Protein AF-0000000078194877 (afdb_homodimer)

Organism: Punica granatum (NCBI:txid22663)

Secondary structure (DSSP, 8-state):
--------------S-EEEEESTTS-SSHHHHHH-----TTTTTTTTSS--S-SSSS--HHHHHHHHTT-PPPPBTT--TT----TTEEE---TT--SSPP-TT-S-S--HHHHHHHHHHHHHHHHHHHHH-STTTTTS--TTHHHHSEEEEE--HHHHTGGGGTS-HHHHHHTHHHHHHHHHHHHHHHHHTT--EEEEE----GGGSHHHHHHH-SSGGGB-TTS-BHHHHHHHHHHHHHHHHHHHHHHHH-TTSEEEEE-HHHHHHHHHHTGGGGT-SEEEEESEESS-TTT---TTS-TT-EEEETTEEEE-EE-S-GGGEEESSSSSB-HHHHHHHHHHHHTSTTEES--GGG---------/--------------S-EEEEESTTS-SSHHHHHH-----TTTTTTTTSS--S-SSSS--HHHHHHHHTT-PPPPBTT--TT----TTEEE---TT--SSPP-TT-S-S--HHHHHHHHHHHHHHHHHHHHT-STTTTTS--TTHHHHSEEEEE--HHHHTGGGGTS-HHHHHHTHHHHHHHHHHHHHHHHHTT--EEEEE----GGGSHHHHHHH-SSGGGB-TTS-BHHHHHHHHHHHHHHHHHHHHHHHH-TTSEEEEE-HHHHHHHHHHTGGGGT-SEEEEESEESS-TTT---TTS-TT-EEEETTEEEE-EE-S-GGGEEESSSSSB-HHHHHHHHHHHHTSTTEES--GGG---------

pLDDT: mean 92.4, std 14.31, range [27.23, 98.94]

Sequence (732 aa):
MCLLVLTSSTDFNFQAVFNFGDSNSDTGDLAAGLGFRLDLPNGQTYFKTPTGRFCDGRLIVDFLMDAMDLPFLNAYLDSMGAPSFRKGCNFAAAGSTILPATATSVSPFSLRIQVNQFLRFKARVLELLSKGKKFEKYLPAEDYFTKGLYMFDIGQNDLAGAFYSKSFDQIVASFPTTLVEFEAGFDTLYDQGARNFWIHNTGPLGCLTQNVAKFGTDPSKLDEQGCVSNHNQAAKLFNLQLHALATKLRGQYPDANITYVDIFSIKSNLIADYSRYGFEQPLMACCGYGGPPLNYDSRISCGQTKVVNGTSITAKACDDSTEHINWDGIHYTEAANQFVSSQILTGKYSDPPFADKMPFLLKLKFMCLLVLTSSTDFNFQAVFNFGDSNSDTGDLAAGLGFRLDLPNGQTYFKTPTGRFCDGRLIVDFLMDAMDLPFLNAYLDSMGAPSFRKGCNFAAAGSTILPATATSVSPFSLRIQVNQFLRFKARVLELLSKGKKFEKYLPAEDYFTKGLYMFDIGQNDLAGAFYSKSFDQIVASFPTTLVEFEAGFDTLYDQGARNFWIHNTGPLGCLTQNVAKFGTDPSKLDEQGCVSNHNQAAKLFNLQLHALATKLRGQYPDANITYVDIFSIKSNLIADYSRYGFEQPLMACCGYGGPPLNYDSRISCGQTKVVNGTSITAKACDDSTEHINWDGIHYTEAANQFVSSQILTGKYSDPPFADKMPFLLKLKF

Foldseek 3Di:
DPPPPPPPLPLLQQQAEEEEAALLQDQAQQCLVVVDDDFPCCQCPDNVTHRNHPASHDHLQCVSCVLSVHHRADALRDPPPQAAQQRHHYLYYHQEALDQDDPPTPDRCHLVNSLVSVVVLLVVLVVVVVVHCPCNRRGYDNCSLQRHEYEYYYHLCLQLVCVVPDDLVVSLVCLVVSVVSVVVSVVSSVVVNYAHYEYEADAQSQLQLQNCVVPVPDVVQADPLSGRNSSNVSSVSSLVVNVVVQVVVCVVRVRHHGKYFYLHVQLVVCSVPVVVLPAAQSRAAQWADDDPDHRHDPVAWGQDWDQDPNDITHGYGHPDLLNYQHHTRRYGYPNVSNSSSVVRLCQPRMVVGSNVNRPCPVPPVD/DPPPPPPPLPLLQQQAEEEEAALLQDQAQQCLVVVDDDFPCCQCPDNVTHRNHPASHDHLQCVSCVLSVHHRADALRHPPPQAAQQRHHYLYYHQEALDQDDPPTPDRCHLVNSLVSVVVLLVVLVVVVVVHCPCNRRGYDNCSLQRHEYEYYYHLCLQLVCVVPDDLVVSLVCLVVSVVSVVVSVVSSVVVNYAHYEYEADAQSQLQLQNCVVPVPDVVQADPLSGRNSSNVSSVSSLVVNVVVQVVVCVVCVRHHGKYFYLHVQLVVCSVCVVVLPAAQSRAAQWADDDPDHRHDPVAWGQDWDQDPNDITHGYGHPDLLNYQHHTRRYGYPNVSNSSSVVRLCQPRMVVGSNVSRPCPVPPVD

Solvent-accessible surface area (backbone atoms only — not comparable to full-atom values): 36799 Å² total; per-residue (Å²): 134,82,75,74,72,74,72,70,59,66,70,70,72,51,60,18,38,40,36,40,23,10,42,74,50,13,46,16,18,39,28,43,67,49,25,49,84,56,46,58,54,25,10,47,75,67,68,66,40,49,55,46,30,66,19,34,26,52,41,36,59,42,52,50,24,52,75,52,75,42,74,71,57,38,21,52,31,40,34,74,87,58,63,57,32,32,53,22,35,22,47,5,16,36,53,13,22,43,48,76,49,51,61,81,45,79,17,80,49,8,44,58,33,31,48,29,30,47,54,46,49,53,53,48,46,54,54,53,52,72,76,39,70,88,54,53,82,35,34,49,56,78,66,30,54,44,50,15,36,36,36,38,43,53,40,54,44,59,50,65,56,37,57,80,80,42,52,73,67,56,52,62,68,43,44,66,61,40,49,51,47,46,48,52,44,51,49,52,44,42,76,70,42,41,30,32,36,40,41,37,43,42,48,47,51,9,49,29,27,52,45,23,67,71,63,30,77,48,68,89,41,32,44,96,85,61,18,19,41,68,44,31,51,50,33,52,54,48,38,52,51,51,50,53,49,52,53,51,48,41,70,73,36,76,86,39,48,63,33,39,33,48,38,27,62,52,50,44,48,43,50,75,43,21,63,82,74,61,29,77,30,54,41,26,21,26,18,23,29,79,55,87,76,38,16,63,41,95,89,54,52,55,42,39,72,47,72,56,94,89,39,79,46,56,15,43,68,50,95,57,54,64,32,18,34,19,22,56,20,82,35,46,12,30,53,38,23,50,53,49,38,55,51,55,63,45,14,76,48,28,45,68,60,45,47,92,34,52,78,71,72,65,76,70,77,122,135,80,76,72,70,74,72,70,60,66,68,70,72,51,60,17,39,40,35,40,24,10,44,74,50,13,47,17,17,39,29,42,67,48,26,49,85,59,46,57,55,25,8,46,75,67,70,67,39,49,55,45,31,66,19,34,24,53,40,38,60,42,53,49,24,53,73,51,75,41,75,71,59,37,22,53,31,40,37,74,87,59,64,58,32,32,54,24,34,22,48,6,16,37,52,11,23,43,48,77,49,50,60,82,44,79,18,80,47,7,44,58,32,33,49,28,30,47,54,48,50,53,53,50,46,54,53,52,52,72,76,40,70,86,51,53,85,35,33,48,56,80,66,29,52,43,50,15,36,36,35,38,42,52,39,54,44,60,50,65,56,37,58,80,81,41,51,75,68,56,52,61,69,41,44,66,61,38,49,51,48,45,48,52,42,51,51,52,44,42,77,69,43,42,29,32,36,40,41,36,43,41,49,47,50,10,49,28,26,53,46,23,67,71,64,31,76,48,68,88,42,32,43,98,86,62,19,19,41,69,46,33,50,50,33,50,54,50,37,53,52,51,51,52,49,52,54,51,48,40,70,73,37,75,87,39,49,63,32,39,33,46,40,27,62,51,52,45,49,43,49,76,42,22,62,82,74,61,29,76,30,56,42,24,22,27,18,24,29,80,55,85,76,38,17,65,42,97,89,54,51,55,43,38,72,47,73,55,95,88,40,80,45,57,15,43,67,50,95,58,54,63,32,17,35,20,23,56,21,81,34,46,11,29,52,38,23,50,53,50,36,54,51,55,64,47,14,76,46,28,44,69,59,44,46,91,36,49,78,70,71,65,76,70,77,122

Radius of gyration: 27.5 Å; Cα contacts (8 Å, |Δi|>4): 1572; chains: 2; bounding box: 55×80×98 Å

Structure (mmCIF, N/CA/C/O backbone):
data_AF-0000000078194877-model_v1
#
loop_
_entity.id
_entity.type
_entity.pdbx_description
1 polymer 'GDSL esterase/lipase At1g54790-like'
#
loop_
_atom_site.group_PDB
_atom_site.id
_atom_site.type_symbol
_atom_site.label_atom_id
_atom_site.label_alt_id
_atom_site.label_comp_id
_atom_site.label_asym_id
_atom_site.label_entity_id
_atom_site.label_seq_id
_atom_site.pdbx_PDB_ins_code
_atom_site.Cartn_x
_atom_site.Cartn_y
_atom_site.Cartn_z
_atom_site.occupancy
_atom_site.B_iso_or_equiv
_atom_site.auth_seq_id
_atom_site.auth_comp_id
_atom_site.auth_asym_id
_atom_site.auth_atom_id
_atom_site.pdbx_PDB_model_num
ATOM 1 N N . MET A 1 1 ? -6.973 20.344 53.656 1 30.22 1 MET A N 1
ATOM 2 C CA . MET A 1 1 ? -6.449 19.172 52.969 1 30.22 1 MET A CA 1
ATOM 3 C C . MET A 1 1 ? -6.215 19.484 51.5 1 30.22 1 MET A C 1
ATOM 5 O O . MET A 1 1 ? -7.164 19.578 50.719 1 30.22 1 MET A O 1
ATOM 9 N N . CYS A 1 2 ? -5.203 20.266 51.125 1 31.23 2 CYS A N 1
ATOM 10 C CA . CYS A 1 2 ? -4.789 20.75 49.812 1 31.23 2 CYS A CA 1
ATOM 11 C C . CYS A 1 2 ? -4.367 19.594 48.938 1 31.23 2 CYS A C 1
ATOM 13 O O . CYS A 1 2 ? -3.404 18.891 49.25 1 31.23 2 CYS A O 1
ATOM 15 N N . LEU A 1 3 ? -5.309 18.984 48.281 1 33.34 3 LEU A N 1
ATOM 16 C CA . LEU A 1 3 ? -4.988 18 47.281 1 33.34 3 LEU A CA 1
ATOM 17 C C . LEU A 1 3 ? -3.949 18.547 46.281 1 33.34 3 LEU A C 1
ATOM 19 O O . LEU A 1 3 ? -4.223 19.484 45.562 1 33.34 3 LEU A O 1
ATOM 23 N N . LEU A 1 4 ? -2.715 18.484 46.656 1 33.28 4 LEU A N 1
ATOM 24 C CA . LEU A 1 4 ? -1.621 18.688 45.688 1 33.28 4 LEU A CA 1
ATOM 25 C C . LEU A 1 4 ? -1.861 17.906 44.406 1 33.28 4 LEU A C 1
ATOM 27 O O . LEU A 1 4 ? -1.832 16.672 44.406 1 33.28 4 LEU A O 1
ATOM 31 N N . VAL A 1 5 ? -2.756 18.422 43.625 1 35.75 5 VAL A N 1
ATOM 32 C CA . VAL A 1 5 ? -2.707 17.875 42.281 1 35.75 5 VAL A CA 1
ATOM 33 C C . VAL A 1 5 ? -1.271 17.922 41.75 1 35.75 5 VAL A C 1
ATOM 35 O O . VAL A 1 5 ? -0.682 19 41.625 1 35.75 5 VAL A O 1
ATOM 38 N N . LEU A 1 6 ? -0.437 16.984 42.094 1 34.69 6 LEU A N 1
ATOM 39 C CA . LEU A 1 6 ? 0.819 16.766 41.406 1 34.69 6 LEU A CA 1
ATOM 40 C C . LEU A 1 6 ? 0.648 17.031 39.906 1 34.69 6 LEU A C 1
ATOM 42 O O . LEU A 1 6 ? -0.081 16.297 39.219 1 34.69 6 LEU A O 1
ATOM 46 N N . THR A 1 7 ? 0.613 18.266 39.562 1 35.31 7 THR A N 1
ATOM 47 C CA . THR A 1 7 ? 0.736 18.562 38.156 1 35.31 7 THR A CA 1
ATOM 48 C C . THR A 1 7 ? 1.943 17.844 37.562 1 35.31 7 THR A C 1
ATOM 50 O O . THR A 1 7 ? 3.076 18.062 37.969 1 35.31 7 THR A O 1
ATOM 53 N N . SER A 1 8 ? 1.937 16.578 37.281 1 36.06 8 SER A N 1
ATOM 54 C CA . SER A 1 8 ? 2.961 15.898 36.5 1 36.06 8 SER A CA 1
ATOM 55 C C . SER A 1 8 ? 3.414 16.766 35.312 1 36.06 8 SER A C 1
ATOM 57 O O . SER A 1 8 ? 2.588 17.266 34.562 1 36.06 8 SER A O 1
ATOM 59 N N . SER A 1 9 ? 4.379 17.594 35.406 1 39.19 9 SER A N 1
ATOM 60 C CA . SER A 1 9 ? 5.078 18.172 34.281 1 39.19 9 SER A CA 1
ATOM 61 C C . SER A 1 9 ? 5.008 17.25 33.062 1 39.19 9 SER A C 1
ATOM 63 O O . SER A 1 9 ? 5.285 16.062 33.156 1 39.19 9 SER A O 1
ATOM 65 N N . THR A 1 10 ? 4.148 17.406 32.156 1 46.56 10 THR A N 1
ATOM 66 C CA . THR A 1 10 ? 4.152 16.594 30.953 1 46.56 10 THR A CA 1
ATOM 67 C C . THR A 1 10 ? 5.57 16.438 30.406 1 46.56 10 THR A C 1
ATOM 69 O O . THR A 1 10 ? 6.18 17.422 29.984 1 46.56 10 THR A O 1
ATOM 72 N N . ASP A 1 11 ? 6.52 15.836 30.953 1 56.34 11 ASP A N 1
ATOM 73 C CA . ASP A 1 11 ? 7.812 15.359 30.469 1 56.34 11 ASP A CA 1
ATOM 74 C C . ASP A 1 11 ? 7.684 14.773 29.062 1 56.34 11 ASP A C 1
ATOM 76 O O . ASP A 1 11 ? 6.965 13.797 28.844 1 56.34 11 ASP A O 1
ATOM 80 N N . PHE A 1 12 ? 7.91 15.773 27.969 1 73.81 12 PHE A N 1
ATOM 81 C CA . PHE A 1 12 ? 7.977 15.344 26.578 1 73.81 12 PHE A CA 1
ATOM 82 C C . PHE A 1 12 ? 9.055 14.281 26.391 1 73.81 12 PHE A C 1
ATOM 84 O O . PHE A 1 12 ? 9.82 14.328 25.422 1 73.81 12 PHE A O 1
ATOM 91 N N . ASN A 1 13 ? 9.25 13.5 27.359 1 84.75 13 ASN A N 1
ATOM 92 C CA . ASN A 1 13 ? 10.273 12.469 27.281 1 84.75 13 ASN A CA 1
ATOM 93 C C . ASN A 1 13 ? 9.719 11.164 26.734 1 84.75 13 ASN A C 1
ATOM 95 O O . ASN A 1 13 ? 9.883 10.109 27.328 1 84.75 13 ASN A O 1
ATOM 99 N N . PHE A 1 14 ? 9.07 11.344 25.578 1 93.75 14 PHE A N 1
ATOM 100 C CA . PHE A 1 14 ? 8.586 10.133 24.938 1 93.75 14 PHE A CA 1
ATOM 101 C C . PHE A 1 14 ? 9.742 9.328 24.344 1 93.75 14 PHE A C 1
ATOM 103 O O . PHE A 1 14 ? 10.664 9.898 23.75 1 93.75 14 PHE A O 1
ATOM 110 N N . GLN A 1 15 ? 9.742 8.055 24.484 1 95.31 15 GLN A N 1
ATOM 111 C CA . GLN A 1 15 ? 10.828 7.191 24.031 1 95.31 15 GLN A CA 1
ATOM 112 C C . GLN A 1 15 ? 10.703 6.895 22.547 1 95.31 15 GLN A C 1
ATOM 114 O O . GLN A 1 15 ? 11.695 6.578 21.875 1 95.31 15 GLN A O 1
ATOM 119 N N . ALA A 1 16 ? 9.469 6.961 22.047 1 97.81 16 ALA A N 1
ATOM 120 C CA . ALA A 1 16 ? 9.156 6.738 20.641 1 97.81 16 ALA A CA 1
ATOM 121 C C . ALA A 1 16 ? 7.895 7.5 20.234 1 97.81 16 ALA A C 1
ATOM 123 O O . ALA A 1 16 ? 7.098 7.891 21.094 1 97.81 16 ALA A O 1
ATOM 124 N N . VAL A 1 17 ? 7.801 7.781 18.984 1 98.62 17 VAL A N 1
ATOM 125 C CA . VAL A 1 17 ? 6.602 8.414 18.453 1 98.62 17 VAL A CA 1
ATOM 126 C C . VAL A 1 17 ? 6.035 7.574 17.297 1 98.62 17 VAL A C 1
ATOM 128 O O . VAL A 1 17 ? 6.777 7.137 16.422 1 98.62 17 VAL A O 1
ATOM 131 N N . PHE A 1 18 ? 4.785 7.254 17.344 1 98.88 18 PHE A N 1
ATOM 132 C CA . PHE A 1 18 ? 4.031 6.602 16.281 1 98.88 18 PHE A CA 1
ATOM 133 C C . PHE A 1 18 ? 2.973 7.535 15.719 1 98.88 18 PHE A C 1
ATOM 135 O O . PHE A 1 18 ? 2.062 7.961 16.438 1 98.88 18 PHE A O 1
ATOM 142 N N . ASN A 1 19 ? 3.127 7.863 14.438 1 98.94 19 ASN A N 1
ATOM 143 C CA . ASN A 1 19 ? 2.285 8.898 13.844 1 98.94 19 ASN A CA 1
ATOM 144 C C . ASN A 1 19 ? 1.351 8.312 12.789 1 98.94 19 ASN A C 1
ATOM 146 O O . ASN A 1 19 ? 1.764 7.484 11.977 1 98.94 19 ASN A O 1
ATOM 150 N N . PHE A 1 20 ? 0.09 8.664 12.805 1 98.94 20 PHE A N 1
ATOM 151 C CA . PHE A 1 20 ? -0.956 8.297 11.859 1 98.94 20 PHE A CA 1
ATOM 152 C C . PHE A 1 20 ? -1.556 9.539 11.211 1 98.94 20 PHE A C 1
ATOM 154 O O . PHE A 1 20 ? -1.861 10.516 11.898 1 98.94 20 PHE A O 1
ATOM 161 N N . GLY A 1 21 ? -1.651 9.5 9.883 1 98.81 21 GLY A N 1
ATOM 162 C CA . GLY A 1 21 ? -2.127 10.75 9.312 1 98.81 21 GLY A CA 1
ATOM 163 C C . GLY A 1 21 ? -2.15 10.734 7.793 1 98.81 21 GLY A C 1
ATOM 164 O O . GLY A 1 21 ? -2.203 9.664 7.176 1 98.81 21 GLY A O 1
ATOM 165 N N . ASP A 1 22 ? -2.299 11.938 7.195 1 98.5 22 ASP A N 1
ATOM 166 C CA . ASP A 1 22 ? -2.338 12.141 5.75 1 98.5 22 ASP A CA 1
ATOM 167 C C . ASP A 1 22 ? -1.102 12.898 5.27 1 98.5 22 ASP A C 1
ATOM 169 O O . ASP A 1 22 ? -0.023 12.766 5.855 1 98.5 22 ASP A O 1
ATOM 173 N N . SER A 1 23 ? -1.172 13.656 4.195 1 98.5 23 SER A N 1
ATOM 174 C CA . SER A 1 23 ? -0.026 14.281 3.547 1 98.5 23 SER A CA 1
ATOM 175 C C . SER A 1 23 ? 0.611 15.336 4.449 1 98.5 23 SER A C 1
ATOM 177 O O . SER A 1 23 ? 1.784 15.68 4.285 1 98.5 23 SER A O 1
ATOM 179 N N . ASN A 1 24 ? -0.152 15.836 5.434 1 98.69 24 ASN A N 1
ATOM 180 C CA . ASN A 1 24 ? 0.373 16.859 6.328 1 98.69 24 ASN A CA 1
ATOM 181 C C . ASN A 1 24 ? 1.408 16.297 7.293 1 98.69 24 ASN A C 1
ATOM 183 O O . ASN A 1 24 ? 2.133 17.047 7.949 1 98.69 24 ASN A O 1
ATOM 187 N N . SER A 1 25 ? 1.486 14.938 7.352 1 98.81 25 SER A N 1
ATOM 188 C CA . SER A 1 25 ? 2.471 14.344 8.25 1 98.81 25 SER A CA 1
ATOM 189 C C . SER A 1 25 ? 3.127 13.125 7.617 1 98.81 25 SER A C 1
ATOM 191 O O . SER A 1 25 ? 3.74 12.312 8.312 1 98.81 25 SER A O 1
ATOM 193 N N . ASP A 1 26 ? 2.957 12.938 6.301 1 98.62 26 ASP A N 1
ATOM 194 C CA . ASP A 1 26 ? 3.58 11.844 5.566 1 98.62 26 ASP A CA 1
ATOM 195 C C . ASP A 1 26 ? 5.062 12.109 5.332 1 98.62 26 ASP A C 1
ATOM 197 O O . ASP A 1 26 ? 5.43 13.133 4.746 1 98.62 26 ASP A O 1
ATOM 201 N N . THR A 1 27 ? 5.895 11.203 5.793 1 97.88 27 THR A N 1
ATOM 202 C CA . THR A 1 27 ? 7.332 11.359 5.594 1 97.88 27 THR A CA 1
ATOM 203 C C . THR A 1 27 ? 7.832 10.422 4.504 1 97.88 27 THR A C 1
ATOM 205 O O . THR A 1 27 ? 9.023 10.109 4.445 1 97.88 27 THR A O 1
AT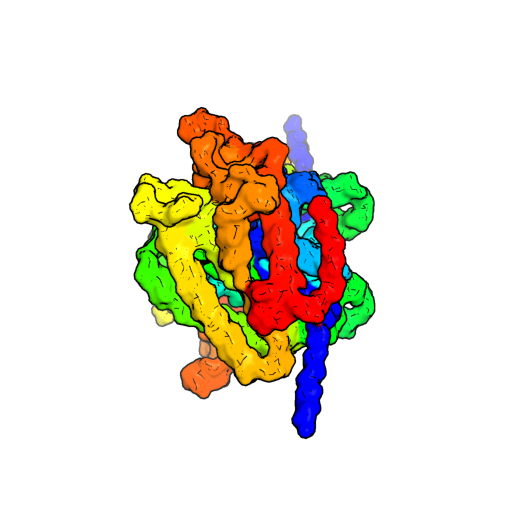OM 208 N N . GLY A 1 28 ? 6.871 9.844 3.695 1 96.38 28 GLY A N 1
ATOM 209 C CA . GLY A 1 28 ? 7.332 9.102 2.533 1 96.38 28 GLY A CA 1
ATOM 210 C C . GLY A 1 28 ? 6.52 7.848 2.266 1 96.38 28 GLY A C 1
ATOM 211 O O . GLY A 1 28 ? 6.82 7.09 1.343 1 96.38 28 GLY A O 1
ATOM 212 N N . ASP A 1 29 ? 5.453 7.605 2.967 1 97.19 29 ASP A N 1
ATOM 213 C CA . ASP A 1 29 ? 4.73 6.344 2.859 1 97.19 29 ASP A CA 1
ATOM 214 C C . ASP A 1 29 ? 4 6.242 1.521 1 97.19 29 ASP A C 1
ATOM 216 O O . ASP A 1 29 ? 3.971 5.176 0.903 1 97.19 29 ASP A O 1
ATOM 220 N N . LEU A 1 30 ? 3.383 7.348 1.109 1 97.06 30 LEU A N 1
ATOM 221 C CA . LEU A 1 30 ? 2.697 7.266 -0.175 1 97.06 30 LEU A CA 1
ATOM 222 C C . LEU A 1 30 ? 3.682 6.961 -1.3 1 97.06 30 LEU A C 1
ATOM 224 O O . LEU A 1 30 ? 3.412 6.113 -2.152 1 97.06 30 LEU A O 1
ATOM 228 N N . ALA A 1 31 ? 4.77 7.699 -1.312 1 94.94 31 ALA A N 1
ATOM 229 C CA . ALA A 1 31 ? 5.797 7.492 -2.33 1 94.94 31 ALA A CA 1
ATOM 230 C C . ALA A 1 31 ? 6.312 6.055 -2.303 1 94.94 31 ALA A C 1
ATOM 232 O O . ALA A 1 31 ? 6.43 5.414 -3.348 1 94.94 31 ALA A O 1
ATOM 233 N N . ALA A 1 32 ? 6.59 5.555 -1.131 1 94.25 32 ALA A N 1
ATOM 234 C CA . ALA A 1 32 ? 7.109 4.199 -0.99 1 94.25 32 ALA A CA 1
ATOM 235 C C . ALA A 1 32 ? 6.051 3.162 -1.357 1 94.25 32 ALA A C 1
ATOM 237 O O . ALA A 1 32 ? 6.348 2.18 -2.039 1 94.25 32 ALA A O 1
ATOM 238 N N . GLY A 1 33 ? 4.848 3.361 -0.925 1 95.56 33 GLY A N 1
ATOM 239 C CA . GLY A 1 33 ? 3.789 2.377 -1.076 1 95.56 33 GLY A CA 1
ATOM 240 C C . GLY A 1 33 ? 3.277 2.266 -2.5 1 95.56 33 GLY A C 1
ATOM 241 O O . GLY A 1 33 ? 3.029 1.162 -2.99 1 95.56 33 GLY A O 1
ATOM 242 N N . LEU A 1 34 ? 3.174 3.42 -3.199 1 95.19 34 LEU A N 1
ATOM 243 C CA . LEU A 1 34 ? 2.51 3.406 -4.5 1 95.19 34 LEU A CA 1
ATOM 244 C C . LEU A 1 34 ? 3.488 3.77 -5.613 1 95.19 34 LEU A C 1
ATOM 246 O O . LEU A 1 34 ? 3.119 3.777 -6.789 1 95.19 34 LEU A O 1
ATOM 250 N N . GLY A 1 35 ? 4.707 4.094 -5.254 1 92.5 35 GLY A N 1
ATOM 251 C CA . GLY A 1 35 ? 5.676 4.551 -6.238 1 92.5 35 GLY A CA 1
ATOM 252 C C . GLY A 1 35 ? 5.387 5.945 -6.762 1 92.5 35 GLY A C 1
ATOM 253 O O . GLY A 1 35 ? 5.742 6.273 -7.895 1 92.5 35 GLY A O 1
ATOM 254 N N . PHE A 1 36 ? 4.719 6.684 -5.918 1 89.38 36 PHE A N 1
ATOM 255 C CA . PHE A 1 36 ? 4.418 8.062 -6.277 1 89.38 36 PHE A CA 1
ATOM 256 C C . PHE A 1 36 ? 5.688 8.906 -6.324 1 89.38 36 PHE A C 1
ATOM 258 O O . PHE A 1 36 ? 6.527 8.82 -5.426 1 89.38 36 PHE A O 1
ATOM 265 N N . ARG A 1 37 ? 5.824 9.664 -7.379 1 84.69 37 ARG A N 1
ATOM 266 C CA . ARG A 1 37 ? 7.047 10.445 -7.539 1 84.69 37 ARG A CA 1
ATOM 267 C C . ARG A 1 37 ? 6.848 11.883 -7.062 1 84.69 37 ARG A C 1
ATOM 269 O O . ARG A 1 37 ? 5.926 12.562 -7.512 1 84.69 37 ARG A O 1
ATOM 276 N N . LEU A 1 38 ? 7.609 12.258 -6.102 1 90.75 38 LEU A N 1
ATOM 277 C CA . LEU A 1 38 ? 7.707 13.641 -5.652 1 90.75 38 LEU A CA 1
ATOM 278 C C . LEU A 1 38 ? 9.102 14.195 -5.906 1 90.75 38 LEU A C 1
ATOM 280 O O . LEU A 1 38 ? 10.031 13.945 -5.129 1 90.75 38 LEU A O 1
ATOM 284 N N . ASP A 1 39 ? 9.234 14.961 -6.938 1 88.5 39 ASP A N 1
ATOM 285 C CA . ASP A 1 39 ? 10.539 15.5 -7.332 1 88.5 39 ASP A CA 1
ATOM 286 C C . ASP A 1 39 ? 10.797 16.859 -6.684 1 88.5 39 ASP A C 1
ATOM 288 O O . ASP A 1 39 ? 9.922 17.391 -5.996 1 88.5 39 ASP A O 1
ATOM 292 N N . LEU A 1 40 ? 12.102 17.219 -6.844 1 94.25 40 LEU A N 1
ATOM 293 C CA . LEU A 1 40 ? 12.32 18.641 -6.555 1 94.25 40 LEU A CA 1
ATOM 294 C C . LEU A 1 40 ? 11.312 19.516 -7.297 1 94.25 40 LEU A C 1
ATOM 296 O O . LEU A 1 40 ? 10.914 19.188 -8.422 1 94.25 40 LEU A O 1
ATOM 300 N N . PRO A 1 41 ? 10.734 20.609 -6.523 1 97.19 41 PRO A N 1
ATOM 301 C CA . PRO A 1 41 ? 11.367 21.312 -5.41 1 97.19 41 PRO A CA 1
ATOM 302 C C . PRO A 1 41 ? 10.883 20.828 -4.047 1 97.19 41 PRO A C 1
ATOM 304 O O . PRO A 1 41 ? 11.273 21.375 -3.016 1 97.19 41 PRO A O 1
ATOM 307 N N . ASN A 1 42 ? 10.102 19.75 -3.992 1 97.5 42 ASN A N 1
ATOM 308 C CA . ASN A 1 42 ? 9.797 19.188 -2.682 1 97.5 42 ASN A CA 1
ATOM 309 C C . ASN A 1 42 ? 11.062 18.797 -1.928 1 97.5 42 ASN A C 1
ATOM 311 O O . ASN A 1 42 ? 11.93 18.125 -2.477 1 97.5 42 ASN A O 1
ATOM 315 N N . GLY A 1 43 ? 11.148 19.297 -0.696 1 97.5 43 GLY A N 1
ATOM 316 C CA . GLY A 1 43 ? 12.289 18.984 0.154 1 97.5 43 GLY A CA 1
ATOM 317 C C . GLY A 1 43 ? 13.461 19.906 -0.058 1 97.5 43 GLY A C 1
ATOM 318 O O . GLY A 1 43 ? 14.484 19.797 0.627 1 97.5 43 GLY A O 1
ATOM 319 N N . GLN A 1 44 ? 13.375 20.906 -0.903 1 97.31 44 GLN A N 1
ATOM 320 C CA . GLN A 1 44 ? 14.516 21.703 -1.343 1 97.31 44 GLN A CA 1
ATOM 321 C C . GLN A 1 44 ? 15.062 22.562 -0.204 1 97.31 44 GLN A C 1
ATOM 323 O O . GLN A 1 44 ? 16.266 22.828 -0.147 1 97.31 44 GLN A O 1
ATOM 328 N N . THR A 1 45 ? 14.227 22.984 0.648 1 97.81 45 THR A N 1
ATOM 329 C CA . THR A 1 45 ? 14.602 23.969 1.653 1 97.81 45 THR A CA 1
ATOM 330 C C . THR A 1 45 ? 15.477 23.328 2.732 1 97.81 45 THR A C 1
ATOM 332 O O . THR A 1 45 ? 16.5 23.891 3.121 1 97.81 45 THR A O 1
ATOM 335 N N . TYR A 1 46 ? 15.172 22.141 3.174 1 97.94 46 TYR A N 1
ATOM 336 C CA . TYR A 1 46 ? 15.875 21.562 4.316 1 97.94 46 TYR A CA 1
ATOM 337 C C . TYR A 1 46 ? 16.656 20.328 3.91 1 97.94 46 TYR A C 1
ATOM 339 O O . TYR A 1 46 ? 17.859 20.234 4.164 1 97.94 46 TYR A O 1
ATOM 347 N N . PHE A 1 47 ? 16.016 19.375 3.258 1 96.12 47 PHE A N 1
ATOM 348 C CA . PHE A 1 47 ? 16.594 18.062 2.986 1 96.12 47 PHE A CA 1
ATOM 349 C C . PHE A 1 47 ? 17.453 18.109 1.729 1 96.12 47 PHE A C 1
ATOM 351 O O . PHE A 1 47 ? 18.281 17.203 1.503 1 96.12 47 PHE A O 1
ATOM 358 N N . LYS A 1 48 ? 17.234 19.109 0.834 1 95.25 48 LYS A N 1
ATOM 359 C CA . LYS A 1 48 ? 17.953 19.328 -0.413 1 95.25 48 LYS A CA 1
ATOM 360 C C . LYS A 1 48 ? 17.734 18.188 -1.395 1 95.25 48 LYS A C 1
ATOM 362 O O . LYS A 1 48 ? 18.406 18.094 -2.416 1 95.25 48 LYS A O 1
ATOM 367 N N . THR A 1 49 ? 16.828 17.266 -1.09 1 92.88 49 THR A N 1
ATOM 368 C CA . THR A 1 49 ? 16.359 16.156 -1.922 1 92.88 49 THR A CA 1
ATOM 369 C C . THR A 1 49 ? 14.906 15.82 -1.605 1 92.88 49 THR A C 1
ATOM 371 O O . THR A 1 49 ? 14.406 16.141 -0.524 1 92.88 49 THR A O 1
ATOM 374 N N . PRO A 1 50 ? 14.219 15.266 -2.576 1 93.06 50 PRO A N 1
ATOM 375 C CA . PRO A 1 50 ? 12.883 14.781 -2.23 1 93.06 50 PRO A CA 1
ATOM 376 C C . PRO A 1 50 ? 12.906 13.688 -1.163 1 93.06 50 PRO A C 1
ATOM 378 O O . PRO A 1 50 ? 13.75 12.789 -1.21 1 93.06 50 PRO A O 1
ATOM 381 N N . THR A 1 51 ? 12.008 13.773 -0.182 1 93 51 THR A N 1
ATOM 382 C CA . THR A 1 51 ? 11.961 12.805 0.911 1 93 51 THR A CA 1
ATOM 383 C C . THR A 1 51 ? 10.57 12.203 1.045 1 93 51 THR A C 1
ATOM 385 O O . THR A 1 51 ? 10.273 11.523 2.031 1 93 51 THR A O 1
ATOM 388 N N . GLY A 1 52 ? 9.734 12.5 0.075 1 94.94 52 GLY A N 1
ATOM 389 C CA . GLY A 1 52 ? 8.367 12.016 0.129 1 94.94 52 GLY A CA 1
ATOM 390 C C . GLY A 1 52 ? 7.438 12.93 0.897 1 94.94 52 GLY A C 1
ATOM 391 O O . GLY A 1 52 ? 6.234 12.664 0.988 1 94.94 52 GLY A O 1
ATOM 392 N N . ARG A 1 53 ? 7.969 14.031 1.453 1 97.88 53 ARG A N 1
ATOM 393 C CA . ARG A 1 53 ? 7.168 15.039 2.145 1 97.88 53 ARG A CA 1
ATOM 394 C C . ARG A 1 53 ? 6.574 16.031 1.157 1 97.88 53 ARG A C 1
ATOM 396 O O . ARG A 1 53 ? 7.273 16.547 0.274 1 97.88 53 ARG A O 1
ATOM 403 N N . PHE A 1 54 ? 5.332 16.297 1.263 1 97.62 54 PHE A N 1
ATOM 404 C CA . PHE A 1 54 ? 4.66 17.297 0.437 1 97.62 54 PHE A CA 1
ATOM 405 C C . PHE A 1 54 ? 4.891 18.703 0.989 1 97.62 54 PHE A C 1
ATOM 407 O O . PHE A 1 54 ? 3.945 19.359 1.423 1 97.62 54 PHE A O 1
ATOM 414 N N . CYS A 1 55 ? 6.098 19.078 0.926 1 98.44 55 CYS A N 1
ATOM 415 C CA . CYS A 1 55 ? 6.598 20.312 1.521 1 98.44 55 CYS A CA 1
ATOM 416 C C . CYS A 1 55 ? 7.969 20.672 0.956 1 98.44 55 CYS A C 1
ATOM 418 O O . CYS A 1 55 ? 8.703 19.797 0.487 1 98.44 55 CYS A O 1
ATOM 420 N N . ASP A 1 56 ? 8.305 21.953 0.992 1 98.56 56 ASP A N 1
ATOM 421 C CA . ASP A 1 56 ? 9.641 22.375 0.587 1 98.56 56 ASP A CA 1
ATOM 422 C C . ASP A 1 56 ? 10.688 21.922 1.602 1 98.56 56 ASP A C 1
ATOM 424 O O . ASP A 1 56 ? 11.891 21.969 1.329 1 98.56 56 ASP A O 1
ATOM 428 N N . GLY A 1 57 ? 10.258 21.484 2.756 1 98.5 57 GLY A N 1
ATOM 429 C CA . GLY A 1 57 ? 11.188 21.047 3.789 1 98.5 57 GLY A CA 1
ATOM 430 C C . GLY A 1 57 ? 10.523 20.203 4.867 1 98.5 57 GLY A C 1
ATOM 431 O O . GLY A 1 57 ? 9.969 19.141 4.582 1 98.5 57 GLY A O 1
ATOM 432 N N . ARG A 1 58 ? 10.539 20.703 6.105 1 98.75 58 ARG A N 1
ATOM 433 C CA . ARG A 1 58 ? 10.086 19.953 7.273 1 98.75 58 ARG A CA 1
ATOM 434 C C . ARG A 1 58 ? 8.594 20.141 7.508 1 98.75 58 ARG A C 1
ATOM 436 O O . ARG A 1 58 ? 8.062 21.234 7.273 1 98.75 58 ARG A O 1
ATOM 443 N N . LEU A 1 59 ? 7.973 19.078 7.914 1 98.94 59 LEU A N 1
ATOM 444 C CA . LEU A 1 59 ? 6.57 19.094 8.32 1 98.94 59 LEU A CA 1
ATOM 445 C C . LEU A 1 59 ? 6.438 19.391 9.812 1 98.94 59 LEU A C 1
ATOM 447 O O . LEU A 1 59 ? 7.438 19.406 10.531 1 98.94 59 LEU A O 1
ATOM 451 N N . ILE A 1 60 ? 5.199 19.594 10.25 1 98.88 60 ILE A N 1
ATOM 452 C CA . ILE A 1 60 ? 4.938 19.812 11.672 1 98.88 60 ILE A CA 1
ATOM 453 C C . ILE A 1 60 ? 5.523 18.672 12.492 1 98.88 60 ILE A C 1
ATOM 455 O O . ILE A 1 60 ? 6.195 18.891 13.5 1 98.88 60 ILE A O 1
ATOM 459 N N . VAL A 1 61 ? 5.344 17.422 12.055 1 98.81 61 VAL A N 1
ATOM 460 C CA . VAL A 1 61 ? 5.816 16.234 12.773 1 98.81 61 VAL A CA 1
ATOM 461 C C . VAL A 1 61 ? 7.34 16.297 12.906 1 98.81 61 VAL A C 1
ATOM 463 O O . VAL A 1 61 ? 7.891 15.898 13.938 1 98.81 61 VAL A O 1
ATOM 466 N N . ASP A 1 62 ? 8.055 16.781 11.945 1 98.75 62 ASP A N 1
ATOM 467 C CA . ASP A 1 62 ? 9.508 16.891 12 1 98.75 62 ASP A CA 1
ATOM 468 C C . ASP A 1 62 ? 9.945 17.891 13.07 1 98.75 62 ASP A C 1
ATOM 470 O O . ASP A 1 62 ? 10.867 17.609 13.844 1 98.75 62 ASP A O 1
ATOM 474 N N . PHE A 1 63 ? 9.281 19.062 13.078 1 98.5 63 PHE A N 1
ATOM 475 C CA . PHE A 1 63 ? 9.625 20.062 14.078 1 98.5 63 PHE A CA 1
ATOM 476 C C . PHE A 1 63 ? 9.328 19.562 15.484 1 98.5 63 PHE A C 1
ATOM 478 O O . PHE A 1 63 ? 10.062 19.859 16.422 1 98.5 63 PHE A O 1
ATOM 485 N N . LEU A 1 64 ? 8.258 18.812 15.625 1 97.94 64 LEU A N 1
ATOM 486 C CA . LEU A 1 64 ? 7.93 18.25 16.938 1 97.94 64 LEU A CA 1
ATOM 487 C C . LEU A 1 64 ? 8.977 17.219 17.359 1 97.94 64 LEU A C 1
ATOM 489 O O . LEU A 1 64 ? 9.352 17.172 18.531 1 97.94 64 LEU A O 1
ATOM 493 N N . MET A 1 65 ? 9.406 16.375 16.406 1 97.69 65 MET A N 1
ATOM 494 C CA . MET A 1 65 ? 10.484 15.438 16.719 1 97.69 65 MET A CA 1
ATOM 495 C C . MET A 1 65 ? 11.742 16.172 17.172 1 97.69 65 MET A C 1
ATOM 497 O O . MET A 1 65 ? 12.375 15.773 18.141 1 97.69 65 MET A O 1
ATOM 501 N N . ASP A 1 66 ? 12.086 17.25 16.5 1 96.5 66 ASP A N 1
ATOM 502 C CA . ASP A 1 66 ? 13.234 18.062 16.875 1 96.5 66 ASP A CA 1
ATOM 503 C C . ASP A 1 66 ? 13.086 18.594 18.297 1 96.5 66 ASP A C 1
ATOM 505 O O . ASP A 1 66 ? 14.031 18.547 19.094 1 96.5 66 ASP A O 1
ATOM 509 N N . ALA A 1 67 ? 11.914 19.078 18.562 1 94.62 67 ALA A N 1
ATOM 510 C CA . ALA A 1 67 ? 11.656 19.672 19.875 1 94.62 67 ALA A CA 1
ATOM 511 C C . ALA A 1 67 ? 11.781 18.609 20.969 1 94.62 67 ALA A C 1
ATOM 513 O O . ALA A 1 67 ? 12.156 18.938 22.109 1 94.62 67 ALA A O 1
ATOM 514 N N . MET A 1 68 ? 11.531 17.328 20.672 1 94.38 68 MET A N 1
ATOM 515 C CA . MET A 1 68 ? 11.594 16.25 21.641 1 94.38 68 MET A CA 1
ATOM 516 C C . MET A 1 68 ? 12.969 15.57 21.625 1 94.38 68 MET A C 1
ATOM 518 O O . MET A 1 68 ? 13.172 14.547 22.266 1 94.38 68 MET A O 1
ATOM 522 N N . ASP A 1 69 ? 13.906 16.109 20.859 1 94.75 69 ASP A N 1
ATOM 523 C CA . ASP A 1 69 ? 15.242 15.562 20.688 1 94.75 69 ASP A CA 1
ATOM 524 C C . ASP A 1 69 ? 15.188 14.117 20.188 1 94.75 69 ASP A C 1
ATOM 526 O O . ASP A 1 69 ? 15.867 13.242 20.719 1 94.75 69 ASP A O 1
ATOM 530 N N . LEU A 1 70 ? 14.312 13.875 19.312 1 96.69 70 LEU A N 1
ATOM 531 C CA . LEU A 1 70 ? 14.164 12.586 18.641 1 96.69 70 LEU A CA 1
ATOM 532 C C . LEU A 1 70 ? 14.484 12.703 17.156 1 96.69 70 LEU A C 1
ATOM 534 O O . LEU A 1 70 ? 14.367 13.781 16.578 1 96.69 70 LEU A O 1
ATOM 538 N N . PRO A 1 71 ? 14.977 11.602 16.547 1 96.62 71 PRO A N 1
ATOM 539 C CA . PRO A 1 71 ? 15.188 11.648 15.102 1 96.62 71 PRO A CA 1
ATOM 540 C C . PRO A 1 71 ? 13.883 11.766 14.312 1 96.62 71 PRO A C 1
ATOM 542 O O . PRO A 1 71 ? 12.82 11.414 14.828 1 96.62 71 PRO A O 1
ATOM 545 N N . PHE A 1 72 ? 13.977 12.312 13.102 1 97.62 72 PHE A N 1
ATOM 546 C CA . PHE A 1 72 ? 12.812 12.328 12.227 1 97.62 72 PHE A CA 1
ATOM 547 C C . PHE A 1 72 ? 12.273 10.914 12.031 1 97.62 72 PHE A C 1
ATOM 549 O O . PHE A 1 72 ? 13.039 9.961 11.914 1 97.62 72 PHE A O 1
ATOM 556 N N . LEU A 1 73 ? 11 10.812 11.938 1 97.56 73 LEU A N 1
ATOM 557 C CA . LEU A 1 73 ? 10.375 9.5 11.797 1 97.56 73 LEU A CA 1
ATOM 558 C C . LEU A 1 73 ? 10.547 8.969 10.375 1 97.56 73 LEU A C 1
ATOM 560 O O . LEU A 1 73 ? 10.289 9.688 9.406 1 97.56 73 LEU A O 1
ATOM 564 N N . ASN A 1 74 ? 10.977 7.73 10.297 1 95.44 74 ASN A N 1
ATOM 565 C CA . ASN A 1 74 ? 11 7.039 9.016 1 95.44 74 ASN A CA 1
ATOM 566 C C . ASN A 1 74 ? 9.625 6.496 8.648 1 95.44 74 ASN A C 1
ATOM 568 O O . ASN A 1 74 ? 8.852 6.102 9.523 1 95.44 74 ASN A O 1
ATOM 572 N N . ALA A 1 75 ? 9.375 6.539 7.359 1 96.38 75 ALA A N 1
ATOM 573 C CA . ALA A 1 75 ? 8.117 6.004 6.848 1 96.38 75 ALA A CA 1
ATOM 574 C C . ALA A 1 75 ? 8.07 4.488 6.992 1 96.38 75 ALA A C 1
ATOM 576 O O . ALA A 1 75 ? 9.039 3.797 6.688 1 96.38 75 ALA A O 1
ATOM 577 N N . TYR A 1 76 ? 6.898 3.973 7.43 1 96.62 76 TYR A N 1
ATOM 578 C CA . TYR A 1 76 ? 6.695 2.547 7.66 1 96.62 76 TYR A CA 1
ATOM 579 C C . TYR A 1 76 ? 6.961 1.747 6.391 1 96.62 76 TYR A C 1
ATOM 581 O O . TYR A 1 76 ? 7.59 0.689 6.434 1 96.62 76 TYR A O 1
ATOM 589 N N . LEU A 1 77 ? 6.555 2.246 5.262 1 94.75 77 LEU A N 1
ATOM 590 C CA . LEU A 1 77 ? 6.562 1.474 4.023 1 94.75 77 LEU A CA 1
ATOM 591 C C . LEU A 1 77 ? 7.891 1.638 3.289 1 94.75 77 LEU A C 1
ATOM 593 O O . LEU A 1 77 ? 8.117 1 2.258 1 94.75 77 LEU A O 1
ATOM 597 N N . ASP A 1 78 ? 8.742 2.512 3.766 1 89.94 78 ASP A N 1
ATOM 598 C CA . ASP A 1 78 ? 10.016 2.73 3.09 1 89.94 78 ASP A CA 1
ATOM 599 C C . ASP A 1 78 ? 11.094 1.786 3.625 1 89.94 78 ASP A C 1
ATOM 601 O O . ASP A 1 78 ? 11.656 2.023 4.695 1 89.94 78 ASP A O 1
ATOM 605 N N . SER A 1 79 ? 11.406 0.775 2.889 1 78.38 79 SER A N 1
ATOM 606 C CA . SER A 1 79 ? 12.312 -0.284 3.33 1 78.38 79 SER A CA 1
ATOM 607 C C . SER A 1 79 ? 13.727 -0.052 2.818 1 78.38 79 SER A C 1
ATOM 609 O O . SER A 1 79 ? 14.648 -0.788 3.176 1 78.38 79 SER A O 1
ATOM 611 N N . MET A 1 80 ? 13.953 0.945 2.105 1 79.56 80 MET A N 1
ATOM 612 C CA . MET A 1 80 ? 15.234 1.098 1.43 1 79.56 80 MET A CA 1
ATOM 613 C C . MET A 1 80 ? 16.219 1.854 2.309 1 79.56 80 MET A C 1
ATOM 615 O O . MET A 1 80 ? 15.883 2.875 2.904 1 79.56 80 MET A O 1
ATOM 619 N N . GLY A 1 81 ? 17.469 1.378 2.539 1 70.94 81 GLY A N 1
ATOM 620 C CA . GLY A 1 81 ? 18.531 2.053 3.26 1 70.94 81 GLY A CA 1
ATOM 621 C C . GLY A 1 81 ? 18.547 1.746 4.746 1 70.94 81 GLY A C 1
ATOM 622 O O . GLY A 1 81 ? 19.109 2.5 5.539 1 70.94 81 GLY A O 1
ATOM 623 N N . ALA A 1 82 ? 17.875 0.757 5.098 1 66.88 82 ALA A N 1
ATOM 624 C CA . ALA A 1 82 ? 17.859 0.262 6.473 1 66.88 82 ALA A CA 1
ATOM 625 C C . ALA A 1 82 ? 17.344 1.33 7.434 1 66.88 82 ALA A C 1
ATOM 627 O O . ALA A 1 82 ? 18.062 1.761 8.336 1 66.88 82 ALA A O 1
ATOM 628 N N . PRO A 1 83 ? 16.203 1.657 7.266 1 76.38 83 PRO A N 1
ATOM 629 C CA . PRO A 1 83 ? 15.68 2.662 8.195 1 76.38 83 PRO A CA 1
ATOM 630 C C . PRO A 1 83 ? 15.695 2.189 9.648 1 76.38 83 PRO A C 1
ATOM 632 O O . PRO A 1 83 ? 15.562 0.993 9.914 1 76.38 83 PRO A O 1
ATOM 635 N N . SER A 1 84 ? 15.969 3.162 10.547 1 86.56 84 SER A N 1
ATOM 636 C CA . SER A 1 84 ? 15.852 2.875 11.969 1 86.56 84 SER A CA 1
ATOM 637 C C . SER A 1 84 ? 14.477 3.289 12.5 1 86.56 84 SER A C 1
ATOM 639 O O . SER A 1 84 ? 14.023 4.406 12.25 1 86.56 84 SER A O 1
ATOM 641 N N . PHE A 1 85 ? 13.852 2.318 13.164 1 93.81 85 PHE A N 1
ATOM 642 C CA . PHE A 1 85 ? 12.562 2.584 13.789 1 93.81 85 PHE A CA 1
ATOM 643 C C . PHE A 1 85 ? 12.695 2.611 15.312 1 93.81 85 PHE A C 1
ATOM 645 O O . PHE A 1 85 ? 11.695 2.521 16.031 1 93.81 85 PHE A O 1
ATOM 652 N N . ARG A 1 86 ? 13.867 2.768 15.766 1 94.56 86 ARG A N 1
ATOM 653 C CA . ARG A 1 86 ? 14.148 2.666 17.188 1 94.56 86 ARG A CA 1
ATOM 654 C C . ARG A 1 86 ? 13.312 3.66 17.984 1 94.56 86 ARG A C 1
ATOM 656 O O . ARG A 1 86 ? 12.852 3.348 19.094 1 94.56 86 ARG A O 1
ATOM 663 N N . LYS A 1 87 ? 13.117 4.828 17.422 1 96.62 87 LYS A N 1
ATOM 664 C CA . LYS A 1 87 ? 12.43 5.883 18.156 1 96.62 87 LYS A CA 1
ATOM 665 C C . LYS A 1 87 ? 11.047 6.156 17.578 1 96.62 87 LYS A C 1
ATOM 667 O O . LYS A 1 87 ? 10.5 7.246 17.75 1 96.62 87 LYS A O 1
ATOM 672 N N . GLY A 1 88 ? 10.539 5.168 16.844 1 96.88 88 GLY A N 1
ATOM 673 C CA . GLY A 1 88 ? 9.172 5.312 16.359 1 96.88 88 GLY A CA 1
ATOM 674 C C . GLY A 1 88 ? 9.047 5.082 14.859 1 96.88 88 GLY A C 1
ATOM 675 O O . GLY A 1 88 ? 10 4.633 14.219 1 96.88 88 GLY A O 1
ATOM 676 N N . CYS A 1 89 ? 7.875 5.344 14.383 1 97.44 89 CYS A N 1
ATOM 677 C CA . CYS A 1 89 ? 7.523 5.047 13 1 97.44 89 CYS A CA 1
ATOM 678 C C . CYS A 1 89 ? 6.391 5.945 12.516 1 97.44 89 CYS A C 1
ATOM 680 O O . CYS A 1 89 ? 5.512 6.316 13.305 1 97.44 89 CYS A O 1
ATOM 682 N N . ASN A 1 90 ? 6.504 6.344 11.25 1 98.56 90 ASN A N 1
ATOM 683 C CA . ASN A 1 90 ? 5.434 7.133 10.648 1 98.56 90 ASN A CA 1
ATOM 684 C C . ASN A 1 90 ? 4.574 6.289 9.719 1 98.56 90 ASN A C 1
ATOM 686 O O . ASN A 1 90 ? 5.066 5.75 8.727 1 98.56 90 ASN A O 1
ATOM 690 N N . PHE A 1 91 ? 3.275 6.199 10.039 1 98.69 91 PHE A N 1
ATOM 691 C CA . PHE A 1 91 ? 2.344 5.41 9.25 1 98.69 91 PHE A CA 1
ATOM 692 C C . PHE A 1 91 ? 1.479 6.309 8.375 1 98.69 91 PHE A C 1
ATOM 694 O O . PHE A 1 91 ? 0.683 5.82 7.566 1 98.69 91 PHE A O 1
ATOM 701 N N . ALA A 1 92 ? 1.693 7.637 8.492 1 98.88 92 ALA A N 1
ATOM 702 C CA . ALA A 1 92 ? 0.91 8.594 7.719 1 98.88 92 ALA A CA 1
ATOM 703 C C . ALA A 1 92 ? 1.204 8.461 6.227 1 98.88 92 ALA A C 1
ATOM 705 O O . ALA A 1 92 ? 2.359 8.281 5.828 1 98.88 92 ALA A O 1
ATOM 706 N N . ALA A 1 93 ? 0.155 8.484 5.465 1 98.31 93 ALA A N 1
ATOM 707 C CA . ALA A 1 93 ? 0.271 8.453 4.012 1 98.31 93 ALA A CA 1
ATOM 708 C C . ALA A 1 93 ? -0.588 9.539 3.367 1 98.31 93 ALA A C 1
ATOM 710 O O . ALA A 1 93 ? -1.735 9.75 3.77 1 98.31 93 ALA A O 1
ATOM 711 N N . ALA A 1 94 ? 0 10.18 2.4 1 98.06 94 ALA A N 1
ATOM 712 C CA . ALA A 1 94 ? -0.695 11.273 1.729 1 98.06 94 ALA A CA 1
ATOM 713 C C . ALA A 1 94 ? -2 10.789 1.104 1 98.06 94 ALA A C 1
ATOM 715 O O . ALA A 1 94 ? -2.066 9.688 0.56 1 98.06 94 ALA A O 1
ATOM 716 N N . GLY A 1 95 ? -3.016 11.648 1.161 1 97.06 95 GLY A N 1
ATOM 717 C CA . GLY A 1 95 ? -4.301 11.359 0.549 1 97.06 95 GLY A CA 1
ATOM 718 C C . GLY A 1 95 ? -5.184 10.469 1.406 1 97.06 95 GLY A C 1
ATOM 719 O O . GLY A 1 95 ? -6.34 10.219 1.064 1 97.06 95 GLY A O 1
ATOM 720 N N . SER A 1 96 ? -4.695 10.008 2.553 1 97.5 96 SER A N 1
ATOM 721 C CA . SER A 1 96 ? -5.441 9.07 3.391 1 97.5 96 SER A CA 1
ATOM 722 C C . SER A 1 96 ? -6.656 9.742 4.02 1 97.5 96 SER A C 1
ATOM 724 O O . SER A 1 96 ? -6.648 10.953 4.262 1 97.5 96 SER A O 1
ATOM 726 N N . THR A 1 97 ? -7.637 8.953 4.254 1 97.81 97 THR A N 1
ATOM 727 C CA . THR A 1 97 ? -8.859 9.344 4.945 1 97.81 97 THR A CA 1
ATOM 728 C C . THR A 1 97 ? -9.039 8.531 6.223 1 97.81 97 THR A C 1
ATOM 730 O O . THR A 1 97 ? -8.398 7.496 6.402 1 97.81 97 THR A O 1
ATOM 733 N N . ILE A 1 98 ? -9.812 9.07 7.102 1 98.75 98 ILE A N 1
ATOM 734 C CA . ILE A 1 98 ? -10.25 8.297 8.258 1 98.75 98 ILE A CA 1
ATOM 735 C C . ILE A 1 98 ? -11.117 7.125 7.793 1 98.75 98 ILE A C 1
ATOM 737 O O . ILE A 1 98 ? -10.883 5.977 8.18 1 98.75 98 ILE A O 1
ATOM 741 N N . LEU A 1 99 ? -12.07 7.43 6.914 1 97.44 99 LEU A N 1
ATOM 742 C CA . LEU A 1 99 ? -12.945 6.406 6.355 1 97.44 99 LEU A CA 1
ATOM 743 C C . LEU A 1 99 ? -12.18 5.508 5.391 1 97.44 99 LEU A C 1
ATOM 745 O O . LEU A 1 99 ? -11.141 5.902 4.855 1 97.44 99 LEU A O 1
ATOM 749 N N . PRO A 1 100 ? -12.68 4.32 5.203 1 94.44 100 PRO A N 1
ATOM 750 C CA . PRO A 1 100 ? -12.031 3.439 4.223 1 94.44 100 PRO A CA 1
ATOM 751 C C . PRO A 1 100 ? -11.922 4.078 2.842 1 94.44 100 PRO A C 1
ATOM 753 O O . PRO A 1 100 ? -12.812 4.824 2.426 1 94.44 100 PRO A O 1
ATOM 756 N N . ALA A 1 101 ? -10.867 3.752 2.188 1 92.06 101 ALA A N 1
ATOM 757 C CA . ALA A 1 101 ? -10.641 4.277 0.844 1 92.06 101 ALA A CA 1
ATOM 758 C C . ALA A 1 101 ? -11.727 3.807 -0.121 1 92.06 101 ALA A C 1
ATOM 760 O O . ALA A 1 101 ? -12.281 2.721 0.045 1 92.06 101 ALA A O 1
ATOM 761 N N . THR A 1 102 ? -12.008 4.656 -1.038 1 86.81 102 THR A N 1
ATOM 762 C CA . THR A 1 102 ? -12.898 4.328 -2.145 1 86.81 102 THR A CA 1
ATOM 763 C C . THR A 1 102 ? -12.125 4.254 -3.459 1 86.81 102 THR A C 1
ATOM 765 O O . THR A 1 102 ? -10.906 4.426 -3.479 1 86.81 102 THR A O 1
ATOM 768 N N . ALA A 1 103 ? -12.773 4.023 -4.578 1 78.19 103 ALA A N 1
ATOM 769 C CA . ALA A 1 103 ? -12.141 3.895 -5.887 1 78.19 103 ALA A CA 1
ATOM 770 C C . ALA A 1 103 ? -11.5 5.211 -6.32 1 78.19 103 ALA A C 1
ATOM 772 O O . ALA A 1 103 ? -10.555 5.219 -7.109 1 78.19 103 ALA A O 1
ATOM 773 N N . THR A 1 104 ? -11.953 6.289 -5.73 1 79.38 104 THR A N 1
ATOM 774 C CA . THR A 1 104 ? -11.461 7.586 -6.176 1 79.38 104 THR A CA 1
ATOM 775 C C . THR A 1 104 ? -10.477 8.164 -5.164 1 79.38 104 THR A C 1
ATOM 777 O O . THR A 1 104 ? -10 9.289 -5.328 1 79.38 104 THR A O 1
ATOM 780 N N . SER A 1 105 ? -10.211 7.301 -4.191 1 87.44 105 SER A N 1
ATOM 781 C CA . SER A 1 105 ? -9.281 7.793 -3.184 1 87.44 105 SER A CA 1
ATOM 782 C C . SER A 1 105 ? -7.863 7.879 -3.736 1 87.44 105 SER A C 1
ATOM 784 O O . SER A 1 105 ? -7.438 7.012 -4.508 1 87.44 105 SER A O 1
ATOM 786 N N . VAL A 1 106 ? -7.156 8.891 -3.281 1 84.69 106 VAL A N 1
ATOM 787 C CA . VAL A 1 106 ? -5.758 9.078 -3.662 1 84.69 106 VAL A CA 1
ATOM 788 C C . VAL A 1 106 ? -4.898 7.996 -3.02 1 84.69 106 VAL A C 1
ATOM 790 O O . VAL A 1 106 ? -3.92 7.539 -3.615 1 84.69 106 VAL A O 1
ATOM 793 N N . SER A 1 107 ? -5.277 7.59 -1.905 1 92.25 107 SER A N 1
ATOM 794 C CA . SER A 1 107 ? -4.488 6.664 -1.098 1 92.25 107 SER A CA 1
ATOM 795 C C . SER A 1 107 ? -5.348 5.52 -0.572 1 92.25 107 SER A C 1
ATOM 797 O O . SER A 1 107 ? -6.453 5.746 -0.074 1 92.25 107 SER A O 1
ATOM 799 N N . PRO A 1 108 ? -4.805 4.363 -0.684 1 94.44 108 PRO A N 1
ATOM 800 C CA . PRO A 1 108 ? -5.547 3.234 -0.115 1 94.44 108 PRO A CA 1
ATOM 801 C C . PRO A 1 108 ? -5.297 3.062 1.382 1 94.44 108 PRO A C 1
ATOM 803 O O . PRO A 1 108 ? -5.863 2.158 2.004 1 94.44 108 PRO A O 1
ATOM 806 N N . PHE A 1 109 ? -4.488 3.873 1.998 1 97.06 109 PHE A N 1
ATOM 807 C CA . PHE A 1 109 ? -4.004 3.65 3.355 1 97.06 109 PHE A CA 1
ATOM 808 C C . PHE A 1 109 ? -4.836 4.438 4.363 1 97.06 109 PHE A C 1
ATOM 810 O O . PHE A 1 109 ? -4.312 5.312 5.055 1 97.06 109 PHE A O 1
ATOM 817 N N . SER A 1 110 ? -6.098 4.066 4.52 1 97.88 110 SER A N 1
ATOM 818 C CA . SER A 1 110 ? -6.988 4.695 5.488 1 97.88 110 SER A CA 1
ATOM 819 C C . SER A 1 110 ? -6.434 4.574 6.906 1 97.88 110 SER A C 1
ATOM 821 O O . SER A 1 110 ? -5.469 3.846 7.141 1 97.88 110 SER A O 1
ATOM 823 N N . LEU A 1 111 ? -7.078 5.281 7.828 1 98.81 111 LEU A N 1
ATOM 824 C CA . LEU A 1 111 ? -6.648 5.219 9.219 1 98.81 111 LEU A CA 1
ATOM 825 C C . LEU A 1 111 ? -6.652 3.779 9.727 1 98.81 111 LEU A C 1
ATOM 827 O O . LEU A 1 111 ? -5.73 3.357 10.422 1 98.81 111 LEU A O 1
ATOM 831 N N . ARG A 1 112 ? -7.703 3.051 9.359 1 98.12 112 ARG A N 1
ATOM 832 C CA . ARG A 1 112 ? -7.773 1.657 9.789 1 98.12 112 ARG A CA 1
ATOM 833 C C . ARG A 1 112 ? -6.582 0.862 9.266 1 98.12 112 ARG A C 1
ATOM 835 O O . ARG A 1 112 ? -6.023 0.028 9.984 1 98.12 112 ARG A O 1
ATOM 842 N N . ILE A 1 113 ? -6.227 1.097 8.016 1 97.62 113 ILE A N 1
ATOM 843 C CA . ILE A 1 113 ? -5.086 0.395 7.434 1 97.62 113 ILE A CA 1
ATOM 844 C C . ILE A 1 113 ? -3.805 0.814 8.148 1 97.62 113 ILE A C 1
ATOM 846 O O . ILE A 1 113 ? -2.953 -0.025 8.453 1 97.62 113 ILE A O 1
ATOM 850 N N . GLN A 1 114 ? -3.631 2.105 8.453 1 98.75 114 GLN A N 1
ATOM 851 C CA . GLN A 1 114 ? -2.455 2.58 9.172 1 98.75 114 GLN A CA 1
ATOM 852 C C . GLN A 1 114 ? -2.354 1.928 10.547 1 98.75 114 GLN A C 1
ATOM 854 O O . GLN A 1 114 ? -1.263 1.554 10.984 1 98.75 114 GLN A O 1
ATOM 859 N N . VAL A 1 115 ? -3.471 1.775 11.219 1 98.88 115 VAL A N 1
ATOM 860 C CA . VAL A 1 115 ? -3.5 1.118 12.516 1 98.88 115 VAL A CA 1
ATOM 861 C C . VAL A 1 115 ? -3.141 -0.358 12.359 1 98.88 115 VAL A C 1
ATOM 863 O O . VAL A 1 115 ? -2.385 -0.909 13.164 1 98.88 115 VAL A O 1
ATOM 866 N N . ASN A 1 116 ? -3.668 -1.031 11.32 1 97.94 116 ASN A N 1
ATOM 867 C CA . ASN A 1 116 ? -3.301 -2.414 11.039 1 97.94 116 ASN A CA 1
ATOM 868 C C . ASN A 1 116 ? -1.804 -2.555 10.773 1 97.94 116 ASN A C 1
ATOM 870 O O . ASN A 1 116 ? -1.181 -3.529 11.195 1 97.94 116 ASN A O 1
ATOM 874 N N . GLN A 1 117 ? -1.247 -1.592 10.008 1 97.56 117 GLN A N 1
ATOM 875 C CA . GLN A 1 117 ? 0.192 -1.571 9.773 1 97.56 117 GLN A CA 1
ATOM 876 C C . GLN A 1 117 ? 0.967 -1.482 11.086 1 97.56 117 GLN A C 1
ATOM 878 O O . GLN A 1 117 ? 1.967 -2.18 11.266 1 97.56 117 GLN A O 1
ATOM 883 N N . PHE A 1 118 ? 0.477 -0.661 12.008 1 98.56 118 PHE A N 1
ATOM 884 C CA . PHE A 1 118 ? 1.097 -0.557 13.32 1 98.56 118 PHE A CA 1
ATOM 885 C C . PHE A 1 118 ? 1.045 -1.893 14.055 1 98.56 118 PHE A C 1
ATOM 887 O O . PHE A 1 118 ? 2.025 -2.305 14.68 1 98.56 118 PHE A O 1
ATOM 894 N N . LEU A 1 119 ? -0.118 -2.59 14.047 1 97.69 119 LEU A N 1
ATOM 895 C CA . LEU A 1 119 ? -0.253 -3.877 14.719 1 97.69 119 LEU A CA 1
ATOM 896 C C . LEU A 1 119 ? 0.757 -4.883 14.18 1 97.69 119 LEU A C 1
ATOM 898 O O . LEU A 1 119 ? 1.387 -5.613 14.945 1 97.69 119 LEU A O 1
ATOM 902 N N . ARG A 1 120 ? 0.897 -4.902 12.891 1 94.94 120 ARG A N 1
ATOM 903 C CA . ARG A 1 120 ? 1.89 -5.781 12.281 1 94.94 120 ARG A CA 1
ATOM 904 C C . ARG A 1 120 ? 3.303 -5.387 12.695 1 94.94 120 ARG A C 1
ATOM 906 O O . ARG A 1 120 ? 4.121 -6.246 13.023 1 94.94 120 ARG A O 1
ATOM 913 N N . PHE A 1 121 ? 3.572 -4.09 12.633 1 95.88 121 PHE A N 1
ATOM 914 C CA . PHE A 1 121 ? 4.875 -3.549 13.008 1 95.88 121 PHE A CA 1
ATOM 915 C C . PHE A 1 121 ? 5.246 -3.979 14.422 1 95.88 121 PHE A C 1
ATOM 917 O O . PHE A 1 121 ? 6.324 -4.531 14.648 1 95.88 121 PHE A O 1
ATOM 924 N N . LYS A 1 122 ? 4.348 -3.727 15.359 1 96.56 122 LYS A N 1
ATOM 925 C CA . LYS A 1 122 ? 4.59 -4.07 16.766 1 96.56 122 LYS A CA 1
ATOM 926 C C . LYS A 1 122 ? 4.824 -5.57 16.922 1 96.56 122 LYS A C 1
ATOM 928 O O . LYS A 1 122 ? 5.77 -5.984 17.594 1 96.56 122 LYS A O 1
ATOM 933 N N . ALA A 1 123 ? 3.99 -6.375 16.312 1 93.25 123 ALA A N 1
ATOM 934 C CA . ALA A 1 123 ? 4.129 -7.824 16.422 1 93.25 123 ALA A CA 1
ATOM 935 C C . ALA A 1 123 ? 5.48 -8.281 15.883 1 93.25 123 ALA A C 1
ATOM 937 O O . ALA A 1 123 ? 6.141 -9.133 16.484 1 93.25 123 ALA A O 1
ATOM 938 N N . ARG A 1 124 ? 5.867 -7.73 14.773 1 91.62 124 ARG A N 1
ATOM 939 C CA . ARG A 1 124 ? 7.133 -8.109 14.164 1 91.62 124 ARG A CA 1
ATOM 940 C C . ARG A 1 124 ? 8.312 -7.66 15.023 1 91.62 124 ARG A C 1
ATOM 942 O O . ARG A 1 124 ? 9.297 -8.383 15.164 1 91.62 124 ARG A O 1
ATOM 949 N N . VAL A 1 125 ? 8.227 -6.445 15.547 1 94 125 VAL A N 1
ATOM 950 C CA . VAL A 1 125 ? 9.273 -5.93 16.422 1 94 125 VAL A CA 1
ATOM 951 C C . VAL A 1 125 ? 9.461 -6.875 17.609 1 94 125 VAL A C 1
ATOM 953 O O . VAL A 1 125 ? 10.586 -7.27 17.922 1 94 125 VAL A O 1
ATOM 956 N N . LEU A 1 126 ? 8.367 -7.242 18.219 1 94.31 126 LEU A N 1
ATOM 957 C CA . LEU A 1 126 ? 8.445 -8.102 19.391 1 94.31 126 LEU A CA 1
ATOM 958 C C . LEU A 1 126 ? 9 -9.469 19.031 1 94.31 126 LEU A C 1
ATOM 960 O O . LEU A 1 126 ? 9.789 -10.047 19.781 1 94.31 126 LEU A O 1
ATOM 964 N N . GLU A 1 127 ? 8.602 -9.977 17.875 1 89.88 127 GLU A N 1
ATOM 965 C CA . GLU A 1 127 ? 9.133 -11.242 17.391 1 89.88 127 GLU A CA 1
ATOM 966 C C . GLU A 1 127 ? 10.648 -11.156 17.188 1 89.88 127 GLU A C 1
ATOM 968 O O . GLU A 1 127 ? 11.383 -12.055 17.625 1 89.88 127 GLU A O 1
ATOM 973 N N . LEU A 1 128 ? 11.102 -10.086 16.578 1 89.75 128 LEU A N 1
ATOM 974 C CA . LEU A 1 128 ? 12.516 -9.93 16.266 1 89.75 128 LEU A CA 1
ATOM 975 C C . LEU A 1 128 ? 13.328 -9.727 17.547 1 89.75 128 LEU A C 1
ATOM 977 O O . LEU A 1 128 ? 14.445 -10.242 17.672 1 89.75 128 LEU A O 1
ATOM 981 N N . LEU A 1 129 ? 12.773 -9.023 18.484 1 92.88 129 LEU A N 1
ATOM 982 C CA . LEU A 1 129 ? 13.453 -8.805 19.75 1 92.88 129 LEU A CA 1
ATOM 983 C C . LEU A 1 129 ? 13.602 -10.117 20.516 1 92.88 129 LEU A C 1
ATOM 985 O O . LEU A 1 129 ? 14.586 -10.328 21.219 1 92.88 129 LEU A O 1
ATOM 989 N N . SER A 1 130 ? 12.641 -10.977 20.344 1 92 130 SER A N 1
ATOM 990 C CA . SER A 1 130 ? 12.68 -12.258 21.047 1 92 130 SER A CA 1
ATOM 991 C C . SER A 1 130 ? 13.758 -13.172 20.484 1 92 130 SER A C 1
ATOM 993 O O . SER A 1 130 ? 14.219 -14.094 21.172 1 92 130 SER A O 1
ATOM 995 N N . LYS A 1 131 ? 14.203 -12.922 19.312 1 87.19 131 LYS A N 1
ATOM 996 C CA . LYS A 1 131 ? 15.195 -13.766 18.656 1 87.19 131 LYS A CA 1
ATOM 997 C C . LYS A 1 131 ? 16.609 -13.32 19 1 87.19 131 LYS A C 1
ATOM 999 O O . LYS A 1 131 ? 17.578 -14.047 18.734 1 87.19 131 LYS A O 1
ATOM 1004 N N . GLY A 1 132 ? 16.766 -12.156 19.625 1 86 132 GLY A N 1
ATOM 1005 C CA . GLY A 1 132 ? 18.094 -11.727 20.031 1 86 132 GLY A CA 1
ATOM 1006 C C . GLY A 1 132 ? 18.281 -10.219 19.969 1 86 132 GLY A C 1
ATOM 1007 O O . GLY A 1 132 ? 17.328 -9.477 19.766 1 86 132 GLY A O 1
ATOM 1008 N N . LYS A 1 133 ? 19.531 -9.789 20.172 1 85.38 133 LYS A N 1
ATOM 1009 C CA . LYS A 1 133 ? 19.828 -8.367 20.344 1 85.38 133 LYS A CA 1
ATOM 1010 C C . LYS A 1 133 ? 20.312 -7.746 19.047 1 85.38 133 LYS A C 1
ATOM 1012 O O . LYS A 1 133 ? 20.562 -6.539 18.984 1 85.38 133 LYS A O 1
ATOM 1017 N N . LYS A 1 134 ? 20.328 -8.531 18.031 1 83.06 134 LYS A N 1
ATOM 1018 C CA . LYS A 1 134 ? 20.891 -8.117 16.75 1 83.06 134 LYS A CA 1
ATOM 1019 C C . LYS A 1 134 ? 20.172 -6.887 16.203 1 83.06 134 LYS A C 1
ATOM 1021 O O . LYS A 1 134 ? 20.812 -6.004 15.617 1 83.06 134 LYS A O 1
ATOM 1026 N N . PHE A 1 135 ? 18.922 -6.73 16.516 1 84.62 135 PHE A N 1
ATOM 1027 C CA . PHE A 1 135 ? 18.125 -5.699 15.852 1 84.62 135 PHE A CA 1
ATOM 1028 C C . PHE A 1 135 ? 17.75 -4.598 16.844 1 84.62 135 PHE A C 1
ATOM 1030 O O . PHE A 1 135 ? 17.062 -3.643 16.469 1 84.62 135 PHE A O 1
ATOM 1037 N N . GLU A 1 136 ? 18.266 -4.629 17.984 1 87.75 136 GLU A N 1
ATOM 1038 C CA . GLU A 1 136 ? 17.859 -3.721 19.062 1 87.75 136 GLU A CA 1
ATOM 1039 C C . GLU A 1 136 ? 18.156 -2.27 18.688 1 87.75 136 GLU A C 1
ATOM 1041 O O . GLU A 1 136 ? 17.422 -1.361 19.094 1 87.75 136 GLU A O 1
ATOM 1046 N N . LYS A 1 137 ? 19.141 -2.115 17.953 1 88.06 137 LYS A N 1
ATOM 1047 C CA . LYS A 1 137 ? 19.547 -0.751 17.625 1 88.06 137 LYS A CA 1
ATOM 1048 C C . LYS A 1 137 ? 18.625 -0.14 16.578 1 88.06 137 LYS A C 1
ATOM 1050 O O . LYS A 1 137 ? 18.609 1.076 16.375 1 88.06 137 LYS A O 1
ATOM 1055 N N . TYR A 1 138 ? 17.812 -0.968 15.961 1 89.31 138 TYR A N 1
ATOM 1056 C CA . TYR A 1 138 ? 16.984 -0.485 14.859 1 89.31 138 TYR A CA 1
ATOM 1057 C C . TYR A 1 138 ? 15.508 -0.529 15.227 1 89.31 138 TYR A C 1
ATOM 1059 O O . TYR A 1 138 ? 14.664 -0.014 14.484 1 89.31 138 TYR A O 1
ATOM 1067 N N . LEU A 1 139 ? 15.211 -1.159 16.359 1 94 139 LEU A N 1
ATOM 1068 C CA . LEU A 1 139 ? 13.812 -1.4 16.719 1 94 139 LEU A CA 1
ATOM 1069 C C . LEU A 1 139 ? 13.484 -0.79 18.078 1 94 139 LEU A C 1
ATOM 1071 O O . LEU A 1 139 ? 14.336 -0.726 18.953 1 94 139 LEU A O 1
ATOM 1075 N N . PRO A 1 140 ? 12.203 -0.341 18.172 1 96.06 140 PRO A N 1
ATOM 1076 C CA . PRO A 1 140 ? 11.82 0.123 19.516 1 96.06 140 PRO A CA 1
ATOM 1077 C C . PRO A 1 140 ? 11.875 -0.988 20.562 1 96.06 140 PRO A C 1
ATOM 1079 O O . PRO A 1 140 ? 11.531 -2.135 20.266 1 96.06 140 PRO A O 1
ATOM 1082 N N . ALA A 1 141 ? 12.305 -0.592 21.781 1 96.25 141 ALA A N 1
ATOM 1083 C CA . ALA A 1 141 ? 12.156 -1.516 22.906 1 96.25 141 ALA A CA 1
ATOM 1084 C C . ALA A 1 141 ? 10.688 -1.792 23.188 1 96.25 141 ALA A C 1
ATOM 1086 O O . ALA A 1 141 ? 9.812 -0.996 22.828 1 96.25 141 ALA A O 1
ATOM 1087 N N . GLU A 1 142 ? 10.461 -2.939 23.812 1 96.38 142 GLU A N 1
ATOM 1088 C CA . GLU A 1 142 ? 9.086 -3.365 24.078 1 96.38 142 GLU A CA 1
ATOM 1089 C C . GLU A 1 142 ? 8.32 -2.307 24.859 1 96.38 142 GLU A C 1
ATOM 1091 O O . GLU A 1 142 ? 7.164 -2.01 24.562 1 96.38 142 GLU A O 1
ATOM 1096 N N . ASP A 1 143 ? 8.93 -1.664 25.828 1 97.06 143 ASP A N 1
ATOM 1097 C CA . ASP A 1 143 ? 8.219 -0.729 26.703 1 97.06 143 ASP A CA 1
ATOM 1098 C C . ASP A 1 143 ? 8.008 0.612 26 1 97.06 143 ASP A C 1
ATOM 1100 O O . ASP A 1 143 ? 7.234 1.449 26.484 1 97.06 143 ASP A O 1
ATOM 1104 N N . TYR A 1 144 ? 8.688 0.805 24.828 1 97.5 144 TYR A N 1
ATOM 1105 C CA . TYR A 1 144 ? 8.477 2.037 24.078 1 97.5 144 TYR A CA 1
ATOM 1106 C C . TYR A 1 144 ? 7.051 2.123 23.547 1 97.5 144 TYR A C 1
ATOM 1108 O O . TYR A 1 144 ? 6.527 3.219 23.328 1 97.5 144 TYR A O 1
ATOM 1116 N N . PHE A 1 145 ? 6.398 0.947 23.391 1 98.31 145 PHE A N 1
ATOM 1117 C CA . PHE A 1 145 ? 5.031 0.942 22.875 1 98.31 145 PHE A CA 1
ATOM 1118 C C . PHE A 1 145 ? 4.062 1.487 23.922 1 98.31 145 PHE A C 1
ATOM 1120 O O . PHE A 1 145 ? 3.027 2.057 23.562 1 98.31 145 PHE A O 1
ATOM 1127 N N . THR A 1 146 ? 4.418 1.373 25.188 1 97.75 146 THR A N 1
ATOM 1128 C CA . THR A 1 146 ? 3.57 1.925 26.234 1 97.75 146 THR A CA 1
ATOM 1129 C C . THR A 1 146 ? 3.996 3.348 26.594 1 97.75 146 THR A C 1
ATOM 1131 O O . THR A 1 146 ? 3.16 4.188 26.938 1 97.75 146 THR A O 1
ATOM 1134 N N . LYS A 1 147 ? 5.242 3.662 26.375 1 97.12 147 LYS A N 1
ATOM 1135 C CA . LYS A 1 147 ? 5.805 4.941 26.797 1 97.12 147 LYS A CA 1
ATOM 1136 C C . LYS A 1 147 ? 5.828 5.941 25.656 1 97.12 147 LYS A C 1
ATOM 1138 O O . LYS A 1 147 ? 6.125 7.121 25.844 1 97.12 147 LYS A O 1
ATOM 1143 N N . GLY A 1 148 ? 5.512 5.453 24.484 1 98 148 GLY A N 1
ATOM 1144 C CA . GLY A 1 148 ? 5.59 6.285 23.297 1 98 148 GLY A CA 1
ATOM 1145 C C . GLY A 1 148 ? 4.402 7.215 23.141 1 98 148 GLY A C 1
ATOM 1146 O O . GLY A 1 148 ? 3.398 7.074 23.844 1 98 148 GLY A O 1
ATOM 1147 N N . LEU A 1 149 ? 4.574 8.219 22.25 1 98.5 149 LEU A N 1
ATOM 1148 C CA . LEU A 1 149 ? 3.523 9.156 21.859 1 98.5 149 LEU A CA 1
ATOM 1149 C C . LEU A 1 149 ? 2.855 8.719 20.562 1 98.5 149 LEU A C 1
ATOM 1151 O O . LEU A 1 149 ? 3.535 8.422 19.578 1 98.5 149 LEU A O 1
ATOM 1155 N N . TYR A 1 150 ? 1.566 8.594 20.594 1 98.88 150 TYR A N 1
ATOM 1156 C CA . TYR A 1 150 ? 0.756 8.281 19.422 1 98.88 150 TYR A CA 1
ATOM 1157 C C . TYR A 1 150 ? 0.051 9.531 18.906 1 98.88 150 TYR A C 1
ATOM 1159 O O . TYR A 1 150 ? -0.783 10.117 19.594 1 98.88 150 TYR A O 1
ATOM 1167 N N . MET A 1 151 ? 0.39 9.914 17.672 1 98.88 151 MET A N 1
ATOM 1168 C CA . MET A 1 151 ? -0.117 11.172 17.125 1 98.88 151 MET A CA 1
ATOM 1169 C C . MET A 1 151 ? -1.069 10.906 15.961 1 98.88 151 MET A C 1
ATOM 1171 O O . MET A 1 151 ? -0.83 10.008 15.148 1 98.88 151 MET A O 1
ATOM 1175 N N . PHE A 1 152 ? -2.148 11.672 15.906 1 98.94 152 PHE A N 1
ATOM 1176 C CA . PHE A 1 152 ? -3.086 11.664 14.797 1 98.94 152 PHE A CA 1
ATOM 1177 C C . PHE A 1 152 ? -3.111 13.023 14.102 1 98.94 152 PHE A C 1
ATOM 1179 O O . PHE A 1 152 ? -3.246 14.055 14.75 1 98.94 152 PHE A O 1
ATOM 1186 N N . ASP A 1 153 ? -2.896 13.086 12.828 1 98.81 153 ASP A N 1
ATOM 1187 C CA . ASP A 1 153 ? -3.059 14.242 11.953 1 98.81 153 ASP A CA 1
ATOM 1188 C C . ASP A 1 153 ? -3.762 13.859 10.656 1 98.81 153 ASP A C 1
ATOM 1190 O O . ASP A 1 153 ? -3.113 13.68 9.625 1 98.81 153 ASP A O 1
ATOM 1194 N N . ILE A 1 154 ? -5.078 13.727 10.734 1 98.69 154 ILE A N 1
ATOM 1195 C CA . ILE A 1 154 ? -5.863 13.164 9.641 1 98.69 154 ILE A CA 1
ATOM 1196 C C . ILE A 1 154 ? -7.266 13.773 9.648 1 98.69 154 ILE A C 1
ATOM 1198 O O . ILE A 1 154 ? -7.695 14.344 10.648 1 98.69 154 ILE A O 1
ATOM 1202 N N . GLY A 1 155 ? -7.965 13.719 8.555 1 98.25 155 GLY A N 1
ATOM 1203 C CA . GLY A 1 155 ? -9.336 14.188 8.445 1 98.25 155 GLY A CA 1
ATOM 1204 C C . GLY A 1 155 ? -9.539 15.188 7.324 1 98.25 155 GLY A C 1
ATOM 1205 O O . GLY A 1 155 ? -10.656 15.359 6.836 1 98.25 155 GLY A O 1
ATOM 1206 N N . GLN A 1 156 ? -8.484 15.828 6.875 1 97.62 156 GLN A N 1
ATOM 1207 C CA . GLN A 1 156 ? -8.555 16.828 5.812 1 97.62 156 GLN A CA 1
ATOM 1208 C C . GLN A 1 156 ? -9.211 16.25 4.559 1 97.62 156 GLN A C 1
ATOM 1210 O O . GLN A 1 156 ? -10.07 16.891 3.953 1 97.62 156 GLN A O 1
ATOM 1215 N N . ASN A 1 157 ? -8.875 15.062 4.188 1 97.06 157 ASN A N 1
ATOM 1216 C CA . ASN A 1 157 ? -9.336 14.477 2.934 1 97.06 157 ASN A CA 1
ATOM 1217 C C . ASN A 1 157 ? -10.766 13.953 3.051 1 97.06 157 ASN A C 1
ATOM 1219 O O . ASN A 1 157 ? -11.461 13.812 2.045 1 97.06 157 ASN A O 1
ATOM 1223 N N . ASP A 1 158 ? -11.234 13.68 4.27 1 97.62 158 ASP A N 1
ATOM 1224 C CA . ASP A 1 158 ? -12.625 13.312 4.5 1 97.62 158 ASP A CA 1
ATOM 1225 C C . ASP A 1 158 ? -13.547 14.516 4.305 1 97.62 158 ASP A C 1
ATOM 1227 O O . ASP A 1 158 ? -14.727 14.352 3.971 1 97.62 158 ASP A O 1
ATOM 1231 N N . LEU A 1 159 ? -12.969 15.719 4.5 1 97.56 159 LEU A N 1
ATOM 1232 C CA . LEU A 1 159 ? -13.766 16.938 4.438 1 97.56 159 LEU A CA 1
ATOM 1233 C C . LEU A 1 159 ? -13.578 17.641 3.096 1 97.56 159 LEU A C 1
ATOM 1235 O O . LEU A 1 159 ? -14.484 17.625 2.258 1 97.56 159 LEU A O 1
ATOM 1239 N N . ALA A 1 160 ? -12.352 18.109 2.84 1 94.56 160 ALA A N 1
ATOM 1240 C CA . ALA A 1 160 ? -12.102 18.891 1.633 1 94.56 160 ALA A CA 1
ATOM 1241 C C . ALA A 1 160 ? -12.289 18.047 0.378 1 94.56 160 ALA A C 1
ATOM 1243 O O . ALA A 1 160 ? -12.867 18.516 -0.608 1 94.56 160 ALA A O 1
ATOM 1244 N N . GLY A 1 161 ? -11.828 16.812 0.416 1 92.44 161 GLY A N 1
ATOM 1245 C CA . GLY A 1 161 ? -11.984 15.938 -0.729 1 92.44 161 GLY A CA 1
ATOM 1246 C C . GLY A 1 161 ? -13.43 15.57 -1.006 1 92.44 161 GLY A C 1
ATOM 1247 O O . GLY A 1 161 ? -13.812 15.367 -2.16 1 92.44 161 GLY A O 1
ATOM 1248 N N . ALA A 1 162 ? -14.211 15.555 -0.016 1 93.62 162 ALA A N 1
ATOM 1249 C CA . ALA A 1 162 ? -15.609 15.133 -0.137 1 93.62 162 ALA A CA 1
ATOM 1250 C C . ALA A 1 162 ? -16.422 16.156 -0.909 1 93.62 162 ALA A C 1
ATOM 1252 O O . ALA A 1 162 ? -17.406 15.812 -1.562 1 93.62 162 ALA A O 1
ATOM 1253 N N . PHE A 1 163 ? -16.062 17.438 -0.894 1 95.62 163 PHE A N 1
ATOM 1254 C CA . PHE A 1 163 ? -16.812 18.516 -1.524 1 95.62 163 PHE A CA 1
ATOM 1255 C C . PHE A 1 163 ? -16.828 18.359 -3.039 1 95.62 163 PHE A C 1
ATOM 1257 O O . PHE A 1 163 ? -17.641 18.969 -3.727 1 95.62 163 PHE A O 1
ATOM 1264 N N . TYR A 1 164 ? -15.953 17.547 -3.572 1 93.38 164 TYR A N 1
ATOM 1265 C CA . TYR A 1 164 ? -15.914 17.328 -5.016 1 93.38 164 TYR A CA 1
ATOM 1266 C C . TYR A 1 164 ? -17.109 16.516 -5.48 1 93.38 164 TYR A C 1
ATOM 1268 O O . TYR A 1 164 ? -17.453 16.516 -6.664 1 93.38 164 TYR A O 1
ATOM 1276 N N . SER A 1 165 ? -17.703 15.812 -4.488 1 94.06 165 SER A N 1
ATOM 1277 C CA . SER A 1 165 ? -18.766 14.922 -4.945 1 94.06 165 SER A CA 1
ATOM 1278 C C . SER A 1 165 ? -19.969 14.977 -4.012 1 94.06 165 SER A C 1
ATOM 1280 O O . SER A 1 165 ? -21 14.359 -4.277 1 94.06 165 SER A O 1
ATOM 1282 N N . LYS A 1 166 ? -19.875 15.719 -2.896 1 96 166 LYS A N 1
ATOM 1283 C CA . LYS A 1 166 ? -20.938 15.781 -1.909 1 96 166 LYS A CA 1
ATOM 1284 C C . LYS A 1 166 ? -21.297 17.234 -1.568 1 96 166 LYS A C 1
ATOM 1286 O O . LYS A 1 166 ? -20.438 18.109 -1.652 1 96 166 LYS A O 1
ATOM 1291 N N . SER A 1 167 ? -22.531 17.453 -1.111 1 97.19 167 SER A N 1
ATOM 1292 C CA . SER A 1 167 ? -22.969 18.75 -0.607 1 97.19 167 SER A CA 1
ATOM 1293 C C . SER A 1 167 ? -22.5 18.969 0.826 1 97.19 167 SER A C 1
ATOM 1295 O O . SER A 1 167 ? -22.078 18.031 1.498 1 97.19 167 SER A O 1
ATOM 1297 N N . PHE A 1 168 ? -22.562 20.234 1.227 1 97.75 168 PHE A N 1
ATOM 1298 C CA . PHE A 1 168 ? -22.219 20.594 2.6 1 97.75 168 PHE A CA 1
ATOM 1299 C C . PHE A 1 168 ? -23.016 19.734 3.59 1 97.75 168 PHE A C 1
ATOM 1301 O O . PHE A 1 168 ? -22.438 19.172 4.52 1 97.75 168 PHE A O 1
ATOM 1308 N N . ASP A 1 169 ? -24.297 19.562 3.328 1 98.19 169 ASP A N 1
ATOM 1309 C CA . ASP A 1 169 ? -25.156 18.828 4.25 1 98.19 169 ASP A CA 1
ATOM 1310 C C . ASP A 1 169 ? -24.781 17.359 4.293 1 98.19 169 ASP A C 1
ATOM 1312 O O . ASP A 1 169 ? -24.828 16.734 5.352 1 98.19 169 ASP A O 1
ATOM 1316 N N . GLN A 1 170 ? -24.438 16.797 3.186 1 97.88 170 GLN A N 1
ATOM 1317 C CA . GLN A 1 170 ? -24.016 15.406 3.115 1 97.88 170 GLN A CA 1
ATOM 1318 C C . GLN A 1 170 ? -22.719 15.18 3.877 1 97.88 170 GLN A C 1
ATOM 1320 O O . GLN A 1 170 ? -22.547 14.148 4.527 1 97.88 170 GLN A O 1
ATOM 1325 N N . ILE A 1 171 ? -21.875 16.109 3.773 1 98.06 171 ILE A N 1
ATOM 1326 C CA . ILE A 1 171 ? -20.594 16.016 4.453 1 98.06 171 ILE A CA 1
ATOM 1327 C C . ILE A 1 171 ? -20.797 16.078 5.965 1 98.06 171 ILE A C 1
ATOM 1329 O O . ILE A 1 171 ? -20.266 15.242 6.707 1 98.06 171 ILE A O 1
ATOM 1333 N N . VAL A 1 172 ? -21.594 17 6.418 1 98.19 172 VAL A N 1
ATOM 1334 C CA . VAL A 1 172 ? -21.859 17.156 7.844 1 98.19 172 VAL A CA 1
ATOM 1335 C C . VAL A 1 172 ? -22.531 15.891 8.383 1 98.19 172 VAL A C 1
ATOM 1337 O O . VAL A 1 172 ? -22.234 15.438 9.484 1 98.19 172 VAL A O 1
ATOM 1340 N N . ALA A 1 173 ? -23.391 15.281 7.582 1 98.19 173 ALA A N 1
ATOM 1341 C CA . ALA A 1 173 ? -24.125 14.094 7.98 1 98.19 173 ALA A CA 1
ATOM 1342 C C . ALA A 1 173 ? -23.203 12.891 8.125 1 98.19 173 ALA A C 1
ATOM 1344 O O . ALA A 1 173 ? -23.547 11.906 8.789 1 98.19 173 ALA A O 1
ATOM 1345 N N . SER A 1 174 ? -21.984 12.961 7.57 1 97.75 174 SER A N 1
ATOM 1346 C CA . SER A 1 174 ? -21.062 11.836 7.594 1 97.75 174 SER A CA 1
ATOM 1347 C C . SER A 1 174 ? -20.188 11.867 8.836 1 97.75 174 SER A C 1
ATOM 1349 O O . SER A 1 174 ? -19.469 10.906 9.117 1 97.75 174 SER A O 1
ATOM 1351 N N . PHE A 1 175 ? -20.234 12.984 9.617 1 98.5 175 PHE A N 1
ATOM 1352 C CA . PHE A 1 175 ? -19.266 13.203 10.688 1 98.5 175 PHE A CA 1
ATOM 1353 C C . PHE A 1 175 ? -19.375 12.117 11.75 1 98.5 175 PHE A C 1
ATOM 1355 O O . PHE A 1 175 ? -18.375 11.562 12.195 1 98.5 175 PHE A O 1
ATOM 1362 N N . PRO A 1 176 ? -20.625 11.672 12.133 1 98.38 176 PRO A N 1
ATOM 1363 C CA . PRO A 1 176 ? -20.703 10.625 13.148 1 98.38 176 PRO A CA 1
ATOM 1364 C C . PRO A 1 176 ? -20.031 9.328 12.703 1 98.38 176 PRO A C 1
ATOM 1366 O O . PRO A 1 176 ? -19.312 8.703 13.492 1 98.38 176 PRO A O 1
ATOM 1369 N N . THR A 1 177 ? -20.219 8.961 11.438 1 98.38 177 THR A N 1
ATOM 1370 C CA . THR A 1 177 ? -19.609 7.75 10.906 1 98.38 177 THR A CA 1
ATOM 1371 C C . THR A 1 177 ? -18.094 7.883 10.875 1 98.38 177 THR A C 1
ATOM 1373 O O . THR A 1 177 ? -17.375 6.941 11.211 1 98.38 177 THR A O 1
ATOM 1376 N N . THR A 1 178 ? -17.625 9.023 10.453 1 98.69 178 THR A N 1
ATOM 1377 C CA . THR A 1 178 ? -16.188 9.297 10.398 1 98.69 178 THR A CA 1
ATOM 1378 C C . THR A 1 178 ? -15.57 9.203 11.789 1 98.69 178 THR A C 1
ATOM 1380 O O . THR A 1 178 ? -14.508 8.594 11.961 1 98.69 178 THR A O 1
ATOM 1383 N N . LEU A 1 179 ? -16.234 9.75 12.797 1 98.88 179 LEU A N 1
ATOM 1384 C CA . LEU A 1 179 ? -15.688 9.797 14.148 1 98.88 179 LEU A CA 1
ATOM 1385 C C . LEU A 1 179 ? -15.766 8.43 14.812 1 98.88 179 LEU A C 1
ATOM 1387 O O . LEU A 1 179 ? -14.906 8.078 15.625 1 98.88 179 LEU A O 1
ATOM 1391 N N . VAL A 1 180 ? -16.75 7.598 14.461 1 98.75 180 VAL A N 1
ATOM 1392 C CA . VAL A 1 180 ? -16.797 6.219 14.938 1 98.75 180 VAL A CA 1
ATOM 1393 C C . VAL A 1 180 ? -15.578 5.449 14.422 1 98.75 180 VAL A C 1
ATOM 1395 O O . VAL A 1 180 ? -14.969 4.68 15.156 1 98.75 180 VAL A O 1
ATOM 1398 N N . GLU A 1 181 ? -15.281 5.684 13.133 1 98.75 181 GLU A N 1
ATOM 1399 C CA . GLU A 1 181 ? -14.102 5.051 12.547 1 98.75 181 GLU A CA 1
ATOM 1400 C C . GLU A 1 181 ? -12.82 5.527 13.227 1 98.75 181 GLU A C 1
ATOM 1402 O O . GLU A 1 181 ? -11.914 4.734 13.469 1 98.75 181 GLU A O 1
ATOM 1407 N N . PHE A 1 182 ? -12.727 6.801 13.508 1 98.94 182 PHE A N 1
ATOM 1408 C CA . PHE A 1 182 ? -11.578 7.348 14.219 1 98.94 182 PHE A CA 1
ATOM 1409 C C . PHE A 1 182 ? -11.438 6.703 15.594 1 98.94 182 PHE A C 1
ATOM 1411 O O . PHE A 1 182 ? -10.344 6.262 15.969 1 98.94 182 PHE A O 1
ATOM 1418 N N . GLU A 1 183 ? -12.516 6.656 16.328 1 98.94 183 GLU A N 1
ATOM 1419 C CA . GLU A 1 183 ? -12.523 6.086 17.672 1 98.94 183 GLU A CA 1
ATOM 1420 C C . GLU A 1 183 ? -12.109 4.617 17.656 1 98.94 183 GLU A C 1
ATOM 1422 O O . GLU A 1 183 ? -11.398 4.16 18.547 1 98.94 183 GLU A O 1
ATOM 1427 N N . ALA A 1 184 ? -12.555 3.861 16.656 1 98.81 184 ALA A N 1
ATOM 1428 C CA . ALA A 1 184 ? -12.172 2.459 16.531 1 98.81 184 ALA A CA 1
ATOM 1429 C C . ALA A 1 184 ? -10.656 2.314 16.406 1 98.81 184 ALA A C 1
ATOM 1431 O O . ALA A 1 184 ? -10.055 1.413 17 1 98.81 184 ALA A O 1
ATOM 1432 N N . GLY A 1 185 ? -10.023 3.205 15.602 1 98.81 185 GLY A N 1
ATOM 1433 C CA . GLY A 1 185 ? -8.57 3.211 15.508 1 98.81 185 GLY A CA 1
ATOM 1434 C C . GLY A 1 185 ? -7.887 3.537 16.812 1 98.81 185 GLY A C 1
ATOM 1435 O O . GLY A 1 185 ? -6.941 2.854 17.219 1 98.81 185 GLY A O 1
ATOM 1436 N N . PHE A 1 186 ? -8.422 4.559 17.469 1 98.88 186 PHE A N 1
ATOM 1437 C CA . PHE A 1 186 ? -7.914 4.949 18.781 1 98.88 186 PHE A CA 1
ATOM 1438 C C . PHE A 1 186 ? -7.988 3.787 19.766 1 98.88 186 PHE A C 1
ATOM 1440 O O . PHE A 1 186 ? -7 3.459 20.422 1 98.88 186 PHE A O 1
ATOM 1447 N N . ASP A 1 187 ? -9.164 3.131 19.859 1 98.88 187 ASP A N 1
ATOM 1448 C CA . ASP A 1 187 ? -9.406 2.041 20.797 1 98.88 187 ASP A CA 1
ATOM 1449 C C . ASP A 1 187 ? -8.453 0.874 20.547 1 98.88 187 ASP A C 1
ATOM 1451 O O . ASP A 1 187 ? -7.949 0.26 21.484 1 98.88 187 ASP A O 1
ATOM 1455 N N . THR A 1 188 ? -8.227 0.604 19.297 1 98.75 188 THR A N 1
ATOM 1456 C CA . THR A 1 188 ? -7.324 -0.487 18.938 1 98.75 188 THR A CA 1
ATOM 1457 C C . THR A 1 188 ? -5.914 -0.211 19.453 1 98.75 188 THR A C 1
ATOM 1459 O O . THR A 1 188 ? -5.266 -1.097 20.016 1 98.75 188 THR A O 1
ATOM 1462 N N . LEU A 1 189 ? -5.426 1.023 19.25 1 98.88 189 LEU A N 1
ATOM 1463 C CA . LEU A 1 189 ? -4.098 1.387 19.734 1 98.88 189 LEU A CA 1
ATOM 1464 C C . LEU A 1 189 ? -4.035 1.331 21.25 1 98.88 189 LEU A C 1
ATOM 1466 O O . LEU A 1 189 ? -3.057 0.838 21.828 1 98.88 189 LEU A O 1
ATOM 1470 N N . TYR A 1 190 ? -5.094 1.854 21.906 1 98.88 190 TYR A N 1
ATOM 1471 C CA . TYR A 1 190 ? -5.168 1.787 23.359 1 98.88 190 TYR A CA 1
ATOM 1472 C C . TYR A 1 190 ? -5.094 0.344 23.844 1 98.88 190 TYR A C 1
ATOM 1474 O O . TYR A 1 190 ? -4.352 0.031 24.781 1 98.88 190 TYR A O 1
ATOM 1482 N N . ASP A 1 191 ? -5.848 -0.544 23.203 1 98.56 191 ASP A N 1
ATOM 1483 C CA . ASP A 1 191 ? -5.891 -1.955 23.578 1 98.56 191 ASP A CA 1
ATOM 1484 C C . ASP A 1 191 ? -4.531 -2.619 23.375 1 98.56 191 ASP A C 1
ATOM 1486 O O . ASP A 1 191 ? -4.227 -3.635 24 1 98.56 191 ASP A O 1
ATOM 1490 N N . GLN A 1 192 ? -3.701 -1.982 22.547 1 98.19 192 GLN A N 1
ATOM 1491 C CA . GLN A 1 192 ? -2.377 -2.52 22.25 1 98.19 192 GLN A CA 1
ATOM 1492 C C . GLN A 1 192 ? -1.321 -1.898 23.172 1 98.19 192 GLN A C 1
ATOM 1494 O O . GLN A 1 192 ? -0.123 -2.113 22.969 1 98.19 192 GLN A O 1
ATOM 1499 N N . GLY A 1 193 ? -1.746 -1.039 24.125 1 98.25 193 GLY A N 1
ATOM 1500 C CA . GLY A 1 193 ? -0.838 -0.569 25.156 1 98.25 193 GLY A CA 1
ATOM 1501 C C . GLY A 1 193 ? -0.527 0.912 25.062 1 98.25 193 GLY A C 1
ATOM 1502 O O . GLY A 1 193 ? 0.147 1.473 25.922 1 98.25 193 GLY A O 1
ATOM 1503 N N . ALA A 1 194 ? -1.011 1.578 24.016 1 98.75 194 ALA A N 1
ATOM 1504 C CA . ALA A 1 194 ? -0.792 3.018 23.891 1 98.75 194 ALA A CA 1
ATOM 1505 C C . ALA A 1 194 ? -1.425 3.773 25.047 1 98.75 194 ALA A C 1
ATOM 1507 O O . ALA A 1 194 ? -2.533 3.447 25.484 1 98.75 194 ALA A O 1
ATOM 1508 N N . ARG A 1 195 ? -0.65 4.809 25.547 1 98.44 195 ARG A N 1
ATOM 1509 C CA . ARG A 1 195 ? -1.18 5.523 26.703 1 98.44 195 ARG A CA 1
ATOM 1510 C C . ARG A 1 195 ? -1.06 7.031 26.516 1 98.44 195 ARG A C 1
ATOM 1512 O O . ARG A 1 195 ? -1.701 7.805 27.234 1 98.44 195 ARG A O 1
ATOM 1519 N N . ASN A 1 196 ? -0.238 7.504 25.609 1 97.88 196 ASN A N 1
ATOM 1520 C CA . ASN A 1 196 ? -0.06 8.93 25.328 1 97.88 196 ASN A CA 1
ATOM 1521 C C . ASN A 1 196 ? -0.501 9.273 23.906 1 97.88 196 ASN A C 1
ATOM 1523 O O . ASN A 1 196 ? 0.029 8.734 22.938 1 97.88 196 ASN A O 1
ATOM 1527 N N . PHE A 1 197 ? -1.509 10.203 23.828 1 98.56 197 PHE A N 1
ATOM 1528 C CA . PHE A 1 197 ? -2.094 10.508 22.516 1 98.56 197 PHE A CA 1
ATOM 1529 C C . PHE A 1 197 ? -2.119 12.008 22.281 1 98.56 197 PHE A C 1
ATOM 1531 O O . PHE A 1 197 ? -2.443 12.789 23.172 1 98.56 197 PHE A O 1
ATOM 1538 N N . TRP A 1 198 ? -1.658 12.445 21.125 1 98.5 198 TRP A N 1
ATOM 1539 C CA . TRP A 1 198 ? -1.912 13.789 20.594 1 98.5 198 TRP A CA 1
ATOM 1540 C C . TRP A 1 198 ? -2.828 13.727 19.391 1 98.5 198 TRP A C 1
ATOM 1542 O O . TRP A 1 198 ? -2.498 13.094 18.375 1 98.5 198 TRP A O 1
ATOM 1552 N N . ILE A 1 199 ? -3.979 14.383 19.484 1 98.88 199 ILE A N 1
ATOM 1553 C CA . ILE A 1 199 ? -4.977 14.406 18.406 1 98.88 199 ILE A CA 1
ATOM 1554 C C . ILE A 1 199 ? -5.07 15.812 17.828 1 98.88 199 ILE A C 1
ATOM 1556 O O . ILE A 1 199 ? -5.617 16.719 18.453 1 98.88 199 ILE A O 1
ATOM 1560 N N . HIS A 1 200 ? -4.527 15.969 16.609 1 98.81 200 HIS A N 1
ATOM 1561 C CA . HIS A 1 200 ? -4.613 17.234 15.891 1 98.81 200 HIS A CA 1
ATOM 1562 C C . HIS A 1 200 ? -5.938 17.359 15.141 1 98.81 200 HIS A C 1
ATOM 1564 O O . HIS A 1 200 ? -6.336 16.438 14.43 1 98.81 200 HIS A O 1
ATOM 1570 N N . ASN A 1 201 ? -6.602 18.484 15.328 1 98.81 201 ASN A N 1
ATOM 1571 C CA . ASN A 1 201 ? -7.785 18.688 14.5 1 98.81 201 ASN A CA 1
ATOM 1572 C C . ASN A 1 201 ? -7.414 19.203 13.109 1 98.81 201 ASN A C 1
ATOM 1574 O O . ASN A 1 201 ? -6.234 19.281 12.773 1 98.81 201 ASN A O 1
ATOM 1578 N N . THR A 1 202 ? -8.414 19.438 12.18 1 98.75 202 THR A N 1
ATOM 1579 C CA . THR A 1 202 ? -8.141 19.812 10.805 1 98.75 202 THR A CA 1
ATOM 1580 C C . THR A 1 202 ? -7.961 21.328 10.688 1 98.75 202 THR A C 1
ATOM 1582 O O . THR A 1 202 ? -8.398 22.078 11.562 1 98.75 202 THR A O 1
ATOM 1585 N N . GLY A 1 203 ? -7.25 21.75 9.688 1 98.62 203 GLY A N 1
ATOM 1586 C CA . GLY A 1 203 ? -7.004 23.156 9.453 1 98.62 203 GLY A CA 1
ATOM 1587 C C . GLY A 1 203 ? -8.148 23.859 8.75 1 98.62 203 GLY A C 1
ATOM 1588 O O . GLY A 1 203 ? -9.188 23.25 8.492 1 98.62 203 GLY A O 1
ATOM 1589 N N . PRO A 1 204 ? -7.953 25.172 8.539 1 98.81 204 PRO A N 1
ATOM 1590 C CA . PRO A 1 204 ? -8.945 25.922 7.77 1 98.81 204 PRO A CA 1
ATOM 1591 C C . PRO A 1 204 ? -8.945 25.562 6.285 1 98.81 204 PRO A C 1
ATOM 1593 O O . PRO A 1 204 ? -8.391 26.297 5.465 1 98.81 204 PRO A O 1
ATOM 1596 N N . LEU A 1 205 ? -9.656 24.562 5.941 1 98.75 205 LEU A N 1
ATOM 1597 C CA . LEU A 1 205 ? -9.609 23.922 4.633 1 98.75 205 LEU A CA 1
ATOM 1598 C C . LEU A 1 205 ? -10.062 24.875 3.535 1 98.75 205 LEU A C 1
ATOM 1600 O O . LEU A 1 205 ? -9.633 24.75 2.385 1 98.75 205 LEU A O 1
ATOM 1604 N N . GLY A 1 206 ? -10.875 25.812 3.918 1 98.75 206 GLY A N 1
ATOM 1605 C CA . GLY A 1 206 ? -11.344 26.797 2.949 1 98.75 206 GLY A CA 1
ATOM 1606 C C . GLY A 1 206 ? -10.258 27.734 2.482 1 98.75 206 GLY A C 1
ATOM 1607 O O . GLY A 1 206 ? -10.422 28.438 1.482 1 98.75 206 GLY A O 1
ATOM 1608 N N . CYS A 1 207 ? -9.156 27.766 3.227 1 98.5 207 CYS A N 1
ATOM 1609 C CA . CYS A 1 207 ? -8.078 28.703 2.9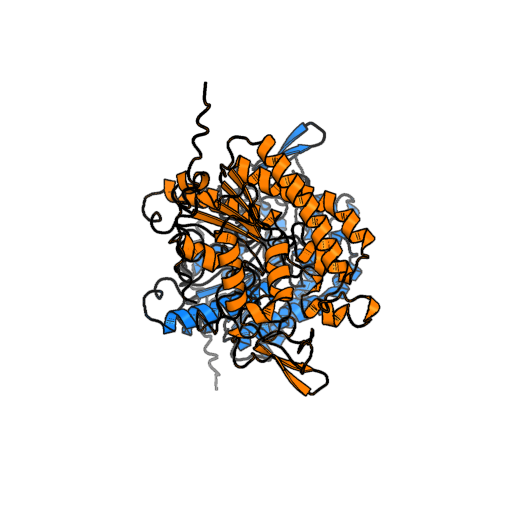1 1 98.5 207 CYS A CA 1
ATOM 1610 C C . CYS A 1 207 ? -7.012 28.031 2.055 1 98.5 207 CYS A C 1
ATOM 1612 O O . CYS A 1 207 ? -6.02 28.656 1.687 1 98.5 207 CYS A O 1
ATOM 1614 N N . LEU A 1 208 ? -7.188 26.719 1.709 1 98.19 208 LEU A N 1
ATOM 1615 C CA . LEU A 1 208 ? -6.266 26.062 0.792 1 98.19 208 LEU A CA 1
ATOM 1616 C C . LEU A 1 208 ? -6.461 26.562 -0.633 1 98.19 208 LEU A C 1
ATOM 1618 O O . LEU A 1 208 ? -7.586 26.609 -1.134 1 98.19 208 LEU A O 1
ATOM 1622 N N . THR A 1 209 ? -5.379 26.906 -1.246 1 98.06 209 THR A N 1
ATOM 1623 C CA . THR A 1 209 ? -5.402 27.5 -2.578 1 98.06 209 THR A CA 1
ATOM 1624 C C . THR A 1 209 ? -6.191 26.625 -3.547 1 98.06 209 THR A C 1
ATOM 1626 O O . THR A 1 209 ? -6.965 27.125 -4.359 1 98.06 209 THR A O 1
ATOM 1629 N N . GLN A 1 210 ? -6.035 25.344 -3.477 1 97.62 210 GLN A N 1
ATOM 1630 C CA . GLN A 1 210 ? -6.754 24.391 -4.324 1 97.62 210 GLN A CA 1
ATOM 1631 C C . GLN A 1 210 ? -8.266 24.547 -4.16 1 97.62 210 GLN A C 1
ATOM 1633 O O . GLN A 1 210 ? -9.008 24.5 -5.145 1 97.62 210 GLN A O 1
ATOM 1638 N N . ASN A 1 211 ? -8.703 24.688 -2.936 1 98.25 211 ASN A N 1
ATOM 1639 C CA . ASN A 1 211 ? -10.133 24.812 -2.678 1 98.25 211 ASN A CA 1
ATOM 1640 C C . ASN A 1 211 ? -10.672 26.172 -3.102 1 98.25 211 ASN A C 1
ATOM 1642 O O . ASN A 1 211 ? -11.789 26.266 -3.609 1 98.25 211 ASN A O 1
ATOM 1646 N N . VAL A 1 212 ? -9.906 27.219 -2.885 1 98.19 212 VAL A N 1
ATOM 1647 C CA . VAL A 1 212 ? -10.32 28.547 -3.34 1 98.19 212 VAL A CA 1
ATOM 1648 C C . VAL A 1 212 ? -10.438 28.562 -4.863 1 98.19 212 VAL A C 1
ATOM 1650 O O . VAL A 1 212 ? -11.406 29.078 -5.414 1 98.19 212 VAL A O 1
ATOM 1653 N N . ALA A 1 213 ? -9.445 27.938 -5.531 1 96.75 213 ALA A N 1
ATOM 1654 C CA . ALA A 1 213 ? -9.422 27.906 -6.988 1 96.75 213 ALA A CA 1
ATOM 1655 C C . ALA A 1 213 ? -10.625 27.156 -7.547 1 96.75 213 ALA A C 1
ATOM 1657 O O . ALA A 1 213 ? -11.219 27.578 -8.547 1 96.75 213 ALA A O 1
ATOM 1658 N N . LYS A 1 214 ? -11.008 26.125 -6.93 1 96.81 214 LYS A N 1
ATOM 1659 C CA . LYS A 1 214 ? -12.062 25.266 -7.457 1 96.81 214 LYS A CA 1
ATOM 1660 C C . LYS A 1 214 ? -13.445 25.75 -7.016 1 96.81 214 LYS A C 1
ATOM 1662 O O . LYS A 1 214 ? -14.383 25.766 -7.809 1 96.81 214 LYS A O 1
ATOM 1667 N N . PHE A 1 215 ? -13.555 26.188 -5.762 1 97.06 215 PHE A N 1
ATOM 1668 C CA . PHE A 1 215 ? -14.875 26.406 -5.18 1 97.06 215 PHE A CA 1
ATOM 1669 C C . PHE A 1 215 ? -15.102 27.875 -4.855 1 97.06 215 PHE A C 1
ATOM 1671 O O . PHE A 1 215 ? -16.203 28.266 -4.453 1 97.06 215 PHE A O 1
ATOM 1678 N N . GLY A 1 216 ? -14.102 28.656 -5.02 1 96.25 216 GLY A N 1
ATOM 1679 C CA . GLY A 1 216 ? -14.195 30.062 -4.672 1 96.25 216 GLY A CA 1
ATOM 1680 C C . GLY A 1 216 ? -14.391 30.969 -5.875 1 96.25 216 GLY A C 1
ATOM 1681 O O . GLY A 1 216 ? -14.078 32.156 -5.824 1 96.25 216 GLY A O 1
ATOM 1682 N N . THR A 1 217 ? -14.797 30.438 -6.977 1 94.5 217 THR A N 1
ATOM 1683 C CA . THR A 1 217 ? -15 31.219 -8.188 1 94.5 217 THR A CA 1
ATOM 1684 C C . THR A 1 217 ? -16.141 32.219 -8.008 1 94.5 217 THR A C 1
ATOM 1686 O O . THR A 1 217 ? -16.188 33.25 -8.672 1 94.5 217 THR A O 1
ATOM 1689 N N . ASP A 1 218 ? -17.094 31.891 -7.152 1 95.38 218 ASP A N 1
ATOM 1690 C CA . ASP A 1 218 ? -18.141 32.812 -6.711 1 95.38 218 ASP A CA 1
ATOM 1691 C C . ASP A 1 218 ? -17.719 33.562 -5.449 1 95.38 218 ASP A C 1
ATOM 1693 O O . ASP A 1 218 ? -17.625 32.969 -4.371 1 95.38 218 ASP A O 1
ATOM 1697 N N . PRO A 1 219 ? -17.547 34.844 -5.609 1 94.19 219 PRO A N 1
ATOM 1698 C CA . PRO A 1 219 ? -17.062 35.625 -4.473 1 94.19 219 PRO A CA 1
ATOM 1699 C C . PRO A 1 219 ? -17.984 35.531 -3.26 1 94.19 219 PRO A C 1
ATOM 1701 O O . PRO A 1 219 ? -17.547 35.719 -2.125 1 94.19 219 PRO A O 1
ATOM 1704 N N . SER A 1 220 ? -19.219 35.281 -3.451 1 96.44 220 SER A N 1
ATOM 1705 C CA . SER A 1 220 ? -20.172 35.188 -2.35 1 96.44 220 SER A CA 1
ATOM 1706 C C . SER A 1 220 ? -19.891 34 -1.458 1 96.44 220 SER A C 1
ATOM 1708 O O . SER A 1 220 ? -20.391 33.906 -0.335 1 96.44 220 SER A O 1
ATOM 1710 N N . LYS A 1 221 ? -19.094 33.062 -1.971 1 97.31 221 LYS A N 1
ATOM 1711 C CA . LYS A 1 221 ? -18.75 31.859 -1.221 1 97.31 221 LYS A CA 1
ATOM 1712 C C . LYS A 1 221 ? -17.5 32.062 -0.375 1 97.31 221 LYS A C 1
ATOM 1714 O O . LYS A 1 221 ? -17.141 31.203 0.43 1 97.31 221 LYS A O 1
ATOM 1719 N N . LEU A 1 222 ? -16.906 33.219 -0.514 1 97.94 222 LEU A N 1
ATOM 1720 C CA . LEU A 1 222 ? -15.648 33.5 0.173 1 97.94 222 LEU A CA 1
ATOM 1721 C C . LEU A 1 222 ? -15.891 34.344 1.422 1 97.94 222 LEU A C 1
ATOM 1723 O O . LEU A 1 222 ? -16.781 35.188 1.439 1 97.94 222 LEU A O 1
ATOM 1727 N N . ASP A 1 223 ? -15.117 34.062 2.422 1 96.5 223 ASP A N 1
ATOM 1728 C CA . ASP A 1 223 ? -15.172 34.906 3.623 1 96.5 223 ASP A CA 1
ATOM 1729 C C . ASP A 1 223 ? -14.227 36.094 3.512 1 96.5 223 ASP A C 1
ATOM 1731 O O . ASP A 1 223 ? -13.727 36.406 2.428 1 96.5 223 ASP A O 1
ATOM 1735 N N . GLU A 1 224 ? -14.039 36.781 4.672 1 93.31 224 GLU A N 1
ATOM 1736 C CA . GLU A 1 224 ? -13.297 38.031 4.676 1 93.31 224 GLU A CA 1
ATOM 1737 C C . GLU A 1 224 ? -11.82 37.812 4.367 1 93.31 224 GLU A C 1
ATOM 1739 O O . GLU A 1 224 ? -11.117 38.719 3.91 1 93.31 224 GLU A O 1
ATOM 1744 N N . GLN A 1 225 ? -11.359 36.594 4.535 1 94.19 225 GLN A N 1
ATOM 1745 C CA . GLN A 1 225 ? -9.953 36.281 4.293 1 94.19 225 GLN A CA 1
ATOM 1746 C C . GLN A 1 225 ? -9.758 35.719 2.896 1 94.19 225 GLN A C 1
ATOM 1748 O O . GLN A 1 225 ? -8.633 35.375 2.51 1 94.19 225 GLN A O 1
ATOM 1753 N N . GLY A 1 226 ? -10.867 35.594 2.141 1 96.75 226 GLY A N 1
ATOM 1754 C CA . GLY A 1 226 ? -10.781 35 0.809 1 96.75 226 GLY A CA 1
ATOM 1755 C C . GLY A 1 226 ? -10.828 33.5 0.812 1 96.75 226 GLY A C 1
ATOM 1756 O O . GLY A 1 226 ? -10.484 32.844 -0.185 1 96.75 226 GLY A O 1
ATOM 1757 N N . CYS A 1 227 ? -11.281 32.938 1.902 1 98.38 227 CYS A N 1
ATOM 1758 C CA . CYS A 1 227 ? -11.383 31.469 2.045 1 98.38 227 CYS A CA 1
ATOM 1759 C C . CYS A 1 227 ? -12.797 31 1.761 1 98.38 227 CYS A C 1
ATOM 1761 O O . CYS A 1 227 ? -13.766 31.734 1.98 1 98.38 227 CYS A O 1
ATOM 1763 N N . VAL A 1 228 ? -12.906 29.781 1.292 1 98.69 228 VAL A N 1
ATOM 1764 C CA . VAL A 1 228 ? -14.227 29.234 1.001 1 98.69 228 VAL A CA 1
ATOM 1765 C C . VAL A 1 228 ? -14.969 28.953 2.305 1 98.69 228 VAL A C 1
ATOM 1767 O O . VAL A 1 228 ? -14.562 28.094 3.088 1 98.69 228 VAL A O 1
ATOM 1770 N N . SER A 1 229 ? -16.062 29.547 2.506 1 98.5 229 SER A N 1
ATOM 1771 C CA . SER A 1 229 ? -16.766 29.578 3.781 1 98.5 229 SER A CA 1
ATOM 1772 C C . SER A 1 229 ? -17.266 28.188 4.164 1 98.5 229 SER A C 1
ATOM 1774 O O . SER A 1 229 ? -17.109 27.75 5.312 1 98.5 229 SER A O 1
ATOM 1776 N N . ASN A 1 230 ? -17.859 27.422 3.215 1 98.31 230 ASN A N 1
ATOM 1777 C CA . ASN A 1 230 ? -18.438 26.109 3.516 1 98.31 230 ASN A CA 1
ATOM 1778 C C . ASN A 1 230 ? -17.375 25.125 3.992 1 98.31 230 ASN A C 1
ATOM 1780 O O . ASN A 1 230 ? -17.625 24.312 4.875 1 98.31 230 ASN A O 1
ATOM 1784 N N . HIS A 1 231 ? -16.25 25.188 3.404 1 98.69 231 HIS A N 1
ATOM 1785 C CA . HIS A 1 231 ? -15.148 24.297 3.799 1 98.69 231 HIS A CA 1
ATOM 1786 C C . HIS A 1 231 ? -14.711 24.578 5.23 1 98.69 231 HIS A C 1
ATOM 1788 O O . HIS A 1 231 ? -14.492 23.656 6.008 1 98.69 231 HIS A O 1
ATOM 1794 N N . ASN A 1 232 ? -14.57 25.875 5.578 1 98.75 232 ASN A N 1
ATOM 1795 C CA . ASN A 1 232 ? -14.164 26.219 6.938 1 98.75 232 ASN A CA 1
ATOM 1796 C C . ASN A 1 232 ? -15.25 25.906 7.949 1 98.75 232 ASN A C 1
ATOM 1798 O O . ASN A 1 232 ? -14.961 25.484 9.078 1 98.75 232 ASN A O 1
ATOM 1802 N N . GLN A 1 233 ? -16.469 26.078 7.547 1 98.62 233 GLN A N 1
ATOM 1803 C CA . GLN A 1 233 ? -17.562 25.719 8.438 1 98.62 233 GLN A CA 1
ATOM 1804 C C . GLN A 1 233 ? -17.578 24.203 8.695 1 98.62 233 GLN A C 1
ATOM 1806 O O . GLN A 1 233 ? -17.797 23.781 9.836 1 98.62 233 GLN A O 1
ATOM 1811 N N . ALA A 1 234 ? -17.359 23.422 7.664 1 98.75 234 ALA A N 1
ATOM 1812 C CA . ALA A 1 234 ? -17.297 21.969 7.828 1 98.75 234 ALA A CA 1
ATOM 1813 C C . ALA A 1 234 ? -16.156 21.578 8.758 1 98.75 234 ALA A C 1
ATOM 1815 O O . ALA A 1 234 ? -16.344 20.734 9.648 1 98.75 234 ALA A O 1
ATOM 1816 N N . ALA A 1 235 ? -15.039 22.172 8.547 1 98.81 235 ALA A N 1
ATOM 1817 C CA . ALA A 1 235 ? -13.883 21.875 9.398 1 98.81 235 ALA A CA 1
ATOM 1818 C C . ALA A 1 235 ? -14.18 22.203 10.852 1 98.81 235 ALA A C 1
ATOM 1820 O O . ALA A 1 235 ? -13.883 21.406 11.75 1 98.81 235 ALA A O 1
ATOM 1821 N N . LYS A 1 236 ? -14.766 23.359 11.078 1 98.75 236 LYS A N 1
ATOM 1822 C CA . LYS A 1 236 ? -15.078 23.797 12.438 1 98.75 236 LYS A CA 1
ATOM 1823 C C . LYS A 1 236 ? -16.047 22.828 13.109 1 98.75 236 LYS A C 1
ATOM 1825 O O . LYS A 1 236 ? -15.852 22.453 14.273 1 98.75 236 LYS A O 1
ATOM 1830 N N . LEU A 1 237 ? -17.062 22.422 12.391 1 98.75 237 LEU A N 1
ATOM 1831 C CA . LEU A 1 237 ? -18.062 21.5 12.938 1 98.75 237 LEU A CA 1
ATOM 1832 C C . LEU A 1 237 ? -17.438 20.141 13.227 1 98.75 237 LEU A C 1
ATOM 1834 O O . LEU A 1 237 ? -17.703 19.547 14.281 1 98.75 237 LEU A O 1
ATOM 1838 N N . PHE A 1 238 ? -16.672 19.672 12.336 1 98.88 238 PHE A N 1
ATOM 1839 C CA . PHE A 1 238 ? -15.992 18.406 12.555 1 98.88 238 PHE A CA 1
ATOM 1840 C C . PHE A 1 238 ? -15.07 18.484 13.766 1 98.88 238 PHE A C 1
ATOM 1842 O O . PHE A 1 238 ? -15.07 17.578 14.609 1 98.88 238 PHE A O 1
ATOM 1849 N N . ASN A 1 239 ? -14.289 19.547 13.82 1 98.88 239 ASN A N 1
ATOM 1850 C CA . ASN A 1 239 ? -13.328 19.734 14.898 1 98.88 239 ASN A CA 1
ATOM 1851 C C . ASN A 1 239 ? -14.023 19.812 16.266 1 98.88 239 ASN A C 1
ATOM 1853 O O . ASN A 1 239 ? -13.484 19.312 17.266 1 98.88 239 ASN A O 1
ATOM 1857 N N . LEU A 1 240 ? -15.156 20.469 16.281 1 98.81 240 LEU A N 1
ATOM 1858 C CA . LEU A 1 240 ? -15.93 20.516 17.516 1 98.81 240 LEU A CA 1
ATOM 1859 C C . LEU A 1 240 ? -16.312 19.125 17.984 1 98.81 240 LEU A C 1
ATOM 1861 O O . LEU A 1 240 ? -16.219 18.812 19.188 1 98.81 240 LEU A O 1
ATOM 1865 N N . GLN A 1 241 ? -16.75 18.312 17.078 1 98.88 241 GLN A N 1
ATOM 1866 C CA . GLN A 1 241 ? -17.141 16.953 17.422 1 98.88 241 GLN A CA 1
ATOM 1867 C C . GLN A 1 241 ? -15.93 16.094 17.781 1 98.88 241 GLN A C 1
ATOM 1869 O O . GLN A 1 241 ? -16.016 15.234 18.656 1 98.88 241 GLN A O 1
ATOM 1874 N N . LEU A 1 242 ? -14.82 16.281 17.078 1 98.94 242 LEU A N 1
ATOM 1875 C CA . LEU A 1 242 ? -13.586 15.578 17.422 1 98.94 242 LEU A CA 1
ATOM 1876 C C . LEU A 1 242 ? -13.117 15.938 18.828 1 98.94 242 LEU A C 1
ATOM 1878 O O . LEU A 1 242 ? -12.633 15.078 19.562 1 98.94 242 LEU A O 1
ATOM 1882 N N . HIS A 1 243 ? -13.234 17.219 19.172 1 98.88 243 HIS A N 1
ATOM 1883 C CA . HIS A 1 243 ? -12.898 17.672 20.516 1 98.88 243 HIS A CA 1
ATOM 1884 C C . HIS A 1 243 ? -13.773 16.984 21.562 1 98.88 243 HIS A C 1
ATOM 1886 O O . HIS A 1 243 ? -13.273 16.531 22.594 1 98.88 243 HIS A O 1
ATOM 1892 N N . ALA A 1 244 ? -15.047 16.922 21.297 1 98.75 244 ALA A N 1
ATOM 1893 C CA . ALA A 1 244 ? -15.969 16.219 22.203 1 98.75 244 ALA A CA 1
ATOM 1894 C C . ALA A 1 244 ? -15.594 14.75 22.344 1 98.75 244 ALA A C 1
ATOM 1896 O O . ALA A 1 244 ? -15.68 14.188 23.438 1 98.75 244 ALA A O 1
ATOM 1897 N N . LEU A 1 245 ? -15.227 14.133 21.25 1 98.88 245 LEU A N 1
ATOM 1898 C CA . LEU A 1 245 ? -14.781 12.742 21.281 1 98.88 245 LEU A CA 1
ATOM 1899 C C . LEU A 1 245 ? -13.547 12.594 22.172 1 98.88 245 LEU A C 1
ATOM 1901 O O . LEU A 1 245 ? -13.453 11.656 22.969 1 98.88 245 LEU A O 1
ATOM 1905 N N . ALA A 1 246 ? -12.57 13.484 22 1 98.75 246 ALA A N 1
ATOM 1906 C CA . ALA A 1 246 ? -11.367 13.438 22.828 1 98.75 246 ALA A CA 1
ATOM 1907 C C . ALA A 1 246 ? -11.719 13.539 24.312 1 98.75 246 ALA A C 1
ATOM 1909 O O . ALA A 1 246 ? -11.148 12.836 25.141 1 98.75 246 ALA A O 1
ATOM 1910 N N . THR A 1 247 ? -12.617 14.406 24.641 1 98.38 247 THR A N 1
ATOM 1911 C CA . THR A 1 247 ? -13.078 14.578 26.016 1 98.38 247 THR A CA 1
ATOM 1912 C C . THR A 1 247 ? -13.727 13.289 26.531 1 98.38 247 THR A C 1
ATOM 1914 O O . THR A 1 247 ? -13.438 12.844 27.641 1 98.38 247 THR A O 1
ATOM 1917 N N . LYS A 1 248 ? -14.578 12.727 25.703 1 98.62 248 LYS A N 1
ATOM 1918 C CA . LYS A 1 248 ? -15.219 11.461 26.062 1 98.62 248 LYS A CA 1
ATOM 1919 C C . LYS A 1 248 ? -14.18 10.375 26.328 1 98.62 248 LYS A C 1
ATOM 1921 O O . LYS A 1 248 ? -14.289 9.625 27.297 1 98.62 248 LYS A O 1
ATOM 1926 N N . LEU A 1 249 ? -13.188 10.281 25.469 1 98.81 249 LEU A N 1
ATOM 1927 C CA . LEU A 1 249 ? -12.148 9.258 25.578 1 98.81 249 LEU A CA 1
ATOM 1928 C C . LEU A 1 249 ? -11.336 9.445 26.859 1 98.81 249 LEU A C 1
ATOM 1930 O O . LEU A 1 249 ? -10.922 8.469 27.484 1 98.81 249 LEU A O 1
ATOM 1934 N N . ARG A 1 250 ? -11.094 10.68 27.312 1 97.81 250 ARG A N 1
ATOM 1935 C CA . ARG A 1 250 ? -10.398 10.945 28.562 1 97.81 250 ARG A CA 1
ATOM 1936 C C . ARG A 1 250 ? -11.172 10.391 29.75 1 97.81 250 ARG A C 1
ATOM 1938 O O . ARG A 1 250 ? -10.586 9.898 30.719 1 97.81 250 ARG A O 1
ATOM 1945 N N . GLY A 1 251 ? -12.43 10.57 29.703 1 98.06 251 GLY A N 1
ATOM 1946 C CA . GLY A 1 251 ? -13.266 10.008 30.75 1 98.06 251 GLY A CA 1
ATOM 1947 C C . GLY A 1 251 ? -13.289 8.492 30.75 1 98.06 251 GLY A C 1
ATOM 1948 O O . GLY A 1 251 ? -13.289 7.859 31.797 1 98.06 251 GLY A O 1
ATOM 1949 N N . GLN A 1 252 ? -13.258 7.91 29.594 1 98.25 252 GLN A N 1
ATOM 1950 C CA . GLN A 1 252 ? -13.359 6.465 29.406 1 98.25 252 GLN A CA 1
ATOM 1951 C C . GLN A 1 252 ? -12.047 5.773 29.766 1 98.25 252 GLN A C 1
ATOM 1953 O O . GLN A 1 252 ? -12.055 4.641 30.25 1 98.25 252 GLN A O 1
ATOM 1958 N N . TYR A 1 253 ? -10.953 6.434 29.5 1 98.38 253 TYR A N 1
ATOM 1959 C CA . TYR A 1 253 ? -9.641 5.852 29.719 1 98.38 253 TYR A CA 1
ATOM 1960 C C . TYR A 1 253 ? -8.805 6.723 30.656 1 98.38 253 TYR A C 1
ATOM 1962 O O . TYR A 1 253 ? -7.848 7.367 30.219 1 98.38 253 TYR A O 1
ATOM 1970 N N . PRO A 1 254 ? -8.969 6.664 31.953 1 96.75 254 PRO A N 1
ATOM 1971 C CA . PRO A 1 254 ? -8.312 7.562 32.906 1 96.75 254 PRO A CA 1
ATOM 1972 C C . PRO A 1 254 ? -6.805 7.316 33 1 96.75 254 PRO A C 1
ATOM 1974 O O . PRO A 1 254 ? -6.07 8.156 33.531 1 96.75 254 PRO A O 1
ATOM 1977 N N . ASP A 1 255 ? -6.32 6.137 32.469 1 97.75 255 ASP A N 1
ATOM 1978 C CA . ASP A 1 255 ? -4.891 5.848 32.562 1 97.75 255 ASP A CA 1
ATOM 1979 C C . ASP A 1 255 ? -4.164 6.328 31.297 1 97.75 255 ASP A C 1
ATOM 1981 O O . ASP A 1 255 ? -2.957 6.133 31.156 1 97.75 255 ASP A O 1
ATOM 1985 N N . ALA A 1 256 ? -4.91 6.973 30.391 1 97.75 256 ALA A N 1
ATOM 1986 C CA . ALA A 1 256 ? -4.312 7.516 29.172 1 97.75 256 ALA A CA 1
ATOM 1987 C C . ALA A 1 256 ? -4.188 9.031 29.25 1 97.75 256 ALA A C 1
ATOM 1989 O O . ALA A 1 256 ? -5.023 9.703 29.859 1 97.75 256 ALA A O 1
ATOM 1990 N N . ASN A 1 257 ? -3.117 9.547 28.688 1 96.81 257 ASN A N 1
ATOM 1991 C CA . ASN A 1 257 ? -2.945 10.977 28.453 1 96.81 257 ASN A CA 1
ATOM 1992 C C . ASN A 1 257 ? -3.373 11.375 27.047 1 96.81 257 ASN A C 1
ATOM 1994 O O . ASN A 1 257 ? -2.656 11.109 26.078 1 96.81 257 ASN A O 1
ATOM 1998 N N . ILE A 1 258 ? -4.539 12.008 26.938 1 98.06 258 ILE A N 1
ATOM 1999 C CA . ILE A 1 258 ? -5.109 12.352 25.641 1 98.06 258 ILE A CA 1
ATOM 2000 C C . ILE A 1 258 ? -5.141 13.867 25.484 1 98.06 258 ILE A C 1
ATOM 2002 O O . ILE A 1 258 ? -5.867 14.562 26.188 1 98.06 258 ILE A O 1
ATOM 2006 N N . THR A 1 259 ? -4.34 14.375 24.547 1 97.44 259 THR A N 1
ATOM 2007 C CA . THR A 1 259 ? -4.242 15.812 24.297 1 97.44 259 THR A CA 1
ATOM 2008 C C . THR A 1 259 ? -4.844 16.156 22.938 1 97.44 259 THR A C 1
ATOM 2010 O O . THR A 1 259 ? -4.43 15.617 21.906 1 97.44 259 THR A O 1
ATOM 2013 N N . TYR A 1 260 ? -5.871 16.969 22.938 1 98.38 260 TYR A N 1
ATOM 2014 C CA . TYR A 1 260 ? -6.438 17.562 21.734 1 98.38 260 TYR A CA 1
ATOM 2015 C C . TYR A 1 260 ? -5.695 18.844 21.359 1 98.38 260 TYR A C 1
ATOM 2017 O O . TYR A 1 260 ? -5.457 19.703 22.219 1 98.38 260 TYR A O 1
ATOM 2025 N N . VAL A 1 261 ? -5.281 18.969 20.094 1 98.5 261 VAL A N 1
ATOM 2026 C CA . VAL A 1 261 ? -4.52 20.125 19.656 1 98.5 261 VAL A CA 1
ATOM 2027 C C . VAL A 1 261 ? -5.301 20.875 18.578 1 98.5 261 VAL A C 1
ATOM 2029 O O . VAL A 1 261 ? -5.676 20.297 17.562 1 98.5 261 VAL A O 1
ATOM 2032 N N . ASP A 1 262 ? -5.461 22.172 18.719 1 98.75 262 ASP A N 1
ATOM 2033 C CA . ASP A 1 262 ? -6.297 23.016 17.859 1 98.75 262 ASP A CA 1
ATOM 2034 C C . ASP A 1 262 ? -5.484 23.609 16.719 1 98.75 262 ASP A C 1
ATOM 2036 O O . ASP A 1 262 ? -5.207 24.812 16.703 1 98.75 262 ASP A O 1
ATOM 2040 N N . ILE A 1 263 ? -5.324 22.797 15.711 1 98.69 263 ILE A N 1
ATOM 2041 C CA . ILE A 1 263 ? -4.578 23.188 14.516 1 98.69 263 ILE A CA 1
ATOM 2042 C C . ILE A 1 263 ? -5.355 24.25 13.742 1 98.69 263 ILE A C 1
ATOM 2044 O O . ILE A 1 263 ? -4.762 25.156 13.164 1 98.69 263 ILE A O 1
ATOM 2048 N N . PHE A 1 264 ? -6.652 24.156 13.758 1 98.88 264 PHE A N 1
ATOM 2049 C CA . PHE A 1 264 ? -7.512 25.078 13.031 1 98.88 264 PHE A CA 1
ATOM 2050 C C . PHE A 1 264 ? -7.254 26.516 13.477 1 98.88 264 PHE A C 1
ATOM 2052 O O . PHE A 1 264 ? -7.008 27.391 12.648 1 98.88 264 PHE A O 1
ATOM 2059 N N . SER A 1 265 ? -7.289 26.75 14.758 1 98.69 265 SER A N 1
ATOM 2060 C CA . SER A 1 265 ? -7.117 28.094 15.289 1 98.69 265 SER A CA 1
ATOM 2061 C C . SER A 1 265 ? -5.719 28.625 14.992 1 98.69 265 SER A C 1
ATOM 2063 O O . SER A 1 265 ? -5.559 29.797 14.625 1 98.69 265 SER A O 1
ATOM 2065 N N . ILE A 1 266 ? -4.758 27.766 15.141 1 98.69 266 ILE A N 1
ATOM 2066 C CA . ILE A 1 266 ? -3.379 28.172 14.891 1 98.69 266 ILE A CA 1
ATOM 2067 C C . ILE A 1 266 ? -3.227 28.625 13.445 1 98.69 266 ILE A C 1
ATOM 2069 O O . ILE A 1 266 ? -2.715 29.719 13.172 1 98.69 266 ILE A O 1
ATOM 2073 N N . LYS A 1 267 ? -3.688 27.781 12.523 1 98.81 267 LYS A N 1
ATOM 2074 C CA . LYS A 1 267 ? -3.518 28.078 11.102 1 98.81 267 LYS A CA 1
ATOM 2075 C C . LYS A 1 267 ? -4.414 29.234 10.672 1 98.81 267 LYS A C 1
ATOM 2077 O O . LYS A 1 267 ? -4.031 30.031 9.812 1 98.81 267 LYS A O 1
ATOM 2082 N N . SER A 1 268 ? -5.609 29.375 11.227 1 98.56 268 SER A N 1
ATOM 2083 C CA . SER A 1 268 ? -6.492 30.5 10.93 1 98.56 268 SER A CA 1
ATOM 2084 C C . SER A 1 268 ? -5.867 31.828 11.359 1 98.56 268 SER A C 1
ATOM 2086 O O . SER A 1 268 ? -5.922 32.812 10.625 1 98.56 268 SER A O 1
ATOM 2088 N N . ASN A 1 269 ? -5.277 31.781 12.531 1 98.19 269 ASN A N 1
ATOM 2089 C CA . ASN A 1 269 ? -4.609 32.969 13.031 1 98.19 269 ASN A CA 1
ATOM 2090 C C . ASN A 1 269 ? -3.418 33.375 12.156 1 98.19 269 ASN A C 1
ATOM 2092 O O . ASN A 1 269 ? -3.191 34.562 11.891 1 98.19 269 ASN A O 1
ATOM 2096 N N . LEU A 1 270 ? -2.711 32.375 11.734 1 98.69 270 LEU A N 1
ATOM 2097 C CA . LEU A 1 270 ? -1.57 32.594 10.852 1 98.69 270 LEU A CA 1
ATOM 2098 C C . LEU A 1 270 ? -2.008 33.281 9.562 1 98.69 270 LEU A C 1
ATOM 2100 O O . LEU A 1 270 ? -1.382 34.25 9.125 1 98.69 270 LEU A O 1
ATOM 2104 N N . ILE A 1 271 ? -3.086 32.844 8.969 1 98.56 271 ILE A N 1
ATOM 2105 C CA . ILE A 1 271 ? -3.58 33.375 7.707 1 98.56 271 ILE A CA 1
ATOM 2106 C C . ILE A 1 271 ? -4.129 34.781 7.926 1 98.56 271 ILE A C 1
ATOM 2108 O O . ILE A 1 271 ? -3.848 35.688 7.141 1 98.56 271 ILE A O 1
ATOM 2112 N N . ALA A 1 272 ? -4.816 35 8.992 1 97.75 272 ALA A N 1
ATOM 2113 C CA . ALA A 1 272 ? -5.441 36.281 9.289 1 97.75 272 ALA A CA 1
ATOM 2114 C C . ALA A 1 272 ? -4.391 37.344 9.562 1 97.75 272 ALA A C 1
ATOM 2116 O O . ALA A 1 272 ? -4.566 38.531 9.195 1 97.75 272 ALA A O 1
ATOM 2117 N N . ASP A 1 273 ? -3.27 36.906 10.195 1 97.69 273 ASP A N 1
ATOM 2118 C CA . ASP A 1 273 ? -2.248 37.875 10.617 1 97.69 273 ASP A CA 1
ATOM 2119 C C . ASP A 1 273 ? -0.909 37.562 9.953 1 97.69 273 ASP A C 1
ATOM 2121 O O . ASP A 1 273 ? 0.146 37.688 10.578 1 97.69 273 ASP A O 1
ATOM 2125 N N . TYR A 1 274 ? -0.984 37.125 8.742 1 97.94 274 TYR A N 1
ATOM 2126 C CA . TYR A 1 274 ? 0.188 36.594 8.047 1 97.94 274 TYR A CA 1
ATOM 2127 C C . TYR A 1 274 ? 1.323 37.625 8.047 1 97.94 274 TYR A C 1
ATOM 2129 O O . TYR A 1 274 ? 2.486 37.25 8.25 1 97.94 274 TYR A O 1
ATOM 2137 N N . SER A 1 275 ? 1.035 38.906 7.828 1 97.5 275 SER A N 1
ATOM 2138 C CA . SER A 1 275 ? 2.084 39.906 7.73 1 97.5 275 SER A CA 1
ATOM 2139 C C . SER A 1 275 ? 2.807 40.094 9.062 1 97.5 275 SER A C 1
ATOM 2141 O O . SER A 1 275 ? 4.016 40.344 9.094 1 97.5 275 SER A O 1
ATOM 2143 N N . ARG A 1 276 ? 2.07 39.938 10.094 1 97.62 276 ARG A N 1
ATOM 2144 C CA . ARG A 1 276 ? 2.648 40.031 11.43 1 97.62 276 ARG A CA 1
ATOM 2145 C C . ARG A 1 276 ? 3.682 38.938 11.68 1 97.62 276 ARG A C 1
ATOM 2147 O O . ARG A 1 276 ? 4.621 39.156 12.453 1 97.62 276 ARG A O 1
ATOM 2154 N N . TYR A 1 277 ? 3.508 37.875 11.016 1 97.19 277 TYR A N 1
ATOM 2155 C CA . TYR A 1 277 ? 4.371 36.75 11.273 1 97.19 277 TYR A CA 1
ATOM 2156 C C . TYR A 1 277 ? 5.426 36.594 10.18 1 97.19 277 TYR A C 1
ATOM 2158 O O . TYR A 1 277 ? 6.078 35.562 10.07 1 97.19 277 TYR A O 1
ATOM 2166 N N . GLY A 1 278 ? 5.5 37.594 9.32 1 96.94 278 GLY A N 1
ATOM 2167 C CA . GLY A 1 278 ? 6.605 37.688 8.375 1 96.94 278 GLY A CA 1
ATOM 2168 C C . GLY A 1 278 ? 6.266 37.094 7.016 1 96.94 278 GLY A C 1
ATOM 2169 O O . GLY A 1 278 ? 7.125 37.031 6.133 1 96.94 278 GLY A O 1
ATOM 2170 N N . PHE A 1 279 ? 5.004 36.719 6.801 1 98.25 279 PHE A N 1
ATOM 2171 C CA . PHE A 1 279 ? 4.59 36.188 5.504 1 98.25 279 PHE A CA 1
ATOM 2172 C C . PHE A 1 279 ? 4.047 37.312 4.617 1 98.25 279 PHE A C 1
ATOM 2174 O O . PHE A 1 279 ? 3.631 38.375 5.113 1 98.25 279 PHE A O 1
ATOM 2181 N N . GLU A 1 280 ? 4.098 37.062 3.334 1 96.81 280 GLU A N 1
ATOM 2182 C CA . GLU A 1 280 ? 3.594 38.062 2.369 1 96.81 280 GLU A CA 1
ATOM 2183 C C . GLU A 1 280 ? 2.367 37.5 1.637 1 96.81 280 GLU A C 1
ATOM 2185 O O . GLU A 1 280 ? 1.497 38.281 1.226 1 96.81 280 GLU A O 1
ATOM 2190 N N . GLN A 1 281 ? 2.338 36.188 1.481 1 95 281 GLN A N 1
ATOM 2191 C CA . GLN A 1 281 ? 1.266 35.562 0.706 1 95 281 GLN A CA 1
ATOM 2192 C C . GLN A 1 281 ? 0.502 34.562 1.54 1 95 281 GLN A C 1
ATOM 2194 O O . GLN A 1 281 ? 0.968 33.438 1.73 1 95 281 GLN A O 1
ATOM 2199 N N . PRO A 1 282 ? -0.68 34.875 1.953 1 95.06 282 PRO A N 1
ATOM 2200 C CA . PRO A 1 282 ? -1.407 33.969 2.838 1 95.06 282 PRO A CA 1
ATOM 2201 C C . PRO A 1 282 ? -2.094 32.844 2.082 1 95.06 282 PRO A C 1
ATOM 2203 O O . PRO A 1 282 ? -2.311 31.766 2.641 1 95.06 282 PRO A O 1
ATOM 2206 N N . LEU A 1 283 ? -2.432 33.094 0.746 1 96.62 283 LEU A N 1
ATOM 2207 C CA . LEU A 1 283 ? -3.23 32.094 0.038 1 96.62 283 LEU A CA 1
ATOM 2208 C C . LEU A 1 283 ? -2.504 31.609 -1.209 1 96.62 283 LEU A C 1
ATOM 2210 O O . LEU A 1 283 ? -2.672 30.469 -1.615 1 96.62 283 LEU A O 1
ATOM 2214 N N . MET A 1 284 ? -1.66 32.469 -1.77 1 96.88 284 MET A N 1
ATOM 2215 C CA . MET A 1 284 ? -0.967 32.125 -3.002 1 96.88 284 MET A CA 1
ATOM 2216 C C . MET A 1 284 ? -0.039 30.938 -2.777 1 96.88 284 MET A C 1
ATOM 2218 O O . MET A 1 284 ? 0.656 30.859 -1.763 1 96.88 284 MET A O 1
ATOM 2222 N N . ALA A 1 285 ? -0.075 29.953 -3.719 1 98.06 285 ALA A N 1
ATOM 2223 C CA . ALA A 1 285 ? 0.831 28.812 -3.629 1 98.06 285 ALA A CA 1
ATOM 2224 C C . ALA A 1 285 ? 2.26 29.219 -3.984 1 98.06 285 ALA A C 1
ATOM 2226 O O . ALA A 1 285 ? 2.477 30 -4.91 1 98.06 285 ALA A O 1
ATOM 2227 N N . CYS A 1 286 ? 3.238 28.703 -3.24 1 98.31 286 CYS A N 1
ATOM 2228 C CA . CYS A 1 286 ? 4.645 28.938 -3.553 1 98.31 286 CYS A CA 1
ATOM 2229 C C . CYS A 1 286 ? 5.07 28.141 -4.781 1 98.31 286 CYS A C 1
ATOM 2231 O O . CYS A 1 286 ? 5.871 28.625 -5.586 1 98.31 286 CYS A O 1
ATOM 2233 N N . CYS A 1 287 ? 4.602 26.953 -4.867 1 98.19 287 CYS A N 1
ATOM 2234 C CA . CYS A 1 287 ? 4.887 26.078 -6.004 1 98.19 287 CYS A CA 1
ATOM 2235 C C . CYS A 1 287 ? 3.625 25.812 -6.82 1 98.19 287 CYS A C 1
ATOM 2237 O O . CYS A 1 287 ? 2.738 25.078 -6.383 1 98.19 287 CYS A O 1
ATOM 2239 N N . GLY A 1 288 ? 3.561 26.375 -7.922 1 96.38 288 GLY A N 1
ATOM 2240 C CA . GLY A 1 288 ? 2.381 26.234 -8.758 1 96.38 288 GLY A CA 1
ATOM 2241 C C . GLY A 1 288 ? 2.576 26.797 -10.156 1 96.38 288 GLY A C 1
ATOM 2242 O O . GLY A 1 288 ? 3.707 26.891 -10.641 1 96.38 288 GLY A O 1
ATOM 2243 N N . TYR A 1 289 ? 1.569 26.891 -10.797 1 95.81 289 TYR A N 1
ATOM 2244 C CA . TYR A 1 289 ? 1.552 27.406 -12.164 1 95.81 289 TYR A CA 1
ATOM 2245 C C . TYR A 1 289 ? 0.487 28.484 -12.328 1 95.81 289 TYR A C 1
ATOM 2247 O O . TYR A 1 289 ? -0.595 28.391 -11.742 1 95.81 289 TYR A O 1
ATOM 2255 N N . GLY A 1 290 ? 0.866 29.391 -13.156 1 92.25 290 GLY A N 1
ATOM 2256 C CA . GLY A 1 290 ? 0.018 30.562 -13.359 1 92.25 290 GLY A CA 1
ATOM 2257 C C . GLY A 1 290 ? 0.501 31.781 -12.617 1 92.25 290 GLY A C 1
ATOM 2258 O O . GLY A 1 290 ? 1.665 31.859 -12.219 1 92.25 290 GLY A O 1
ATOM 2259 N N . GLY A 1 291 ? -0.323 32.844 -12.484 1 87.94 291 GLY A N 1
ATOM 2260 C CA . GLY A 1 291 ? 0.009 34.094 -11.805 1 87.94 291 GLY A CA 1
ATOM 2261 C C . GLY A 1 291 ? -0.911 34.375 -10.633 1 87.94 291 GLY A C 1
ATOM 2262 O O . GLY A 1 291 ? -1.802 33.594 -10.32 1 87.94 291 GLY A O 1
ATOM 2263 N N . PRO A 1 292 ? -0.576 35.5 -9.953 1 88.56 292 PRO A N 1
ATOM 2264 C CA . PRO A 1 292 ? -1.472 35.875 -8.859 1 88.56 292 PRO A CA 1
ATOM 2265 C C . PRO A 1 292 ? -2.939 35.906 -9.281 1 88.56 292 PRO A C 1
ATOM 2267 O O . PRO A 1 292 ? -3.24 36.031 -10.469 1 88.56 292 PRO A O 1
ATOM 2270 N N . PRO A 1 293 ? -3.941 35.562 -8.43 1 90.38 293 PRO A N 1
ATOM 2271 C CA . PRO A 1 293 ? -3.729 35.625 -6.984 1 90.38 293 PRO A CA 1
ATOM 2272 C C . PRO A 1 293 ? -3.451 34.25 -6.367 1 90.38 293 PRO A C 1
ATOM 2274 O O . PRO A 1 293 ? -3.027 34.156 -5.211 1 90.38 293 PRO A O 1
ATOM 2277 N N . LEU A 1 294 ? -3.613 33.156 -7.074 1 93.38 294 LEU A N 1
ATOM 2278 C CA . LEU A 1 294 ? -3.57 31.844 -6.438 1 93.38 294 LEU A CA 1
ATOM 2279 C C . LEU A 1 294 ? -2.375 31.031 -6.93 1 93.38 294 LEU A C 1
ATOM 2281 O O . LEU A 1 294 ? -1.862 30.172 -6.215 1 93.38 294 LEU A O 1
ATOM 2285 N N . ASN A 1 295 ? -1.96 31.297 -8.25 1 95.31 295 ASN A N 1
ATOM 2286 C CA . ASN A 1 295 ? -0.877 30.547 -8.891 1 95.31 295 ASN A CA 1
ATOM 2287 C C . ASN A 1 295 ? -1.085 29.047 -8.766 1 95.31 295 ASN A C 1
ATOM 2289 O O . ASN A 1 295 ? -0.197 28.328 -8.305 1 95.31 295 ASN A O 1
ATOM 2293 N N . TYR A 1 296 ? -2.221 28.531 -9.117 1 96.62 296 TYR A N 1
ATOM 2294 C CA . TYR A 1 296 ? -2.551 27.125 -8.93 1 96.62 296 TYR A CA 1
ATOM 2295 C C . TYR A 1 296 ? -3.295 26.578 -10.141 1 96.62 296 TYR A C 1
ATOM 2297 O O . TYR A 1 296 ? -4.227 27.203 -10.648 1 96.62 296 TYR A O 1
ATOM 2305 N N . ASP A 1 297 ? -2.826 25.469 -10.586 1 94.94 297 ASP A N 1
ATOM 2306 C CA . ASP A 1 297 ? -3.482 24.688 -11.633 1 94.94 297 ASP A CA 1
ATOM 2307 C C . ASP A 1 297 ? -3.572 23.219 -11.242 1 94.94 297 ASP A C 1
ATOM 2309 O O . ASP A 1 297 ? -2.549 22.547 -11.062 1 94.94 297 ASP A O 1
ATOM 2313 N N . SER A 1 298 ? -4.816 22.734 -11.156 1 92.88 298 SER A N 1
ATOM 2314 C CA . SER A 1 298 ? -5.051 21.375 -10.656 1 92.88 298 SER A CA 1
ATOM 2315 C C . SER A 1 298 ? -4.488 20.328 -11.609 1 92.88 298 SER A C 1
ATOM 2317 O O . SER A 1 298 ? -4.336 19.172 -11.242 1 92.88 298 SER A O 1
ATOM 2319 N N . ARG A 1 299 ? -4.086 20.734 -12.836 1 93.69 299 ARG A N 1
ATOM 2320 C CA . ARG A 1 299 ? -3.66 19.797 -13.867 1 93.69 299 ARG A CA 1
ATOM 2321 C C . ARG A 1 299 ? -2.166 19.5 -13.758 1 93.69 299 ARG A C 1
ATOM 2323 O O . ARG A 1 299 ? -1.651 18.609 -14.438 1 93.69 299 ARG A O 1
ATOM 2330 N N . ILE A 1 300 ? -1.478 20.141 -12.828 1 93.62 300 ILE A N 1
ATOM 2331 C CA . ILE A 1 300 ? -0.035 19.938 -12.742 1 93.62 300 ILE A CA 1
ATOM 2332 C C . ILE A 1 300 ? 0.414 20.047 -11.289 1 93.62 300 ILE A C 1
ATOM 2334 O O . ILE A 1 300 ? -0.028 20.938 -10.555 1 93.62 300 ILE A O 1
ATOM 2338 N N . SER A 1 301 ? 1.241 19.094 -10.812 1 92.88 301 SER A N 1
ATOM 2339 C CA . SER A 1 301 ? 1.755 19.047 -9.445 1 92.88 301 SER A CA 1
ATOM 2340 C C . SER A 1 301 ? 3.088 19.781 -9.336 1 92.88 301 SER A C 1
ATOM 2342 O O . SER A 1 301 ? 3.805 19.922 -10.328 1 92.88 301 SER A O 1
ATOM 2344 N N . CYS A 1 302 ? 3.369 20.188 -8.148 1 96.19 302 CYS A N 1
ATOM 2345 C CA . CYS A 1 302 ? 4.609 20.906 -7.867 1 96.19 302 CYS A CA 1
ATOM 2346 C C . CYS A 1 302 ? 5.812 20.156 -8.43 1 96.19 302 CYS A C 1
ATOM 2348 O O . CYS A 1 302 ? 5.977 18.969 -8.188 1 96.19 302 CYS A O 1
ATOM 2350 N N . GLY A 1 303 ? 6.633 20.844 -9.211 1 94.62 303 GLY A N 1
ATOM 2351 C CA . GLY A 1 303 ? 7.883 20.297 -9.727 1 94.62 303 GLY A CA 1
ATOM 2352 C C . GLY A 1 303 ? 7.707 19.547 -11.031 1 94.62 303 GLY A C 1
ATOM 2353 O O . GLY A 1 303 ? 8.688 19.109 -11.641 1 94.62 303 GLY A O 1
ATOM 2354 N N . GLN A 1 304 ? 6.543 19.391 -11.492 1 93.94 304 GLN A N 1
ATOM 2355 C CA . GLN A 1 304 ? 6.289 18.594 -12.695 1 93.94 304 GLN A CA 1
ATOM 2356 C C . GLN A 1 304 ? 6.203 19.484 -13.93 1 93.94 304 GLN A C 1
ATOM 2358 O O . GLN A 1 304 ? 5.922 20.672 -13.82 1 93.94 304 GLN A O 1
ATOM 2363 N N . THR A 1 305 ? 6.539 18.938 -15.094 1 94.75 305 THR A N 1
ATOM 2364 C CA . THR A 1 305 ? 6.285 19.5 -16.422 1 94.75 305 THR A CA 1
ATOM 2365 C C . THR A 1 305 ? 5.328 18.609 -17.203 1 94.75 305 THR A C 1
ATOM 2367 O O . THR A 1 305 ? 5.504 17.391 -17.25 1 94.75 305 THR A O 1
ATOM 2370 N N . LYS A 1 306 ? 4.316 19.172 -17.688 1 93.19 306 LYS A N 1
ATOM 2371 C CA . LYS A 1 306 ? 3.332 18.438 -18.484 1 93.19 306 LYS A CA 1
ATOM 2372 C C . LYS A 1 306 ? 2.932 19.234 -19.719 1 93.19 306 LYS A C 1
ATOM 2374 O O . LYS A 1 306 ? 3.09 20.453 -19.766 1 93.19 306 LYS A O 1
ATOM 2379 N N . VAL A 1 307 ? 2.504 18.516 -20.781 1 94.44 307 VAL A N 1
ATOM 2380 C CA . VAL A 1 307 ? 1.909 19.156 -21.953 1 94.44 307 VAL A CA 1
ATOM 2381 C C . VAL A 1 307 ? 0.396 19.25 -21.781 1 94.44 307 VAL A C 1
ATOM 2383 O O . VAL A 1 307 ? -0.285 18.234 -21.641 1 94.44 307 VAL A O 1
ATOM 2386 N N . VAL A 1 308 ? -0.012 20.391 -21.625 1 90.44 308 VAL A N 1
ATOM 2387 C CA . VAL A 1 308 ? -1.44 20.656 -21.5 1 90.44 308 VAL A CA 1
ATOM 2388 C C . VAL A 1 308 ? -1.921 21.469 -22.703 1 90.44 308 VAL A C 1
ATOM 2390 O O . VAL A 1 308 ? -1.434 22.578 -22.953 1 90.44 308 VAL A O 1
ATOM 2393 N N . ASN A 1 309 ? -2.895 20.906 -23.453 1 91.75 309 ASN A N 1
ATOM 2394 C CA . ASN A 1 309 ? -3.418 21.547 -24.656 1 91.75 309 ASN A CA 1
ATOM 2395 C C . ASN A 1 309 ? -2.297 21.969 -25.594 1 91.75 309 ASN A C 1
ATOM 2397 O O . ASN A 1 309 ? -2.273 23.109 -26.078 1 91.75 309 ASN A O 1
ATOM 2401 N N . GLY A 1 310 ? -1.32 21.109 -25.719 1 93.25 310 GLY A N 1
ATOM 2402 C CA . GLY A 1 310 ? -0.252 21.297 -26.688 1 93.25 310 GLY A CA 1
ATOM 2403 C C . GLY A 1 310 ? 0.865 22.188 -26.172 1 93.25 310 GLY A C 1
ATOM 2404 O O . GLY A 1 310 ? 1.856 22.422 -26.875 1 93.25 310 GLY A O 1
ATOM 2405 N N . THR A 1 311 ? 0.717 22.75 -25 1 93.12 311 THR A N 1
ATOM 2406 C CA . THR A 1 311 ? 1.723 23.625 -24.422 1 93.12 311 THR A CA 1
ATOM 2407 C C . THR A 1 311 ? 2.396 22.969 -23.219 1 93.12 311 THR A C 1
ATOM 2409 O O . THR A 1 311 ? 1.72 22.453 -22.344 1 93.12 311 THR A O 1
ATOM 2412 N N . SER A 1 312 ? 3.697 22.984 -23.172 1 95.25 312 SER A N 1
ATOM 2413 C CA . SER A 1 312 ? 4.445 22.5 -22.016 1 95.25 312 SER A CA 1
ATOM 2414 C C . SER A 1 312 ? 4.395 23.484 -20.859 1 95.25 312 SER A C 1
ATOM 2416 O O . SER A 1 312 ? 4.773 24.641 -21.016 1 95.25 312 SER A O 1
ATOM 2418 N N . ILE A 1 313 ? 3.844 23.031 -19.781 1 95.06 313 ILE A N 1
ATOM 2419 C CA . ILE A 1 313 ? 3.771 23.891 -18.594 1 95.06 313 ILE A CA 1
ATOM 2420 C C . ILE A 1 313 ? 4.527 23.234 -17.438 1 95.06 313 ILE A C 1
ATOM 2422 O O . ILE A 1 313 ? 4.652 22.016 -17.391 1 95.06 313 ILE A O 1
ATOM 2426 N N . THR A 1 314 ? 5.078 24 -16.562 1 95.31 314 THR A N 1
ATOM 2427 C CA . THR A 1 314 ? 5.828 23.547 -15.398 1 95.31 314 THR A CA 1
ATOM 2428 C C . THR A 1 314 ? 5.352 24.25 -14.133 1 95.31 314 THR A C 1
ATOM 2430 O O . THR A 1 314 ? 5.23 25.484 -14.109 1 95.31 314 THR A O 1
ATOM 2433 N N . ALA A 1 315 ? 4.938 23.453 -13.102 1 95.88 315 ALA A N 1
ATOM 2434 C CA . ALA A 1 315 ? 4.715 24.047 -11.781 1 95.88 315 ALA A CA 1
ATOM 2435 C C . ALA A 1 315 ? 6.035 24.312 -11.07 1 95.88 315 ALA A C 1
ATOM 2437 O O . ALA A 1 315 ? 6.742 23.375 -10.688 1 95.88 315 ALA A O 1
ATOM 2438 N N . LYS A 1 316 ? 6.32 25.578 -10.875 1 95.5 316 LYS A N 1
ATOM 2439 C CA . LYS A 1 316 ? 7.629 25.969 -10.359 1 95.5 316 LYS A CA 1
ATOM 2440 C C . LYS A 1 316 ? 7.508 26.547 -8.953 1 95.5 316 LYS A C 1
ATOM 2442 O O . LYS A 1 316 ? 6.484 27.141 -8.602 1 95.5 316 LYS A O 1
ATOM 2447 N N . ALA A 1 317 ? 8.555 26.375 -8.188 1 97.31 317 ALA A N 1
ATOM 2448 C CA . ALA A 1 317 ? 8.594 26.953 -6.848 1 97.31 317 ALA A CA 1
ATOM 2449 C C . ALA A 1 317 ? 8.828 28.453 -6.906 1 97.31 317 ALA A C 1
ATOM 2451 O O . ALA A 1 317 ? 9.492 28.953 -7.816 1 97.31 317 ALA A O 1
ATOM 2452 N N . CYS A 1 318 ? 8.328 29.141 -5.957 1 96.62 318 CYS A N 1
ATOM 2453 C CA . CYS A 1 318 ? 8.633 30.562 -5.766 1 96.62 318 CYS A CA 1
ATOM 2454 C C . CYS A 1 318 ? 10.094 30.766 -5.395 1 96.62 318 CYS A C 1
ATOM 2456 O O . CYS A 1 318 ? 10.789 29.797 -5.062 1 96.62 318 CYS A O 1
ATOM 2458 N N . ASP A 1 319 ? 10.523 31.906 -5.457 1 94.69 319 ASP A N 1
ATOM 2459 C CA . ASP A 1 319 ? 11.922 32.219 -5.184 1 94.69 319 ASP A CA 1
ATOM 2460 C C . ASP A 1 319 ? 12.234 32.094 -3.695 1 94.69 319 ASP A C 1
ATOM 2462 O O . ASP A 1 319 ? 13.32 31.641 -3.318 1 94.69 319 ASP A O 1
ATOM 2466 N N . ASP A 1 320 ? 11.25 32.5 -2.834 1 97.06 320 ASP A N 1
ATOM 2467 C CA . ASP A 1 320 ? 11.438 32.469 -1.386 1 97.06 320 ASP A CA 1
ATOM 2468 C C . ASP A 1 320 ? 10.227 31.875 -0.68 1 97.06 320 ASP A C 1
ATOM 2470 O O . ASP A 1 320 ? 9.234 32.562 -0.435 1 97.06 320 ASP A O 1
ATOM 2474 N N . SER A 1 321 ? 10.359 30.641 -0.249 1 97.75 321 SER A N 1
ATOM 2475 C CA . SER A 1 321 ? 9.227 29.922 0.338 1 97.75 321 SER A CA 1
ATOM 2476 C C . SER A 1 321 ? 8.898 30.469 1.724 1 97.75 321 SER A C 1
ATOM 2478 O O . SER A 1 321 ? 7.805 30.234 2.244 1 97.75 321 SER A O 1
ATOM 2480 N N . THR A 1 322 ? 9.773 31.25 2.342 1 97.88 322 THR A N 1
ATOM 2481 C CA . THR A 1 322 ? 9.523 31.797 3.672 1 97.88 322 THR A CA 1
ATOM 2482 C C . THR A 1 322 ? 8.469 32.906 3.611 1 97.88 322 THR A C 1
ATOM 2484 O O . THR A 1 322 ? 7.926 33.312 4.645 1 97.88 322 THR A O 1
ATOM 2487 N N . GLU A 1 323 ? 8.164 33.375 2.428 1 97.44 323 GLU A N 1
ATOM 2488 C CA . GLU A 1 323 ? 7.184 34.438 2.252 1 97.44 323 GLU A CA 1
ATOM 2489 C C . GLU A 1 323 ? 5.781 33.844 2.047 1 97.44 323 GLU A C 1
ATOM 2491 O O . GLU A 1 323 ? 4.793 34.594 2.086 1 97.44 323 GLU A O 1
ATOM 2496 N N . HIS A 1 324 ? 5.672 32.594 1.854 1 98.25 324 HIS A N 1
ATOM 2497 C CA . HIS A 1 324 ? 4.41 31.922 1.531 1 98.25 324 HIS A CA 1
ATOM 2498 C C . HIS A 1 324 ? 3.967 31 2.656 1 98.25 324 HIS A C 1
ATOM 2500 O O . HIS A 1 324 ? 4.789 30.297 3.246 1 98.25 324 HIS A O 1
ATOM 2506 N N . ILE A 1 325 ? 2.678 31.016 2.928 1 98.69 325 ILE A N 1
ATOM 2507 C CA . ILE A 1 325 ? 2.113 30.047 3.867 1 98.69 325 ILE A CA 1
ATOM 2508 C C . ILE A 1 325 ? 1.839 28.734 3.152 1 98.69 325 ILE A C 1
ATOM 2510 O O . ILE A 1 325 ? 2.168 27.656 3.666 1 98.69 325 ILE A O 1
ATOM 2514 N N . ASN A 1 326 ? 1.28 28.844 1.944 1 98.69 326 ASN A N 1
ATOM 2515 C CA . ASN A 1 326 ? 0.908 27.656 1.167 1 98.69 326 ASN A CA 1
ATOM 2516 C C . ASN A 1 326 ? 2.035 27.219 0.235 1 98.69 326 ASN A C 1
ATOM 2518 O O . ASN A 1 326 ? 2.674 28.062 -0.406 1 98.69 326 ASN A O 1
ATOM 2522 N N . TRP A 1 327 ? 2.301 25.906 0.192 1 98.62 327 TRP A N 1
ATOM 2523 C CA . TRP A 1 327 ? 3.396 25.375 -0.614 1 98.62 327 TRP A CA 1
ATOM 2524 C C . TRP A 1 327 ? 2.918 25.031 -2.018 1 98.62 327 TRP A C 1
ATOM 2526 O O . TRP A 1 327 ? 3.332 25.641 -2.998 1 98.62 327 TRP A O 1
ATOM 2536 N N . ASP A 1 328 ? 1.945 24.172 -2.146 1 98.06 328 ASP A N 1
ATOM 2537 C CA . ASP A 1 328 ? 1.624 23.625 -3.459 1 98.06 328 ASP A CA 1
ATOM 2538 C C . ASP A 1 328 ? 0.124 23.703 -3.732 1 98.06 328 ASP A C 1
ATOM 2540 O O . ASP A 1 328 ? -0.389 22.984 -4.602 1 98.06 328 ASP A O 1
ATOM 2544 N N . GLY A 1 329 ? -0.576 24.469 -2.93 1 97.88 329 GLY A N 1
ATOM 2545 C CA . GLY A 1 329 ? -2.018 24.609 -3.051 1 97.88 329 GLY A CA 1
ATOM 2546 C C . GLY A 1 329 ? -2.785 23.766 -2.043 1 97.88 329 GLY A C 1
ATOM 2547 O O . GLY A 1 329 ? -3.959 24.031 -1.773 1 97.88 329 GLY A O 1
ATOM 2548 N N . ILE A 1 330 ? -2.053 22.766 -1.414 1 97.69 330 ILE A N 1
ATOM 2549 C CA . ILE A 1 330 ? -2.707 21.812 -0.521 1 97.69 330 ILE A CA 1
ATOM 2550 C C . ILE A 1 330 ? -1.978 21.781 0.82 1 97.69 330 ILE A C 1
ATOM 2552 O O . ILE A 1 330 ? -2.598 21.562 1.866 1 97.69 330 ILE A O 1
ATOM 2556 N N . HIS A 1 331 ? -0.665 21.969 0.811 1 98.56 331 HIS A N 1
ATOM 2557 C CA . HIS A 1 331 ? 0.2 21.812 1.974 1 98.56 331 HIS A CA 1
ATOM 2558 C C . HIS A 1 331 ? 0.889 23.125 2.328 1 98.56 331 HIS A C 1
ATOM 2560 O O . HIS A 1 331 ? 0.855 24.078 1.549 1 98.56 331 HIS A O 1
ATOM 2566 N N . TYR A 1 332 ? 1.38 23.188 3.525 1 98.81 332 TYR A N 1
ATOM 2567 C CA . TYR A 1 332 ? 2.045 24.391 4.008 1 98.81 332 TYR A CA 1
ATOM 2568 C C . TYR A 1 332 ? 3.545 24.328 3.748 1 98.81 332 TYR A C 1
ATOM 2570 O O . TYR A 1 332 ? 4.105 23.25 3.566 1 98.81 332 TYR A O 1
ATOM 2578 N N . THR A 1 333 ? 4.172 25.469 3.66 1 98.88 333 THR A N 1
ATOM 2579 C CA . THR A 1 333 ? 5.625 25.578 3.543 1 98.88 333 THR A CA 1
ATOM 2580 C C . THR A 1 333 ? 6.305 25.188 4.848 1 98.88 333 THR A C 1
ATOM 2582 O O . THR A 1 333 ? 5.66 25.141 5.902 1 98.88 333 THR A O 1
ATOM 2585 N N . GLU A 1 334 ? 7.59 24.891 4.746 1 98.75 334 GLU A N 1
ATOM 2586 C CA . GLU A 1 334 ? 8.383 24.641 5.945 1 98.75 334 GLU A CA 1
ATOM 2587 C C . GLU A 1 334 ? 8.266 25.797 6.938 1 98.75 334 GLU A C 1
ATOM 2589 O O . GLU A 1 334 ? 8.148 25.562 8.148 1 98.75 334 GLU A O 1
ATOM 2594 N N . ALA A 1 335 ? 8.281 27 6.445 1 98.75 335 ALA A N 1
ATOM 2595 C CA . ALA A 1 335 ? 8.188 28.172 7.309 1 98.75 335 ALA A CA 1
ATOM 2596 C C . ALA A 1 335 ? 6.859 28.219 8.055 1 98.75 335 ALA A C 1
ATOM 2598 O O . ALA A 1 335 ? 6.824 28.5 9.258 1 98.75 335 ALA A O 1
ATOM 2599 N N . ALA A 1 336 ? 5.824 27.984 7.34 1 98.88 336 ALA A N 1
ATOM 2600 C CA . ALA A 1 336 ? 4.508 27.953 7.973 1 98.88 336 ALA A CA 1
ATOM 2601 C C . ALA A 1 336 ? 4.41 26.812 8.977 1 98.88 336 ALA A C 1
ATOM 2603 O O . ALA A 1 336 ? 3.855 26.969 10.062 1 9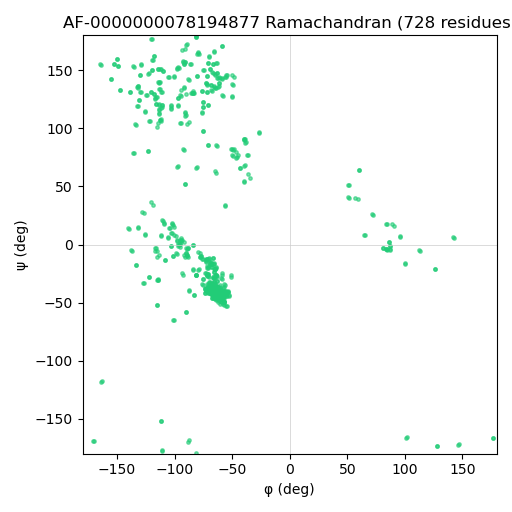8.88 336 ALA A O 1
ATOM 2604 N N . ASN A 1 337 ? 4.941 25.609 8.625 1 98.88 337 ASN A N 1
ATOM 2605 C CA . ASN A 1 337 ? 4.949 24.484 9.539 1 98.88 337 ASN A CA 1
ATOM 2606 C C . ASN A 1 337 ? 5.727 24.797 10.812 1 98.88 337 ASN A C 1
ATOM 2608 O O . ASN A 1 337 ? 5.352 24.344 11.906 1 98.88 337 ASN A O 1
ATOM 2612 N N . GLN A 1 338 ? 6.793 25.484 10.656 1 98.62 338 GLN A N 1
ATOM 2613 C CA . GLN A 1 338 ? 7.574 25.891 11.82 1 98.62 338 GLN A CA 1
ATOM 2614 C C . GLN A 1 338 ? 6.75 26.781 12.758 1 98.62 338 GLN A C 1
ATOM 2616 O O . GLN A 1 338 ? 6.77 26.594 13.977 1 98.62 338 GLN A O 1
ATOM 2621 N N . PHE A 1 339 ? 6.105 27.734 12.18 1 98.5 339 PHE A N 1
ATOM 2622 C CA . PHE A 1 339 ? 5.25 28.594 12.984 1 98.5 339 PHE A CA 1
ATOM 2623 C C . PHE A 1 339 ? 4.195 27.781 13.727 1 98.5 339 PHE A C 1
ATOM 2625 O O . PHE A 1 339 ? 4.016 27.938 14.93 1 98.5 339 PHE A O 1
ATOM 2632 N N . VAL A 1 340 ? 3.492 26.906 12.992 1 98.69 340 VAL A N 1
ATOM 2633 C CA . VAL A 1 340 ? 2.416 26.109 13.57 1 98.69 340 VAL A CA 1
ATOM 2634 C C . VAL A 1 340 ? 2.963 25.25 14.719 1 98.69 340 VAL A C 1
ATOM 2636 O O . VAL A 1 340 ? 2.357 25.172 15.789 1 98.69 340 VAL A O 1
ATOM 2639 N N . SER A 1 341 ? 4.121 24.641 14.484 1 98.25 341 SER A N 1
ATOM 2640 C CA . SER A 1 341 ? 4.727 23.797 15.508 1 98.25 341 SER A CA 1
ATOM 2641 C C . SER A 1 341 ? 5.09 24.609 16.75 1 98.25 341 SER A C 1
ATOM 2643 O O . SER A 1 341 ? 4.941 24.125 17.875 1 98.25 341 SER A O 1
ATOM 2645 N N . SER A 1 342 ? 5.566 25.812 16.547 1 96.88 342 SER A N 1
ATOM 2646 C CA . SER A 1 342 ? 5.918 26.656 17.672 1 96.88 342 SER A CA 1
ATOM 2647 C C . SER A 1 342 ? 4.695 27 18.516 1 96.88 342 SER A C 1
ATOM 2649 O O . SER A 1 342 ? 4.781 27.062 19.734 1 96.88 342 SER A O 1
ATOM 2651 N N . GLN A 1 343 ? 3.594 27.234 17.859 1 97.06 343 GLN A N 1
ATOM 2652 C CA . GLN A 1 343 ? 2.357 27.516 18.578 1 97.06 343 GLN A CA 1
ATOM 2653 C C . GLN A 1 343 ? 1.859 26.281 19.328 1 97.06 343 GLN A C 1
ATOM 2655 O O . GLN A 1 343 ? 1.364 26.375 20.453 1 97.06 343 GLN A O 1
ATOM 2660 N N . ILE A 1 344 ? 1.97 25.078 18.688 1 97.38 344 ILE A N 1
ATOM 2661 C CA . ILE A 1 344 ? 1.591 23.828 19.328 1 97.38 344 ILE A CA 1
ATOM 2662 C C . ILE A 1 344 ? 2.379 23.656 20.625 1 97.38 344 ILE A C 1
ATOM 2664 O O . ILE A 1 344 ? 1.812 23.312 21.672 1 97.38 344 ILE A O 1
ATOM 2668 N N . LEU A 1 345 ? 3.637 23.969 20.578 1 95.12 345 LEU A N 1
ATOM 2669 C CA . LEU A 1 345 ? 4.57 23.656 21.672 1 95.12 345 LEU A CA 1
ATOM 2670 C C . LEU A 1 345 ? 4.387 24.625 22.828 1 95.12 345 LEU A C 1
ATOM 2672 O O . LEU A 1 345 ? 4.895 24.375 23.922 1 95.12 345 LEU A O 1
ATOM 2676 N N . THR A 1 346 ? 3.604 25.688 22.641 1 93.62 346 THR A N 1
ATOM 2677 C CA . THR A 1 346 ? 3.277 26.562 23.766 1 93.62 346 THR A CA 1
ATOM 2678 C C . THR A 1 346 ? 2.309 25.875 24.719 1 93.62 346 THR A C 1
ATOM 2680 O O . THR A 1 346 ? 2.189 26.281 25.875 1 93.62 346 THR A O 1
ATOM 2683 N N . GLY A 1 347 ? 1.518 24.938 24.172 1 93.56 347 GLY A N 1
ATOM 2684 C CA . GLY A 1 347 ? 0.521 24.234 24.969 1 93.56 347 GLY A CA 1
ATOM 2685 C C . GLY A 1 347 ? -0.777 25.016 25.109 1 93.56 347 GLY A C 1
ATOM 2686 O O . GLY A 1 347 ? -1.762 24.484 25.641 1 93.56 347 GLY A O 1
ATOM 2687 N N . LYS A 1 348 ? -0.833 26.234 24.578 1 94.44 348 LYS A N 1
ATOM 2688 C CA . LYS A 1 348 ? -2.002 27.094 24.75 1 94.44 348 LYS A CA 1
ATOM 2689 C C . LYS A 1 348 ? -3.164 26.609 23.891 1 94.44 348 LYS A C 1
ATOM 2691 O O . LYS A 1 348 ? -4.328 26.875 24.203 1 94.44 348 LYS A O 1
ATOM 2696 N N . TYR A 1 349 ? -2.828 25.906 22.844 1 97.25 349 TYR A N 1
ATOM 2697 C CA . TYR A 1 349 ? -3.857 25.469 21.906 1 97.25 349 TYR A CA 1
ATOM 2698 C C . TYR A 1 349 ? -4.219 24 22.141 1 97.25 349 TYR A C 1
ATOM 2700 O O . TYR A 1 349 ? -4.809 23.359 21.266 1 97.25 349 TYR A O 1
ATOM 2708 N N . SER A 1 350 ? -3.826 23.531 23.297 1 96.38 350 SER A N 1
ATOM 2709 C CA . SER A 1 350 ? -4.062 22.125 23.609 1 96.38 350 SER A CA 1
ATOM 2710 C C . SER A 1 350 ? -5.117 21.969 24.703 1 96.38 350 SER A C 1
ATOM 2712 O O . SER A 1 350 ? -5.309 22.891 25.516 1 96.38 350 SER A O 1
ATOM 2714 N N . ASP A 1 351 ? -5.832 20.922 24.672 1 96.31 351 ASP A N 1
ATOM 2715 C CA . ASP A 1 351 ? -6.75 20.531 25.734 1 96.31 351 ASP A CA 1
ATOM 2716 C C . ASP A 1 351 ? -6.465 19.109 26.219 1 96.31 351 ASP A C 1
ATOM 2718 O O . ASP A 1 351 ? -6.676 18.141 25.484 1 96.31 351 ASP A O 1
ATOM 2722 N N . PRO A 1 352 ? -6.039 18.906 27.484 1 94.88 352 PRO A N 1
ATOM 2723 C CA . PRO A 1 352 ? -5.711 19.953 28.453 1 94.88 352 PRO A CA 1
ATOM 2724 C C . PRO A 1 352 ? -4.484 20.766 28.047 1 94.88 352 PRO A C 1
ATOM 2726 O O . PRO A 1 352 ? -3.631 20.266 27.297 1 94.88 352 PRO A O 1
ATOM 2729 N N . PRO A 1 353 ? -4.496 22.047 28.422 1 90.25 353 PRO A N 1
ATOM 2730 C CA . PRO A 1 353 ? -3.303 22.844 28.141 1 90.25 353 PRO A CA 1
ATOM 2731 C C . PRO A 1 353 ? -2.076 22.375 28.906 1 90.25 353 PRO A C 1
ATOM 2733 O O . PRO A 1 353 ? -2.213 21.75 29.969 1 90.25 353 PRO A O 1
ATOM 2736 N N . PHE A 1 354 ? -0.897 22.469 28.359 1 79.62 354 PHE A N 1
ATOM 2737 C CA . PHE A 1 354 ? 0.31 22.125 29.094 1 79.62 354 PHE A CA 1
ATOM 2738 C C . PHE A 1 354 ? 1.316 23.281 29.047 1 79.62 354 PHE A C 1
ATOM 2740 O O . PHE A 1 354 ? 2.525 23.047 29.141 1 79.62 354 PHE A O 1
ATOM 2747 N N . ALA A 1 355 ? 0.901 24.5 28.906 1 65.44 355 ALA A N 1
ATOM 2748 C CA . ALA A 1 355 ? 1.742 25.688 28.797 1 65.44 355 ALA A CA 1
ATOM 2749 C C . ALA A 1 355 ? 2.682 25.812 30 1 65.44 355 ALA A C 1
ATOM 2751 O O . ALA A 1 355 ? 3.832 26.219 29.859 1 65.44 355 ALA A O 1
ATOM 2752 N N . ASP A 1 356 ? 2.27 25.453 31.062 1 58.19 356 ASP A N 1
ATOM 2753 C CA . ASP A 1 356 ? 3.09 25.609 32.281 1 58.19 356 ASP A CA 1
ATOM 2754 C C . ASP A 1 356 ? 4.152 24.516 32.344 1 58.19 356 ASP A C 1
ATOM 2756 O O . ASP A 1 356 ? 5.031 24.547 33.219 1 58.19 356 ASP A O 1
ATOM 2760 N N . LYS A 1 357 ? 4.109 23.578 31.469 1 53.69 357 LYS A N 1
ATOM 2761 C CA . LYS A 1 357 ? 4.996 22.422 31.578 1 53.69 357 LYS A CA 1
ATOM 2762 C C . LYS A 1 357 ? 6.082 22.469 30.5 1 53.69 357 LYS A C 1
ATOM 2764 O O . LYS A 1 357 ? 6.918 21.562 30.422 1 53.69 357 LYS A O 1
ATOM 2769 N N . MET A 1 358 ? 6.023 23.219 29.562 1 53.09 358 MET A N 1
ATOM 2770 C CA . MET A 1 358 ? 6.949 23.141 28.438 1 53.09 358 MET A CA 1
ATOM 2771 C C . MET A 1 358 ? 8.312 23.703 28.812 1 53.09 358 MET A C 1
ATOM 2773 O O . MET A 1 358 ? 8.422 24.859 29.234 1 53.09 358 MET A O 1
ATOM 2777 N N . PRO A 1 359 ? 9.234 22.828 29.172 1 45.22 359 PRO A N 1
ATOM 2778 C CA . PRO A 1 359 ? 10.57 23.375 29.391 1 45.22 359 PRO A CA 1
ATOM 2779 C C . PRO A 1 359 ? 11.07 24.219 28.234 1 45.22 359 PRO A C 1
ATOM 2781 O O . PRO A 1 359 ? 12.172 24.781 28.297 1 45.22 359 PRO A O 1
ATOM 2784 N N . PHE A 1 360 ? 10.578 23.953 27.016 1 43.88 360 PHE A N 1
ATOM 2785 C CA . PHE A 1 360 ? 11.273 24.469 25.844 1 43.88 360 PHE A CA 1
ATOM 2786 C C . PHE A 1 360 ? 11.242 26 25.828 1 43.88 360 PHE A C 1
ATOM 2788 O O . PHE A 1 360 ? 10.227 26.594 25.484 1 43.88 360 PHE A O 1
ATOM 2795 N N . LEU A 1 361 ? 11.812 26.672 26.828 1 38.16 361 LEU A N 1
ATOM 2796 C CA . LEU A 1 361 ? 12.18 28.016 26.375 1 38.16 361 LEU A CA 1
ATOM 2797 C C . LEU A 1 361 ? 12.734 27.969 24.953 1 38.16 361 LEU A C 1
ATOM 2799 O O . LEU A 1 361 ? 13.867 27.531 24.734 1 38.16 361 LEU A O 1
ATOM 2803 N N . LEU A 1 362 ? 12.047 27.406 24.016 1 37.62 362 LEU A N 1
ATOM 2804 C CA . LEU A 1 362 ? 12.539 27.594 22.656 1 37.62 362 LEU A CA 1
ATOM 2805 C C . LEU A 1 362 ? 13.094 29 22.469 1 37.62 362 LEU A C 1
ATOM 2807 O O . LEU A 1 362 ? 12.438 29.984 22.828 1 37.62 362 LEU A O 1
ATOM 2811 N N . LYS A 1 363 ? 14.32 29.297 22.719 1 36.19 363 LYS A N 1
ATOM 2812 C CA . LYS A 1 363 ? 14.922 30.5 22.172 1 36.19 363 LYS A CA 1
ATOM 2813 C C . LYS A 1 363 ? 14.367 30.812 20.781 1 36.19 363 LYS A C 1
ATOM 2815 O O . LYS A 1 363 ? 14.797 30.203 19.781 1 36.19 363 LYS A O 1
ATOM 2820 N N . LEU A 1 364 ? 13.172 30.984 20.5 1 33.09 364 LEU A N 1
ATOM 2821 C CA . LEU A 1 364 ? 12.688 31.562 19.25 1 33.09 364 LEU A CA 1
ATOM 2822 C C . LEU A 1 364 ? 13.578 32.719 18.812 1 33.09 364 LEU A C 1
ATOM 2824 O O . LEU A 1 364 ? 13.703 33.719 19.531 1 33.09 364 LEU A O 1
ATOM 2828 N N . LYS A 1 365 ? 14.766 32.469 18.453 1 31.98 365 LYS A N 1
ATOM 2829 C CA . LYS A 1 365 ? 15.469 33.594 17.812 1 31.98 365 LYS A CA 1
ATOM 2830 C C . LYS A 1 365 ? 14.578 34.281 16.781 1 31.98 365 LYS A C 1
ATOM 2832 O O . LYS A 1 365 ? 14.219 33.688 15.766 1 31.98 365 LYS A O 1
ATOM 2837 N N . PHE A 1 366 ? 13.672 35.062 17.078 1 27.23 366 PHE A N 1
ATOM 2838 C CA . PHE A 1 366 ? 13.156 36 16.094 1 27.23 366 PHE A CA 1
ATOM 2839 C C . PHE A 1 366 ? 14.281 36.906 15.562 1 27.23 366 PHE A C 1
ATOM 2841 O O . PHE A 1 366 ? 15.242 37.188 16.281 1 27.23 366 PHE A O 1
ATOM 2848 N N . MET B 1 1 ? 27.234 -22.516 -45.594 1 29.5 1 MET B N 1
ATOM 2849 C CA . MET B 1 1 ? 27.406 -21.469 -44.594 1 29.5 1 MET B CA 1
ATOM 2850 C C . MET B 1 1 ? 26.484 -21.703 -43.406 1 29.5 1 MET B C 1
ATOM 2852 O O . MET B 1 1 ? 25.266 -21.484 -43.5 1 29.5 1 MET B O 1
ATOM 2856 N N . CYS B 1 2 ? 26.734 -22.703 -42.562 1 31.38 2 CYS B N 1
ATOM 2857 C CA . CYS B 1 2 ? 26 -23.172 -41.375 1 31.38 2 CYS B CA 1
ATOM 2858 C C . CYS B 1 2 ? 25.969 -22.109 -40.312 1 31.38 2 CYS B C 1
ATOM 2860 O O . CYS B 1 2 ? 27 -21.703 -39.781 1 31.38 2 CYS B O 1
ATOM 2862 N N . LEU B 1 3 ? 25.031 -21.219 -40.406 1 32.97 3 LEU B N 1
ATOM 2863 C CA . LEU B 1 3 ? 24.797 -20.266 -39.312 1 32.97 3 LEU B CA 1
ATOM 2864 C C . LEU B 1 3 ? 24.703 -20.984 -37.969 1 32.97 3 LEU B C 1
ATOM 2866 O O . LEU B 1 3 ? 23.766 -21.75 -37.75 1 32.97 3 LEU B O 1
ATOM 2870 N N . LEU B 1 4 ? 25.812 -21.281 -37.406 1 33.09 4 LEU B N 1
ATOM 2871 C CA . LEU B 1 4 ? 25.859 -21.688 -36 1 33.09 4 LEU B CA 1
ATOM 2872 C C . LEU B 1 4 ? 25.031 -20.75 -35.125 1 33.09 4 LEU B C 1
ATOM 2874 O O . LEU B 1 4 ? 25.375 -19.578 -34.969 1 33.09 4 LEU B O 1
ATOM 2878 N N . VAL B 1 5 ? 23.75 -20.938 -35.25 1 36.09 5 VAL B N 1
ATOM 2879 C CA . VAL B 1 5 ? 23.016 -20.297 -34.156 1 36.09 5 VAL B CA 1
ATOM 2880 C C . VAL B 1 5 ? 23.656 -20.672 -32.812 1 36.09 5 VAL B C 1
ATOM 2882 O O . VAL B 1 5 ? 23.703 -21.844 -32.438 1 36.09 5 VAL B O 1
ATOM 2885 N N . LEU B 1 6 ? 24.688 -20.016 -32.406 1 34.72 6 LEU B N 1
ATOM 2886 C CA . LEU B 1 6 ? 25.125 -20.078 -31 1 34.72 6 LEU B CA 1
ATOM 2887 C C . LEU B 1 6 ? 23.922 -20.125 -30.062 1 34.72 6 LEU B C 1
ATOM 2889 O O . LEU B 1 6 ? 23.156 -19.172 -29.984 1 34.72 6 LEU B O 1
ATOM 2893 N N . THR B 1 7 ? 23.344 -21.281 -30 1 35.47 7 THR B N 1
ATOM 2894 C CA . THR B 1 7 ? 22.391 -21.469 -28.922 1 35.47 7 THR B CA 1
ATOM 2895 C C . THR B 1 7 ? 22.984 -21.047 -27.594 1 35.47 7 THR B C 1
ATOM 2897 O O . THR B 1 7 ? 24 -21.594 -27.156 1 35.47 7 THR B O 1
ATOM 2900 N N . SER B 1 8 ? 23.109 -19.797 -27.25 1 36.03 8 SER B N 1
ATOM 2901 C CA . SER B 1 8 ? 23.438 -19.359 -25.891 1 36.03 8 SER B CA 1
ATOM 2902 C C . SER B 1 8 ? 22.719 -20.219 -24.859 1 36.03 8 SER B C 1
ATOM 2904 O O . SER B 1 8 ? 21.5 -20.406 -24.922 1 36.03 8 SER B O 1
ATOM 2906 N N . SER B 1 9 ? 23.25 -21.266 -24.375 1 39.22 9 SER B N 1
ATOM 2907 C CA . SER B 1 9 ? 22.797 -21.906 -23.156 1 39.22 9 SER B CA 1
ATOM 2908 C C . SER B 1 9 ? 22.125 -20.906 -22.219 1 39.22 9 SER B C 1
ATOM 2910 O O . SER B 1 9 ? 22.656 -19.828 -21.953 1 39.22 9 SER B O 1
ATOM 2912 N N . THR B 1 10 ? 20.875 -20.766 -22.203 1 46.66 10 THR B N 1
ATOM 2913 C CA . THR B 1 10 ? 20.234 -19.875 -21.234 1 46.66 10 THR B CA 1
ATOM 2914 C C . THR B 1 10 ? 20.859 -20.047 -19.844 1 46.66 10 THR B C 1
ATOM 2916 O O . THR B 1 10 ? 20.766 -21.109 -19.234 1 46.66 10 THR B O 1
ATOM 2919 N N . ASP B 1 11 ? 22.031 -19.75 -19.531 1 56.28 11 ASP B N 1
ATOM 2920 C CA . ASP B 1 11 ? 22.688 -19.562 -18.234 1 56.28 11 ASP B CA 1
ATOM 2921 C C . ASP B 1 11 ? 21.781 -18.844 -17.25 1 56.28 11 ASP B C 1
ATOM 2923 O O . ASP B 1 11 ? 21.375 -17.703 -17.484 1 56.28 11 ASP B O 1
ATOM 2927 N N . PHE B 1 12 ? 20.953 -19.766 -16.438 1 73.69 12 PHE B N 1
ATOM 2928 C CA . PHE B 1 12 ? 20.141 -19.234 -15.344 1 73.69 12 PHE B CA 1
ATOM 2929 C C . PHE B 1 12 ? 21.016 -18.469 -14.359 1 73.69 12 PHE B C 1
ATOM 2931 O O . PHE B 1 12 ? 20.859 -18.609 -13.141 1 73.69 12 PHE B O 1
ATOM 2938 N N . ASN B 1 13 ? 22 -17.844 -14.852 1 84.62 13 ASN B N 1
ATOM 2939 C CA . ASN B 1 13 ? 22.906 -17.094 -13.984 1 84.62 13 ASN B CA 1
ATOM 2940 C C . ASN B 1 13 ? 22.453 -15.641 -13.836 1 84.62 13 ASN B C 1
ATOM 2942 O O . ASN B 1 13 ? 23.25 -14.719 -14.047 1 84.62 13 ASN B O 1
ATOM 2946 N N . PHE B 1 14 ? 21.188 -15.547 -13.469 1 93.56 14 PHE B N 1
ATOM 2947 C CA . PHE B 1 14 ? 20.703 -14.195 -13.211 1 93.56 14 PHE B CA 1
ATOM 2948 C C . PHE B 1 14 ? 21.281 -13.641 -11.914 1 93.56 14 PHE B C 1
ATOM 2950 O O . PHE B 1 14 ? 21.375 -14.359 -10.914 1 93.56 14 PHE B O 1
ATOM 2957 N N . GLN B 1 15 ? 21.688 -12.422 -11.891 1 95.25 15 GLN B N 1
ATOM 2958 C CA . GLN B 1 15 ? 22.312 -11.805 -10.734 1 95.25 15 GLN B CA 1
ATOM 2959 C C . GLN B 1 15 ? 21.266 -11.344 -9.719 1 95.25 15 GLN B C 1
ATOM 2961 O O . GLN B 1 15 ? 21.562 -11.219 -8.531 1 95.25 15 GLN B O 1
ATOM 2966 N N . ALA B 1 16 ? 20.078 -11.062 -10.227 1 97.81 16 ALA B N 1
ATOM 2967 C CA . ALA B 1 16 ? 18.953 -10.633 -9.414 1 97.81 16 ALA B CA 1
ATOM 2968 C C . ALA B 1 16 ? 17.625 -11.016 -10.062 1 97.81 16 ALA B C 1
ATOM 2970 O O . ALA B 1 16 ? 17.578 -11.289 -11.266 1 97.81 16 ALA B O 1
ATOM 2971 N N . VAL B 1 17 ? 16.625 -11.141 -9.258 1 98.62 17 VAL B N 1
ATOM 2972 C CA . VAL B 1 17 ? 15.281 -11.406 -9.766 1 98.62 17 VAL B CA 1
ATOM 2973 C C . VAL B 1 17 ? 14.312 -10.336 -9.258 1 98.62 17 VAL B C 1
ATOM 2975 O O . VAL B 1 17 ? 14.32 -10.008 -8.07 1 98.62 17 VAL B O 1
ATOM 2978 N N . PHE B 1 18 ? 13.57 -9.734 -10.125 1 98.88 18 PHE B N 1
ATOM 2979 C CA . PHE B 1 18 ? 12.484 -8.805 -9.82 1 98.88 18 PHE B CA 1
ATOM 2980 C C . PHE B 1 18 ? 11.141 -9.391 -10.234 1 98.88 18 PHE B C 1
ATOM 2982 O O . PHE B 1 18 ? 10.914 -9.648 -11.422 1 98.88 18 PHE B O 1
ATOM 2989 N N . ASN B 1 19 ? 10.281 -9.625 -9.242 1 98.94 19 ASN B N 1
ATOM 2990 C CA . ASN B 1 19 ? 9.047 -10.352 -9.5 1 98.94 19 ASN B CA 1
ATOM 2991 C C . ASN B 1 19 ? 7.824 -9.461 -9.328 1 98.94 19 ASN B C 1
ATOM 2993 O O . ASN B 1 19 ? 7.75 -8.672 -8.383 1 98.94 19 ASN B O 1
ATOM 2997 N N . PHE B 1 20 ? 6.895 -9.492 -10.242 1 98.94 20 PHE B N 1
ATOM 2998 C CA . PHE B 1 20 ? 5.617 -8.789 -10.25 1 98.94 20 PHE B CA 1
ATOM 2999 C C . PHE B 1 20 ? 4.457 -9.773 -10.32 1 98.94 20 PHE B C 1
ATOM 3001 O O . PHE B 1 20 ? 4.484 -10.711 -11.117 1 98.94 20 PHE B O 1
ATOM 3008 N N . GLY B 1 21 ? 3.492 -9.57 -9.43 1 98.81 21 GLY B N 1
ATOM 3009 C CA . GLY B 1 21 ? 2.465 -10.602 -9.469 1 98.81 21 GLY B CA 1
ATOM 3010 C C . GLY B 1 21 ? 1.403 -10.43 -8.398 1 98.81 2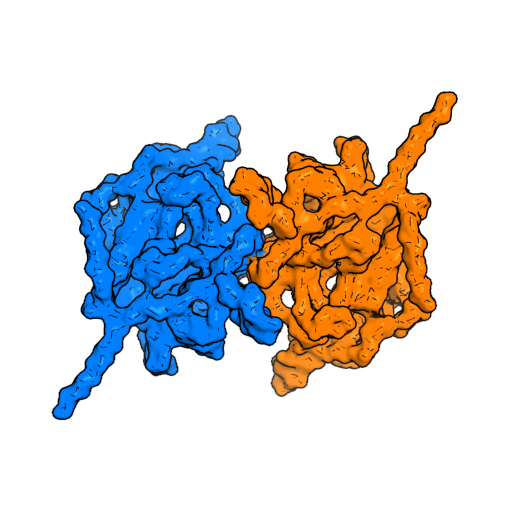1 GLY B C 1
ATOM 3011 O O . GLY B 1 21 ? 1.206 -9.32 -7.887 1 98.81 21 GLY B O 1
ATOM 3012 N N . ASP B 1 22 ? 0.589 -11.5 -8.195 1 98.5 22 ASP B N 1
ATOM 3013 C CA . ASP B 1 22 ? -0.486 -11.547 -7.211 1 98.5 22 ASP B CA 1
ATOM 3014 C C . ASP B 1 22 ? -0.161 -12.531 -6.094 1 98.5 22 ASP B C 1
ATOM 3016 O O . ASP B 1 22 ? 1.007 -12.734 -5.758 1 98.5 22 ASP B O 1
ATOM 3020 N N . SER B 1 23 ? -1.135 -13.133 -5.445 1 98.5 23 SER B N 1
ATOM 3021 C CA . SER B 1 23 ? -0.955 -13.961 -4.254 1 98.5 23 SER B CA 1
ATOM 3022 C C . SER B 1 23 ? -0.156 -15.219 -4.57 1 98.5 23 SER B C 1
ATOM 3024 O O . SER B 1 23 ? 0.443 -15.82 -3.678 1 98.5 23 SER B O 1
ATOM 3026 N N . ASN B 1 24 ? -0.121 -15.609 -5.852 1 98.69 24 ASN B N 1
ATOM 3027 C CA . ASN B 1 24 ? 0.602 -16.828 -6.234 1 98.69 24 ASN B CA 1
ATOM 3028 C C . ASN B 1 24 ? 2.111 -16.625 -6.156 1 98.69 24 ASN B C 1
ATOM 3030 O O . ASN B 1 24 ? 2.875 -17.594 -6.195 1 98.69 24 ASN B O 1
ATOM 3034 N N . SER B 1 25 ? 2.543 -15.344 -6.016 1 98.81 25 SER B N 1
ATOM 3035 C CA . SER B 1 25 ? 3.979 -15.102 -5.918 1 98.81 25 SER B CA 1
ATOM 3036 C C . SER B 1 25 ? 4.289 -14.023 -4.883 1 98.81 25 SER B C 1
ATOM 3038 O O . SER B 1 25 ? 5.395 -13.477 -4.863 1 98.81 25 SER B O 1
ATOM 3040 N N . ASP B 1 26 ? 3.303 -13.672 -4.039 1 98.62 26 ASP B N 1
ATOM 3041 C CA . ASP B 1 26 ? 3.488 -12.695 -2.973 1 98.62 26 ASP B CA 1
ATOM 3042 C C . ASP B 1 26 ? 4.273 -13.289 -1.808 1 98.62 26 ASP B C 1
ATOM 3044 O O . ASP B 1 26 ? 3.873 -14.312 -1.244 1 98.62 26 ASP B O 1
ATOM 3048 N N . THR B 1 27 ? 5.379 -12.664 -1.48 1 97.81 27 THR B N 1
ATOM 3049 C CA . THR B 1 27 ? 6.184 -13.148 -0.365 1 97.81 27 THR B CA 1
ATOM 3050 C C . THR B 1 27 ? 6 -12.258 0.863 1 97.81 27 THR B C 1
ATOM 3052 O O . THR B 1 27 ? 6.844 -12.258 1.762 1 97.81 27 THR B O 1
ATOM 3055 N N . GLY B 1 28 ? 4.93 -11.375 0.835 1 96.38 28 GLY B N 1
ATOM 3056 C CA . GLY B 1 28 ? 4.625 -10.656 2.062 1 96.38 28 GLY B CA 1
ATOM 3057 C C . GLY B 1 28 ? 4.188 -9.227 1.821 1 96.38 28 GLY B C 1
ATOM 3058 O O . GLY B 1 28 ? 3.932 -8.484 2.771 1 96.38 28 GLY B O 1
ATOM 3059 N N . ASP B 1 29 ? 4.012 -8.797 0.616 1 97.12 29 ASP B N 1
ATOM 3060 C CA . ASP B 1 29 ? 3.75 -7.395 0.317 1 97.12 29 ASP B CA 1
ATOM 3061 C C . ASP B 1 29 ? 2.355 -6.984 0.783 1 97.12 29 ASP B C 1
ATOM 3063 O O . ASP B 1 29 ? 2.168 -5.883 1.31 1 97.12 29 ASP B O 1
ATOM 3067 N N . LEU B 1 30 ? 1.384 -7.863 0.545 1 97.06 30 LEU B N 1
ATOM 3068 C CA . LEU B 1 30 ? 0.048 -7.488 1 1 97.06 30 LEU B CA 1
ATOM 3069 C C . LEU B 1 30 ? 0.016 -7.32 2.516 1 97.06 30 LEU B C 1
ATOM 3071 O O . LEU B 1 30 ? -0.549 -6.352 3.025 1 97.06 30 LEU B O 1
ATOM 3075 N N . ALA B 1 31 ? 0.571 -8.297 3.201 1 94.88 31 ALA B N 1
ATOM 3076 C CA . ALA B 1 31 ? 0.617 -8.242 4.66 1 94.88 31 ALA B CA 1
ATOM 3077 C C . ALA B 1 31 ? 1.342 -6.988 5.137 1 94.88 31 ALA B C 1
ATOM 3079 O O . ALA B 1 31 ? 0.86 -6.285 6.031 1 94.88 31 ALA B O 1
ATOM 3080 N N . ALA B 1 32 ? 2.459 -6.695 4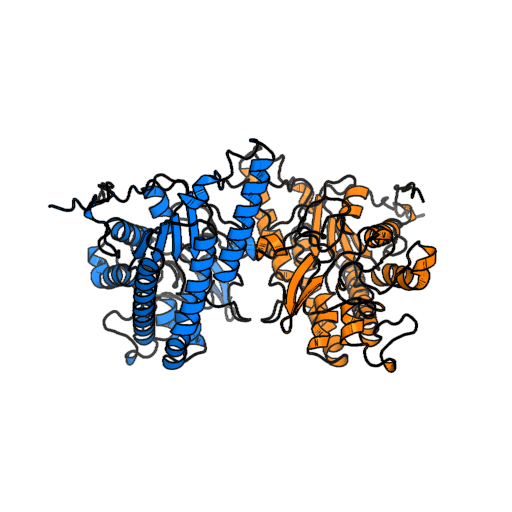.539 1 94.12 32 ALA B N 1
ATOM 3081 C CA . ALA B 1 32 ? 3.248 -5.531 4.934 1 94.12 32 ALA B CA 1
ATOM 3082 C C . ALA B 1 32 ? 2.529 -4.234 4.574 1 94.12 32 ALA B C 1
ATOM 3084 O O . ALA B 1 32 ? 2.5 -3.291 5.367 1 94.12 32 ALA B O 1
ATOM 3085 N N . GLY B 1 33 ? 1.952 -4.172 3.414 1 95.44 33 GLY B N 1
ATOM 3086 C CA . GLY B 1 33 ? 1.366 -2.945 2.893 1 95.44 33 GLY B CA 1
ATOM 3087 C C . GLY B 1 33 ? 0.063 -2.572 3.572 1 95.44 33 GLY B C 1
ATOM 3088 O O . GLY B 1 33 ? -0.178 -1.398 3.863 1 95.44 33 GLY B O 1
ATOM 3089 N N . LEU B 1 34 ? -0.766 -3.59 3.895 1 95.19 34 LEU B N 1
ATOM 3090 C CA . LEU B 1 34 ? -2.111 -3.287 4.367 1 95.19 34 LEU B CA 1
ATOM 3091 C C . LEU B 1 34 ? -2.307 -3.768 5.801 1 95.19 34 LEU B C 1
ATOM 3093 O O . LEU B 1 34 ? -3.375 -3.574 6.387 1 95.19 34 LEU B O 1
ATOM 3097 N N . GLY B 1 35 ? -1.308 -4.414 6.355 1 92.44 35 GLY B N 1
ATOM 3098 C CA . GLY B 1 35 ? -1.438 -4.992 7.684 1 92.44 35 GLY B CA 1
ATOM 3099 C C . GLY B 1 35 ? -2.332 -6.219 7.715 1 92.44 35 GLY B C 1
ATOM 3100 O O . GLY B 1 35 ? -2.953 -6.512 8.734 1 92.44 35 GLY B O 1
ATOM 3101 N N . PHE B 1 36 ? -2.389 -6.832 6.574 1 89.44 36 PHE B N 1
ATOM 3102 C CA . PHE B 1 36 ? -3.176 -8.055 6.484 1 89.44 36 PHE B CA 1
ATOM 3103 C C . PHE B 1 36 ? -2.539 -9.172 7.309 1 89.44 36 PHE B C 1
ATOM 3105 O O . PHE B 1 36 ? -1.326 -9.383 7.25 1 89.44 36 PHE B O 1
ATOM 3112 N N . ARG B 1 37 ? -3.354 -9.828 8.094 1 84.62 37 ARG B N 1
ATOM 3113 C CA . ARG B 1 37 ? -2.818 -10.859 8.977 1 84.62 37 ARG B CA 1
ATOM 3114 C C . ARG B 1 37 ? -2.979 -12.242 8.359 1 84.62 37 ARG B C 1
ATOM 3116 O O . ARG B 1 37 ? -4.082 -12.641 7.977 1 84.62 37 ARG B O 1
ATOM 3123 N N . LEU B 1 38 ? -1.885 -12.898 8.148 1 90.94 38 LEU B N 1
ATOM 3124 C CA . LEU B 1 38 ? -1.846 -14.312 7.762 1 90.94 38 LEU B CA 1
ATOM 3125 C C . LEU B 1 38 ? -1.212 -15.156 8.867 1 90.94 38 LEU B C 1
ATOM 3127 O O . LEU B 1 38 ? 0.012 -15.164 9.016 1 90.94 38 LEU B O 1
ATOM 3131 N N . ASP B 1 39 ? -2.029 -15.852 9.57 1 88.81 39 ASP B N 1
ATOM 3132 C CA . ASP B 1 39 ? -1.557 -16.641 10.703 1 88.81 39 ASP B CA 1
ATOM 3133 C C . ASP B 1 39 ? -1.251 -18.078 10.281 1 88.81 39 ASP B C 1
ATOM 3135 O O . ASP B 1 39 ? -1.492 -18.453 9.133 1 88.81 39 ASP B O 1
ATOM 3139 N N . LEU B 1 40 ? -0.565 -18.734 11.258 1 94.38 40 LEU B N 1
ATOM 3140 C CA . LEU B 1 40 ? -0.556 -20.188 11.062 1 94.38 40 LEU B CA 1
ATOM 3141 C C . LEU B 1 40 ? -1.967 -20.703 10.812 1 94.38 40 LEU B C 1
ATOM 3143 O O . LEU B 1 40 ? -2.934 -20.188 11.383 1 94.38 40 LEU B O 1
ATOM 3147 N N . PRO B 1 41 ? -2.098 -21.703 9.766 1 97.31 41 PRO B N 1
ATOM 3148 C CA . PRO B 1 41 ? -1.077 -22.656 9.32 1 97.31 41 PRO B CA 1
ATOM 3149 C C . PRO B 1 41 ? -0.345 -22.203 8.062 1 97.31 41 PRO B C 1
ATOM 3151 O O . PRO B 1 41 ? 0.491 -22.938 7.531 1 97.31 41 PRO B O 1
ATOM 3154 N N . ASN B 1 42 ? -0.57 -20.969 7.59 1 97.56 42 ASN B N 1
ATOM 3155 C CA . ASN B 1 42 ? 0.261 -20.484 6.496 1 97.56 42 ASN B CA 1
ATOM 3156 C C . ASN B 1 42 ? 1.74 -20.484 6.867 1 97.56 42 ASN B C 1
ATOM 3158 O O . ASN B 1 42 ? 2.119 -19.984 7.93 1 97.56 42 ASN B O 1
ATOM 3162 N N . GLY B 1 43 ? 2.535 -21.094 5.996 1 97.56 43 GLY B N 1
ATOM 3163 C CA . GLY B 1 43 ? 3.973 -21.156 6.203 1 97.56 43 GLY B CA 1
ATOM 3164 C C . GLY B 1 43 ? 4.402 -22.328 7.074 1 97.56 43 GLY B C 1
ATOM 3165 O O . GLY B 1 43 ? 5.594 -22.531 7.297 1 97.56 43 GLY B O 1
ATOM 3166 N N . GLN B 1 44 ? 3.514 -23.188 7.516 1 97.31 44 GLN B N 1
ATOM 3167 C CA . GLN B 1 44 ? 3.795 -24.188 8.539 1 97.31 44 GLN B CA 1
ATOM 3168 C C . GLN B 1 44 ? 4.75 -25.25 8.016 1 97.31 44 GLN B C 1
ATOM 3170 O O . GLN B 1 44 ? 5.539 -25.812 8.781 1 97.31 44 GLN B O 1
ATOM 3175 N N . THR B 1 45 ? 4.66 -25.547 6.781 1 97.81 45 THR B N 1
ATOM 3176 C CA . THR B 1 45 ? 5.375 -26.688 6.227 1 97.81 45 THR B CA 1
ATOM 3177 C C . THR B 1 45 ? 6.867 -26.391 6.117 1 97.81 45 THR B C 1
ATOM 3179 O O . THR B 1 45 ? 7.699 -27.219 6.488 1 97.81 45 THR B O 1
ATOM 3182 N N . TYR B 1 46 ? 7.25 -25.219 5.699 1 97.88 46 TYR B N 1
ATOM 3183 C CA . TYR B 1 46 ? 8.656 -24.953 5.418 1 97.88 46 TYR B CA 1
ATOM 3184 C C . TYR B 1 46 ? 9.219 -23.906 6.367 1 97.88 46 TYR B C 1
ATOM 3186 O O . TYR B 1 46 ? 10.234 -24.125 7.027 1 97.88 46 TYR B O 1
ATOM 3194 N N . PHE B 1 47 ? 8.57 -22.766 6.5 1 96 47 PHE B N 1
ATOM 3195 C CA . PHE B 1 47 ? 9.094 -21.609 7.223 1 96 47 PHE B CA 1
ATOM 3196 C C . PHE B 1 47 ? 8.812 -21.734 8.719 1 96 47 PHE B C 1
ATOM 3198 O O . PHE B 1 47 ? 9.43 -21.047 9.531 1 96 47 PHE B O 1
ATOM 3205 N N . LYS B 1 48 ? 7.781 -22.562 9.102 1 95.25 48 LYS B N 1
ATOM 3206 C CA . LYS B 1 48 ? 7.363 -22.828 10.477 1 95.25 48 LYS B CA 1
ATOM 3207 C C . LYS B 1 48 ? 6.812 -21.578 11.141 1 95.25 48 LYS B C 1
ATOM 3209 O O . LYS B 1 48 ? 6.621 -21.547 12.359 1 95.25 48 LYS B O 1
ATOM 3214 N N . THR B 1 49 ? 6.621 -20.5 10.383 1 92.88 49 THR B N 1
ATOM 3215 C CA . THR B 1 49 ? 6 -19.234 10.766 1 92.88 49 THR B CA 1
ATOM 3216 C C . THR B 1 49 ? 5.309 -18.594 9.578 1 92.88 49 THR B C 1
ATOM 3218 O O . THR B 1 49 ? 5.637 -18.875 8.422 1 92.88 49 THR B O 1
ATOM 3221 N N . PRO B 1 50 ? 4.297 -17.781 9.852 1 93.06 50 PRO B N 1
ATOM 3222 C CA . PRO B 1 50 ? 3.736 -17.031 8.734 1 93.06 50 PRO B CA 1
ATOM 3223 C C . PRO B 1 50 ? 4.754 -16.078 8.094 1 93.06 50 PRO B C 1
ATOM 3225 O O . PRO B 1 50 ? 5.516 -15.422 8.805 1 93.06 50 PRO B O 1
ATOM 3228 N N . THR B 1 51 ? 4.805 -16.047 6.77 1 92.94 51 THR B N 1
ATOM 3229 C CA . THR B 1 51 ? 5.766 -15.211 6.055 1 92.94 51 THR B CA 1
ATOM 3230 C C . THR B 1 51 ? 5.055 -14.297 5.059 1 92.94 51 THR B C 1
ATOM 3232 O O . THR B 1 51 ? 5.699 -13.656 4.227 1 92.94 51 THR B O 1
ATOM 3235 N N . GLY B 1 52 ? 3.742 -14.289 5.141 1 94.88 52 GLY B N 1
ATOM 3236 C CA . GLY B 1 52 ? 2.967 -13.492 4.207 1 94.88 52 GLY B CA 1
ATOM 3237 C C . GLY B 1 52 ? 2.643 -14.227 2.918 1 94.88 52 GLY B C 1
ATOM 3238 O O . GLY B 1 52 ? 1.954 -13.688 2.047 1 94.88 52 GLY B O 1
ATOM 3239 N N . ARG B 1 53 ? 3.117 -15.477 2.783 1 97.88 53 ARG B N 1
ATOM 3240 C CA . ARG B 1 53 ? 2.807 -16.328 1.637 1 97.88 53 ARG B CA 1
ATOM 3241 C C . ARG B 1 53 ? 1.477 -17.047 1.833 1 97.88 53 ARG B C 1
ATOM 3243 O O . ARG B 1 53 ? 1.227 -17.625 2.895 1 97.88 53 ARG B O 1
ATOM 3250 N N . PHE B 1 54 ? 0.634 -17 0.881 1 97.75 54 PHE B N 1
ATOM 3251 C CA . PHE B 1 54 ? -0.634 -17.719 0.91 1 97.75 54 PHE B CA 1
ATOM 3252 C C . PHE B 1 54 ? -0.436 -19.172 0.531 1 97.75 54 PHE B C 1
ATOM 3254 O O . PHE B 1 54 ? -0.938 -19.625 -0.5 1 97.75 54 PHE B O 1
ATOM 3261 N N . CYS B 1 55 ? 0.252 -19.828 1.381 1 98.5 55 CYS B N 1
ATOM 3262 C CA . CYS B 1 55 ? 0.706 -21.203 1.176 1 98.5 55 CYS B CA 1
ATOM 3263 C C . CYS B 1 55 ? 1.161 -21.828 2.488 1 98.5 55 CYS B C 1
ATOM 3265 O O . CYS B 1 55 ? 1.55 -21.125 3.418 1 98.5 55 CYS B O 1
ATOM 3267 N N . ASP B 1 56 ? 1.109 -23.156 2.562 1 98.62 56 ASP B N 1
ATOM 3268 C CA . ASP B 1 56 ? 1.644 -23.844 3.732 1 98.62 56 ASP B CA 1
ATOM 3269 C C . ASP B 1 56 ? 3.168 -23.766 3.77 1 98.62 56 ASP B C 1
ATOM 3271 O O . ASP B 1 56 ? 3.787 -24.078 4.789 1 98.62 56 ASP B O 1
ATOM 3275 N N . GLY B 1 57 ? 3.771 -23.344 2.697 1 98.56 57 GLY B N 1
ATOM 3276 C CA . GLY B 1 57 ? 5.219 -23.25 2.637 1 98.56 57 GLY B CA 1
ATOM 3277 C C . GLY B 1 57 ? 5.715 -22.391 1.492 1 98.56 57 GLY B C 1
ATOM 3278 O O . GLY B 1 57 ? 5.383 -21.203 1.413 1 98.56 57 GLY B O 1
ATOM 3279 N N . ARG B 1 58 ? 6.48 -22.984 0.561 1 98.75 58 ARG B N 1
ATOM 3280 C CA . ARG B 1 58 ? 7.16 -22.266 -0.512 1 98.75 58 ARG B CA 1
ATOM 3281 C C . ARG B 1 58 ? 6.254 -22.109 -1.729 1 98.75 58 ARG B C 1
ATOM 3283 O O . ARG B 1 58 ? 5.473 -23.016 -2.045 1 98.75 58 ARG B O 1
ATOM 3290 N N . LEU B 1 59 ? 6.344 -20.984 -2.346 1 98.94 59 LEU B N 1
ATOM 3291 C CA . LEU B 1 59 ? 5.66 -20.688 -3.604 1 98.94 59 LEU B CA 1
ATOM 3292 C C . LEU B 1 59 ? 6.523 -21.094 -4.793 1 98.94 59 LEU B C 1
ATOM 3294 O O . LEU B 1 59 ? 7.695 -21.438 -4.629 1 98.94 59 LEU B O 1
ATOM 3298 N N . ILE B 1 60 ? 5.938 -21.016 -5.992 1 98.88 60 ILE B N 1
ATOM 3299 C CA . ILE B 1 60 ? 6.68 -21.312 -7.211 1 98.88 60 ILE B CA 1
ATOM 3300 C C . ILE B 1 60 ? 7.926 -20.438 -7.281 1 98.88 60 ILE B C 1
ATOM 3302 O O . ILE B 1 60 ? 9.023 -20.922 -7.562 1 98.88 60 ILE B O 1
ATOM 3306 N N . VAL B 1 61 ? 7.816 -19.125 -6.965 1 98.81 61 VAL B N 1
ATOM 3307 C CA . VAL B 1 61 ? 8.93 -18.188 -7.035 1 98.81 61 VAL B CA 1
ATOM 3308 C C . VAL B 1 61 ? 10.039 -18.625 -6.09 1 98.81 61 VAL B C 1
ATOM 3310 O O . VAL B 1 61 ? 11.227 -18.469 -6.402 1 98.81 61 VAL B O 1
ATOM 3313 N N . ASP B 1 62 ? 9.742 -19.188 -4.953 1 98.75 62 ASP B N 1
ATOM 3314 C CA . ASP B 1 62 ? 10.75 -19.656 -4 1 98.75 62 ASP B CA 1
ATOM 3315 C C . ASP B 1 62 ? 11.539 -20.828 -4.566 1 98.75 62 ASP B C 1
ATOM 3317 O O . ASP B 1 62 ? 12.766 -20.875 -4.461 1 98.75 62 ASP B O 1
ATOM 3321 N N . PHE B 1 63 ? 10.797 -21.797 -5.148 1 98.5 63 PHE B N 1
ATOM 3322 C CA . PHE B 1 63 ? 11.469 -22.953 -5.727 1 98.5 63 PHE B CA 1
ATOM 3323 C C . PHE B 1 63 ? 12.359 -22.531 -6.887 1 98.5 63 PHE B C 1
ATOM 3325 O O . PHE B 1 63 ? 13.438 -23.094 -7.082 1 98.5 63 PHE B O 1
ATOM 3332 N N . LEU B 1 64 ? 11.922 -21.562 -7.66 1 97.94 64 LEU B N 1
ATOM 3333 C CA . LEU B 1 64 ? 12.742 -21.062 -8.766 1 97.94 64 LEU B CA 1
ATOM 3334 C C . LEU B 1 64 ? 14 -20.375 -8.242 1 97.94 64 LEU B C 1
ATOM 3336 O O . LEU B 1 64 ? 15.078 -20.547 -8.812 1 97.94 64 LEU B O 1
ATOM 3340 N N . MET B 1 65 ? 13.844 -19.562 -7.172 1 97.62 65 MET B N 1
ATOM 3341 C CA . MET B 1 65 ? 15.016 -18.953 -6.555 1 97.62 65 MET B CA 1
ATOM 3342 C C . MET B 1 65 ? 16 -20.016 -6.09 1 97.62 65 MET B C 1
ATOM 3344 O O . MET B 1 65 ? 17.203 -19.891 -6.312 1 97.62 65 MET B O 1
ATOM 3348 N N . ASP B 1 66 ? 15.516 -21.078 -5.484 1 96.5 66 ASP B N 1
ATOM 3349 C CA . ASP B 1 66 ? 16.359 -22.188 -5.047 1 96.5 66 ASP B CA 1
ATOM 3350 C C . ASP B 1 66 ? 17.109 -22.797 -6.227 1 96.5 66 ASP B C 1
ATOM 3352 O O . ASP B 1 66 ? 18.312 -23.062 -6.137 1 96.5 66 ASP B O 1
ATOM 3356 N N . ALA B 1 67 ? 16.375 -23 -7.27 1 94.56 67 ALA B N 1
ATOM 3357 C CA . ALA B 1 67 ? 16.969 -23.641 -8.445 1 94.56 67 ALA B CA 1
ATOM 3358 C C . ALA B 1 67 ? 18.062 -22.766 -9.047 1 94.56 67 ALA B C 1
ATOM 3360 O O . ALA B 1 67 ? 19.016 -23.281 -9.633 1 94.56 67 ALA B O 1
ATOM 3361 N N . MET B 1 68 ? 18 -21.438 -8.867 1 94.38 68 MET B N 1
ATOM 3362 C CA . MET B 1 68 ? 18.969 -20.5 -9.414 1 94.38 68 MET B CA 1
ATOM 3363 C C . MET B 1 68 ? 20.062 -20.188 -8.391 1 94.38 68 MET B C 1
ATOM 3365 O O . MET B 1 68 ? 20.891 -19.312 -8.609 1 94.38 68 MET B O 1
ATOM 3369 N N . ASP B 1 69 ? 20.031 -20.844 -7.242 1 94.62 69 ASP B N 1
ATOM 3370 C CA . ASP B 1 69 ? 20.984 -20.625 -6.148 1 94.62 69 ASP B CA 1
ATOM 3371 C C . ASP B 1 69 ? 20.938 -19.172 -5.68 1 94.62 69 ASP B C 1
ATOM 3373 O O . ASP B 1 69 ? 21.984 -18.547 -5.504 1 94.62 69 ASP B O 1
ATOM 3377 N N . LEU B 1 70 ? 19.797 -18.625 -5.629 1 96.62 70 LEU B N 1
ATOM 3378 C CA . LEU B 1 70 ? 19.547 -17.281 -5.121 1 96.62 70 LEU B CA 1
ATOM 3379 C C . LEU B 1 70 ? 18.703 -17.328 -3.85 1 96.62 70 LEU B C 1
ATOM 3381 O O . LEU B 1 70 ? 17.969 -18.281 -3.625 1 96.62 70 LEU B O 1
ATOM 3385 N N . PRO B 1 71 ? 18.891 -16.328 -2.971 1 96.56 71 PRO B N 1
ATOM 3386 C CA . PRO B 1 71 ? 18.031 -16.281 -1.788 1 96.56 71 PRO B CA 1
ATOM 3387 C C . PRO B 1 71 ? 16.578 -16 -2.133 1 96.56 71 PRO B C 1
ATOM 3389 O O . PRO B 1 71 ? 16.281 -15.453 -3.195 1 96.56 71 PRO B O 1
ATOM 3392 N N . PHE B 1 72 ? 15.672 -16.422 -1.246 1 97.56 72 PHE B N 1
ATOM 3393 C CA . PHE B 1 72 ? 14.273 -16.062 -1.427 1 97.56 72 PHE B CA 1
ATOM 3394 C C . PHE B 1 72 ? 14.109 -14.555 -1.51 1 97.56 72 PHE B C 1
ATOM 3396 O O . PHE B 1 72 ? 14.789 -13.812 -0.8 1 97.56 72 PHE B O 1
ATOM 3403 N N . LEU B 1 73 ? 13.211 -14.133 -2.311 1 97.5 73 LEU B N 1
ATOM 3404 C CA . LEU B 1 73 ? 13.008 -12.695 -2.502 1 97.5 73 LEU B CA 1
ATOM 3405 C C . LEU B 1 73 ? 12.266 -12.094 -1.313 1 97.5 73 LEU B C 1
ATOM 3407 O O . LEU B 1 73 ? 11.25 -12.633 -0.866 1 97.5 73 LEU B O 1
ATOM 3411 N N . ASN B 1 74 ? 12.805 -11 -0.839 1 95.38 74 ASN B N 1
ATOM 3412 C CA . ASN B 1 74 ? 12.102 -10.211 0.168 1 95.38 74 ASN B CA 1
ATOM 3413 C C . ASN B 1 74 ? 11.047 -9.312 -0.464 1 95.38 74 ASN B C 1
ATOM 3415 O O . ASN B 1 74 ? 11.219 -8.836 -1.588 1 95.38 74 ASN B O 1
ATOM 3419 N N . ALA B 1 75 ? 9.977 -9.164 0.282 1 96.31 75 ALA B N 1
ATOM 3420 C CA . ALA B 1 75 ? 8.898 -8.289 -0.171 1 96.31 75 ALA B CA 1
ATOM 3421 C C . ALA B 1 75 ? 9.328 -6.828 -0.153 1 96.31 75 ALA B C 1
ATOM 3423 O O . ALA B 1 75 ? 9.945 -6.371 0.81 1 96.31 75 ALA B O 1
ATOM 3424 N N . TYR B 1 76 ? 8.969 -6.086 -1.222 1 96.62 76 TYR B N 1
ATOM 3425 C CA . TYR B 1 76 ? 9.336 -4.684 -1.382 1 96.62 76 TYR B CA 1
ATOM 3426 C C . TYR B 1 76 ? 8.836 -3.852 -0.207 1 96.62 76 TYR B C 1
ATOM 3428 O O . TYR B 1 76 ? 9.555 -2.992 0.305 1 96.62 76 TYR B O 1
ATOM 3436 N N . LEU B 1 77 ? 7.648 -4.129 0.269 1 94.81 77 LEU B N 1
ATOM 3437 C CA . LEU B 1 77 ? 6.988 -3.262 1.239 1 94.81 77 LEU B CA 1
ATOM 3438 C C . LEU B 1 77 ? 7.344 -3.67 2.664 1 94.81 77 LEU B C 1
ATOM 3440 O O . LEU B 1 77 ? 6.945 -3.008 3.623 1 94.81 77 LEU B O 1
ATOM 3444 N N . ASP B 1 78 ? 8.039 -4.773 2.818 1 89.94 78 ASP B N 1
ATOM 3445 C CA . ASP B 1 78 ? 8.383 -5.223 4.164 1 89.94 78 ASP B CA 1
ATOM 3446 C C . ASP B 1 78 ? 9.688 -4.582 4.637 1 89.94 78 ASP B C 1
ATOM 3448 O O . ASP B 1 78 ? 10.773 -4.992 4.227 1 89.94 78 ASP B O 1
ATOM 3452 N N . SER B 1 79 ? 9.602 -3.639 5.512 1 78.06 79 SER B N 1
ATOM 3453 C CA . SER B 1 79 ? 10.734 -2.83 5.945 1 78.06 79 SER B CA 1
ATOM 3454 C C . SER B 1 79 ? 11.32 -3.361 7.25 1 78.06 79 SER B C 1
ATOM 3456 O O . SER B 1 79 ? 12.352 -2.867 7.719 1 78.06 79 SER B O 1
ATOM 3458 N N . MET B 1 80 ? 10.805 -4.371 7.773 1 79.31 80 MET B N 1
ATOM 3459 C CA . MET B 1 80 ? 11.203 -4.777 9.117 1 79.31 80 MET B CA 1
ATOM 3460 C C . MET B 1 80 ? 12.305 -5.824 9.07 1 79.31 80 MET B C 1
ATOM 3462 O O . MET B 1 80 ? 12.242 -6.762 8.273 1 79.31 80 MET B O 1
ATOM 3466 N N . GLY B 1 81 ? 13.43 -5.742 9.836 1 70.5 81 GLY B N 1
ATOM 3467 C CA . GLY B 1 81 ? 14.484 -6.73 9.984 1 70.5 81 GLY B CA 1
ATOM 3468 C C . GLY B 1 81 ? 15.586 -6.586 8.953 1 70.5 81 GLY B C 1
ATOM 3469 O O . GLY B 1 81 ? 16.328 -7.539 8.688 1 70.5 81 GLY B O 1
AT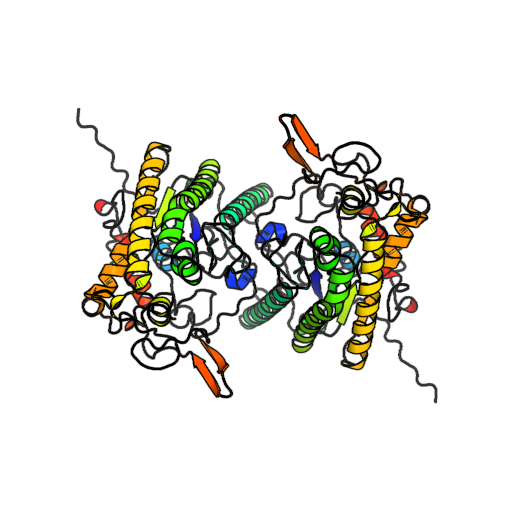OM 3470 N N . ALA B 1 82 ? 15.633 -5.496 8.359 1 66.5 82 ALA B N 1
ATOM 3471 C CA . ALA B 1 82 ? 16.703 -5.16 7.414 1 66.5 82 ALA B CA 1
ATOM 3472 C C . ALA B 1 82 ? 16.719 -6.145 6.25 1 66.5 82 ALA B C 1
ATOM 3474 O O . ALA B 1 82 ? 17.719 -6.859 6.055 1 66.5 82 ALA B O 1
ATOM 3475 N N . PRO B 1 83 ? 15.766 -6.137 5.559 1 76.38 83 PRO B N 1
ATOM 3476 C CA . PRO B 1 83 ? 15.781 -7.047 4.414 1 76.38 83 PRO B CA 1
ATOM 3477 C C . PRO B 1 83 ? 16.922 -6.75 3.439 1 76.38 83 PRO B C 1
ATOM 3479 O O . PRO B 1 83 ? 17.328 -5.594 3.293 1 76.38 83 PRO B O 1
ATOM 3482 N N . SER B 1 84 ? 17.484 -7.852 2.875 1 86.44 84 SER B N 1
ATOM 3483 C CA . SER B 1 84 ? 18.469 -7.684 1.801 1 86.44 84 SER B CA 1
ATOM 3484 C C . SER B 1 84 ? 17.797 -7.801 0.432 1 86.44 84 SER B C 1
ATOM 3486 O O . SER B 1 84 ? 17.047 -8.742 0.18 1 86.44 84 SER B O 1
ATOM 3488 N N . PHE B 1 85 ? 18.078 -6.781 -0.365 1 93.81 85 PHE B N 1
ATOM 3489 C CA . PHE B 1 85 ? 17.562 -6.781 -1.731 1 93.81 85 PHE B CA 1
ATOM 3490 C C . PHE B 1 85 ? 18.688 -6.992 -2.73 1 93.81 85 PHE B C 1
ATOM 3492 O O . PHE B 1 85 ? 18.531 -6.73 -3.924 1 93.81 85 PHE B O 1
ATOM 3499 N N . ARG B 1 86 ? 19.766 -7.465 -2.268 1 94.62 86 ARG B N 1
ATOM 3500 C CA . ARG B 1 86 ? 20.969 -7.578 -3.084 1 94.62 86 ARG B CA 1
ATOM 3501 C C . ARG B 1 86 ? 20.703 -8.414 -4.332 1 94.62 86 ARG B C 1
ATOM 3503 O O . ARG B 1 86 ? 21.219 -8.109 -5.41 1 94.62 86 ARG B O 1
ATOM 3510 N N . LYS B 1 87 ? 19.891 -9.438 -4.184 1 96.62 87 LYS B N 1
ATOM 3511 C CA . LYS B 1 87 ? 19.672 -10.359 -5.293 1 96.62 87 LYS B CA 1
ATOM 3512 C C . LYS B 1 87 ? 18.266 -10.234 -5.852 1 96.62 87 LYS B C 1
ATOM 3514 O O . LYS B 1 87 ? 17.75 -11.164 -6.473 1 96.62 87 LYS B O 1
ATOM 3519 N N . GLY B 1 88 ? 17.656 -9.078 -5.574 1 96.88 88 GLY B N 1
ATOM 3520 C CA . GLY B 1 88 ? 16.344 -8.836 -6.18 1 96.88 88 GLY B CA 1
ATOM 3521 C C . GLY B 1 88 ? 15.289 -8.438 -5.176 1 96.88 88 GLY B C 1
ATOM 3522 O O . GLY B 1 88 ? 15.602 -8.172 -4.012 1 96.88 88 GLY B O 1
ATOM 3523 N N . CYS B 1 89 ? 14.094 -8.352 -5.664 1 97.44 89 CYS B N 1
ATOM 3524 C CA . CYS B 1 89 ? 12.969 -7.844 -4.883 1 97.44 89 CYS B CA 1
ATOM 3525 C C . CYS B 1 89 ? 11.648 -8.383 -5.414 1 97.44 89 CYS B C 1
ATOM 3527 O O . CYS B 1 89 ? 11.5 -8.609 -6.617 1 97.44 89 CYS B O 1
ATOM 3529 N N . ASN B 1 90 ? 10.75 -8.672 -4.473 1 98.56 90 ASN B N 1
ATOM 3530 C CA . ASN B 1 90 ? 9.414 -9.109 -4.855 1 98.56 90 ASN B CA 1
ATOM 3531 C C . ASN B 1 90 ? 8.391 -7.992 -4.695 1 98.56 90 ASN B C 1
ATOM 3533 O O . ASN B 1 90 ? 8.172 -7.496 -3.588 1 98.56 90 ASN B O 1
ATOM 3537 N N . PHE B 1 91 ? 7.758 -7.621 -5.816 1 98.69 91 PHE B N 1
ATOM 3538 C CA . PHE B 1 91 ? 6.77 -6.547 -5.809 1 98.69 91 PHE B CA 1
ATOM 3539 C C . PHE B 1 91 ? 5.355 -7.117 -5.871 1 98.69 91 PHE B C 1
ATOM 3541 O O . PHE B 1 91 ? 4.379 -6.371 -5.793 1 98.69 91 PHE B O 1
ATOM 3548 N N . ALA B 1 92 ? 5.27 -8.469 -5.941 1 98.88 92 ALA B N 1
ATOM 3549 C CA . ALA B 1 92 ? 3.963 -9.117 -6.02 1 98.88 92 ALA B CA 1
ATOM 3550 C C . ALA B 1 92 ? 3.168 -8.906 -4.734 1 98.88 92 ALA B C 1
ATOM 3552 O O . ALA B 1 92 ? 3.725 -8.977 -3.635 1 98.88 92 ALA B O 1
ATOM 3553 N N . ALA B 1 93 ? 1.914 -8.602 -4.918 1 98.31 93 ALA B N 1
ATOM 3554 C CA . ALA B 1 93 ? 0.995 -8.453 -3.791 1 98.31 93 ALA B CA 1
ATOM 3555 C C . ALA B 1 93 ? -0.299 -9.227 -4.035 1 98.31 93 ALA B C 1
ATOM 3557 O O . ALA B 1 93 ? -0.856 -9.188 -5.137 1 98.31 93 ALA B O 1
ATOM 3558 N N . ALA B 1 94 ? -0.729 -9.891 -3.006 1 98.06 94 ALA B N 1
ATOM 3559 C CA . ALA B 1 94 ? -1.934 -10.703 -3.117 1 98.06 94 ALA B CA 1
ATOM 3560 C C . ALA B 1 94 ? -3.137 -9.859 -3.525 1 98.06 94 ALA B C 1
ATOM 3562 O O . ALA B 1 94 ? -3.287 -8.727 -3.07 1 98.06 94 ALA B O 1
ATOM 3563 N N . GLY B 1 95 ? -3.988 -10.445 -4.352 1 97.06 95 GLY B N 1
ATOM 3564 C CA . GLY B 1 95 ? -5.215 -9.789 -4.773 1 97.06 95 GLY B CA 1
ATOM 3565 C C . GLY B 1 95 ? -5.004 -8.797 -5.906 1 97.06 95 GLY B C 1
ATOM 3566 O O . GLY B 1 95 ? -5.969 -8.242 -6.438 1 97.06 95 GLY B O 1
ATOM 3567 N N . SER B 1 96 ? -3.773 -8.586 -6.34 1 97.56 96 SER B N 1
ATOM 3568 C CA . SER B 1 96 ? -3.473 -7.59 -7.359 1 97.56 96 SER B CA 1
ATOM 3569 C C . SER B 1 96 ? -4.027 -8 -8.719 1 97.56 96 SER B C 1
ATOM 3571 O O . SER B 1 96 ? -4.152 -9.195 -9.008 1 97.56 96 SER B O 1
ATOM 3573 N N . THR B 1 97 ? -4.332 -7.023 -9.477 1 97.81 97 THR B N 1
ATOM 3574 C CA . THR B 1 97 ? -4.781 -7.172 -10.859 1 97.81 97 THR B CA 1
ATOM 3575 C C . THR B 1 97 ? -3.83 -6.465 -11.82 1 97.81 97 THR B C 1
ATOM 3577 O O . THR B 1 97 ? -3.014 -5.645 -11.398 1 97.81 97 THR B O 1
ATOM 3580 N N . ILE B 1 98 ? -3.885 -6.883 -13.047 1 98.75 98 ILE B N 1
ATOM 3581 C CA . ILE B 1 98 ? -3.199 -6.141 -14.094 1 98.75 98 ILE B CA 1
ATOM 3582 C C . ILE B 1 98 ? -3.828 -4.758 -14.242 1 98.75 98 ILE B C 1
ATOM 3584 O O . ILE B 1 98 ? -3.123 -3.744 -14.234 1 98.75 98 ILE B O 1
ATOM 3588 N N . LEU B 1 99 ? -5.156 -4.738 -14.289 1 97.44 99 LEU B N 1
ATOM 3589 C CA . LEU B 1 99 ? -5.891 -3.479 -14.391 1 97.44 99 LEU B CA 1
ATOM 3590 C C . LEU B 1 99 ? -5.816 -2.703 -13.078 1 97.44 99 LEU B C 1
ATOM 3592 O O . LEU B 1 99 ? -5.582 -3.287 -12.023 1 97.44 99 LEU B O 1
ATOM 3596 N N . PRO B 1 100 ? -5.992 -1.409 -13.172 1 94.44 100 PRO B N 1
ATOM 3597 C CA . PRO B 1 100 ? -6.016 -0.619 -11.938 1 94.44 100 PRO B CA 1
ATOM 3598 C C . PRO B 1 100 ? -7.047 -1.125 -10.93 1 94.44 100 PRO B C 1
ATOM 3600 O O . PRO B 1 100 ? -8.125 -1.58 -11.32 1 94.44 100 PRO B O 1
ATOM 3603 N N . ALA B 1 101 ? -6.699 -1.001 -9.695 1 92.12 101 ALA B N 1
ATOM 3604 C CA . ALA B 1 101 ? -7.598 -1.425 -8.625 1 92.12 101 ALA B CA 1
ATOM 3605 C C . ALA B 1 101 ? -8.883 -0.608 -8.633 1 92.12 101 ALA B C 1
ATOM 3607 O O . ALA B 1 101 ? -8.883 0.559 -9.031 1 92.12 101 ALA B O 1
ATOM 3608 N N . THR B 1 102 ? -9.914 -1.271 -8.25 1 86.75 102 THR B N 1
ATOM 3609 C CA . THR B 1 102 ? -11.203 -0.622 -8.047 1 86.75 102 THR B CA 1
ATOM 3610 C C . THR B 1 102 ? -11.562 -0.601 -6.562 1 86.75 102 THR B C 1
ATOM 3612 O O . THR B 1 102 ? -10.789 -1.065 -5.723 1 86.75 102 THR B O 1
ATOM 3615 N N . ALA B 1 103 ? -12.711 -0.105 -6.176 1 78.12 103 ALA B N 1
ATOM 3616 C CA . ALA B 1 103 ? -13.156 0.003 -4.785 1 78.12 103 ALA B CA 1
ATOM 3617 C C . ALA B 1 103 ? -13.344 -1.377 -4.16 1 78.12 103 ALA B C 1
ATOM 3619 O O . ALA B 1 103 ? -13.242 -1.531 -2.941 1 78.12 103 ALA B O 1
ATOM 3620 N N . THR B 1 104 ? -13.508 -2.367 -5.004 1 79.38 104 THR B N 1
ATOM 3621 C CA . THR B 1 104 ? -13.797 -3.693 -4.469 1 79.38 104 THR B CA 1
ATOM 3622 C C . THR B 1 104 ? -12.578 -4.598 -4.578 1 79.38 104 THR B C 1
ATOM 3624 O O . THR B 1 104 ? -12.641 -5.785 -4.254 1 79.38 104 THR B O 1
ATOM 3627 N N . SER B 1 105 ? -11.523 -3.928 -5.004 1 87.44 105 SER B N 1
ATOM 3628 C CA . SER B 1 105 ? -10.312 -4.738 -5.137 1 87.44 105 SER B CA 1
ATOM 3629 C C . SER B 1 105 ? -9.75 -5.113 -3.771 1 87.44 105 SER B C 1
ATOM 3631 O O . SER B 1 105 ? -9.773 -4.305 -2.84 1 87.44 105 SER B O 1
ATOM 3633 N N . VAL B 1 106 ? -9.203 -6.309 -3.717 1 84.5 106 VAL B N 1
ATOM 3634 C CA . VAL B 1 106 ? -8.555 -6.797 -2.5 1 84.5 106 VAL B CA 1
ATOM 3635 C C . VAL B 1 106 ? -7.262 -6.027 -2.26 1 84.5 106 VAL B C 1
ATOM 3637 O O . VAL B 1 106 ? -6.895 -5.758 -1.113 1 84.5 106 VAL B O 1
ATOM 3640 N N . SER B 1 107 ? -6.648 -5.664 -3.291 1 92.25 107 SER B N 1
ATOM 3641 C CA . SER B 1 107 ? -5.324 -5.051 -3.238 1 92.25 107 SER B CA 1
ATOM 3642 C C . SER B 1 107 ? -5.266 -3.787 -4.09 1 92.25 107 SER B C 1
ATOM 3644 O O . SER B 1 107 ? -5.73 -3.779 -5.23 1 92.25 107 SER B O 1
ATOM 3646 N N . PRO B 1 108 ? -4.691 -2.783 -3.514 1 94.44 108 PRO B N 1
ATOM 3647 C CA . PRO B 1 108 ? -4.531 -1.568 -4.316 1 94.44 108 PRO B CA 1
ATOM 3648 C C . PRO B 1 108 ? -3.287 -1.608 -5.203 1 94.44 108 PRO B C 1
ATOM 3650 O O . PRO B 1 108 ? -3.021 -0.658 -5.941 1 94.44 108 PRO B O 1
ATOM 3653 N N . PHE B 1 109 ? -2.504 -2.654 -5.18 1 97.12 109 PHE B N 1
ATOM 3654 C CA . PHE B 1 109 ? -1.184 -2.695 -5.793 1 97.12 109 PHE B CA 1
ATOM 3655 C C . PHE B 1 109 ? -1.246 -3.35 -7.168 1 97.12 109 PHE B C 1
ATOM 3657 O O . PHE B 1 109 ? -0.622 -4.391 -7.395 1 97.12 109 PHE B O 1
ATOM 3664 N N . SER B 1 110 ? -1.915 -2.699 -8.117 1 97.88 110 SER B N 1
ATOM 3665 C CA . SER B 1 110 ? -2.004 -3.191 -9.484 1 97.88 110 SER B CA 1
ATOM 3666 C C . SER B 1 110 ? -0.622 -3.352 -10.109 1 97.88 110 SER B C 1
ATOM 3668 O O . SER B 1 110 ? 0.377 -2.912 -9.539 1 97.88 110 SER B O 1
ATOM 3670 N N . LEU B 1 111 ? -0.595 -3.969 -11.289 1 98.81 111 LEU B N 1
ATOM 3671 C CA . LEU B 1 111 ? 0.675 -4.152 -11.984 1 98.81 111 LEU B CA 1
ATOM 3672 C C . LEU B 1 111 ? 1.373 -2.814 -12.203 1 98.81 111 LEU B C 1
ATOM 3674 O O . LEU B 1 111 ? 2.588 -2.705 -12.023 1 98.81 111 LEU B O 1
ATOM 3678 N N . ARG B 1 112 ? 0.587 -1.81 -12.594 1 98.12 112 ARG B N 1
ATOM 3679 C CA . ARG B 1 112 ? 1.179 -0.492 -12.805 1 98.12 112 ARG B CA 1
ATOM 3680 C C . ARG B 1 112 ? 1.822 0.032 -11.523 1 98.12 112 ARG B C 1
ATOM 3682 O O . ARG B 1 112 ? 2.902 0.624 -11.57 1 98.12 112 ARG B O 1
ATOM 3689 N N . ILE B 1 113 ? 1.141 -0.164 -10.406 1 97.69 113 ILE B N 1
ATOM 3690 C CA . ILE B 1 113 ? 1.686 0.291 -9.133 1 97.69 113 ILE B CA 1
ATOM 3691 C C . ILE B 1 113 ? 2.949 -0.5 -8.805 1 97.69 113 ILE B C 1
ATOM 3693 O O . ILE B 1 113 ? 3.943 0.068 -8.344 1 97.69 113 ILE B O 1
ATOM 3697 N N . GLN B 1 114 ? 2.961 -1.814 -9.039 1 98.75 114 GLN B N 1
ATOM 3698 C CA . GLN B 1 114 ? 4.145 -2.633 -8.789 1 98.75 114 GLN B CA 1
ATOM 3699 C C . GLN B 1 114 ? 5.324 -2.168 -9.633 1 98.75 114 GLN B C 1
ATOM 3701 O O . GLN B 1 114 ? 6.457 -2.119 -9.156 1 98.75 114 GLN B O 1
ATOM 3706 N N . VAL B 1 115 ? 5.059 -1.81 -10.867 1 98.88 115 VAL B N 1
ATOM 3707 C CA . VAL B 1 115 ? 6.098 -1.3 -11.758 1 98.88 115 VAL B CA 1
ATOM 3708 C C . VAL B 1 115 ? 6.594 0.052 -11.25 1 98.88 115 VAL B C 1
ATOM 3710 O O . VAL B 1 115 ? 7.801 0.318 -11.242 1 98.88 115 VAL B O 1
ATOM 3713 N N . ASN B 1 116 ? 5.688 0.935 -10.781 1 97.94 116 ASN B N 1
ATOM 3714 C CA . ASN B 1 116 ? 6.086 2.205 -10.188 1 97.94 116 ASN B CA 1
ATOM 3715 C C . ASN B 1 116 ? 6.949 1.998 -8.945 1 97.94 116 ASN B C 1
ATOM 3717 O O . ASN B 1 116 ? 7.906 2.742 -8.719 1 97.94 116 ASN B O 1
ATOM 3721 N N . GLN B 1 117 ? 6.566 1.009 -8.125 1 97.62 117 GLN B N 1
ATOM 3722 C CA . GLN B 1 117 ? 7.375 0.657 -6.965 1 97.62 117 GLN B CA 1
ATOM 3723 C C . GLN B 1 117 ? 8.789 0.25 -7.379 1 97.62 117 GLN B C 1
ATOM 3725 O O . GLN B 1 117 ? 9.766 0.657 -6.75 1 97.62 117 GLN B O 1
ATOM 3730 N N . PHE B 1 118 ? 8.891 -0.509 -8.461 1 98.62 118 PHE B N 1
ATOM 3731 C CA . PHE B 1 118 ? 10.188 -0.895 -8.984 1 98.62 118 PHE B CA 1
ATOM 3732 C C . PHE B 1 118 ? 10.992 0.333 -9.414 1 98.62 118 PHE B C 1
ATOM 3734 O O . PHE B 1 118 ? 12.188 0.424 -9.141 1 98.62 118 PHE B O 1
ATOM 3741 N N . LEU B 1 119 ? 10.367 1.292 -10.133 1 97.75 119 LEU B N 1
ATOM 3742 C CA . LEU B 1 119 ? 11.055 2.498 -10.578 1 97.75 119 LEU B CA 1
ATOM 3743 C C . LEU B 1 119 ? 11.609 3.275 -9.391 1 97.75 119 LEU B C 1
ATOM 3745 O O . LEU B 1 119 ? 12.75 3.746 -9.438 1 97.75 119 LEU B O 1
ATOM 3749 N N . ARG B 1 120 ? 10.828 3.389 -8.367 1 95 120 ARG B N 1
ATOM 3750 C CA . ARG B 1 120 ? 11.289 4.055 -7.156 1 95 120 ARG B CA 1
ATOM 3751 C C . ARG B 1 120 ? 12.445 3.285 -6.52 1 95 120 ARG B C 1
ATOM 3753 O O . ARG B 1 120 ? 13.438 3.881 -6.102 1 95 120 ARG B O 1
ATOM 3760 N N . PHE B 1 121 ? 12.266 1.974 -6.43 1 95.94 121 PHE B N 1
ATOM 3761 C CA . PHE B 1 121 ? 13.281 1.096 -5.859 1 95.94 121 PHE B CA 1
ATOM 3762 C C . PHE B 1 121 ? 14.617 1.278 -6.57 1 95.94 121 PHE B C 1
ATOM 3764 O O . PHE B 1 121 ? 15.641 1.522 -5.93 1 95.94 121 PHE B O 1
ATOM 3771 N N . LYS B 1 122 ? 14.586 1.172 -7.887 1 96.62 122 LYS B N 1
ATOM 3772 C CA . LYS B 1 122 ? 15.797 1.303 -8.688 1 96.62 122 LYS B CA 1
ATOM 3773 C C . LYS B 1 122 ? 16.438 2.674 -8.492 1 96.62 122 LYS B C 1
ATOM 3775 O O . LYS B 1 122 ? 17.656 2.777 -8.273 1 96.62 122 LYS B O 1
ATOM 3780 N N . ALA B 1 123 ? 15.656 3.717 -8.547 1 93.31 123 ALA B N 1
ATOM 3781 C CA . ALA B 1 123 ? 16.172 5.07 -8.367 1 93.31 123 ALA B CA 1
ATOM 3782 C C . ALA B 1 123 ? 16.844 5.238 -7.008 1 93.31 123 ALA B C 1
ATOM 3784 O O . ALA B 1 123 ? 17.922 5.824 -6.898 1 93.31 123 ALA B O 1
ATOM 3785 N N . ARG B 1 124 ? 16.203 4.715 -6.012 1 91.69 124 ARG B N 1
ATOM 3786 C CA . ARG B 1 124 ? 16.734 4.828 -4.656 1 91.69 124 ARG B CA 1
ATOM 3787 C C . ARG B 1 124 ? 18.016 4.02 -4.5 1 91.69 124 ARG B C 1
ATOM 3789 O O . ARG B 1 124 ? 18.953 4.465 -3.85 1 91.69 124 ARG B O 1
ATOM 3796 N N . VAL B 1 125 ? 18.031 2.824 -5.066 1 94.12 125 VAL B N 1
ATOM 3797 C CA . VAL B 1 125 ? 19.219 1.982 -5.023 1 94.12 125 VAL B CA 1
ATOM 3798 C C . VAL B 1 125 ? 20.391 2.727 -5.645 1 94.12 125 VAL B C 1
ATOM 3800 O O . VAL B 1 125 ? 21.469 2.801 -5.047 1 94.12 125 VAL B O 1
ATOM 3803 N N . LEU B 1 126 ? 20.156 3.289 -6.801 1 94.38 126 LEU B N 1
ATOM 3804 C CA . LEU B 1 126 ? 21.234 3.982 -7.5 1 94.38 126 LEU B CA 1
ATOM 3805 C C . LEU B 1 126 ? 21.703 5.203 -6.719 1 94.38 126 LEU B C 1
ATOM 3807 O O . LEU B 1 126 ? 22.891 5.488 -6.652 1 94.38 126 LEU B O 1
ATOM 3811 N N . GLU B 1 127 ? 20.75 5.898 -6.109 1 89.94 127 GLU B N 1
ATOM 3812 C CA . GLU B 1 127 ? 21.094 7.035 -5.262 1 89.94 127 GLU B CA 1
ATOM 3813 C C . GLU B 1 127 ? 21.969 6.605 -4.082 1 89.94 127 GLU B C 1
ATOM 3815 O O . GLU B 1 127 ? 22.984 7.242 -3.791 1 89.94 127 GLU B O 1
ATOM 3820 N N . LEU B 1 128 ? 21.594 5.52 -3.441 1 90 128 LEU B N 1
ATOM 3821 C CA . LEU B 1 128 ? 22.297 5.047 -2.26 1 90 128 LEU B CA 1
ATOM 3822 C C . LEU B 1 128 ? 23.688 4.527 -2.633 1 90 128 LEU B C 1
ATOM 3824 O O . LEU B 1 128 ? 24.656 4.738 -1.896 1 90 128 LEU B O 1
ATOM 3828 N N . LEU B 1 129 ? 23.781 3.887 -3.762 1 93 129 LEU B N 1
ATOM 3829 C CA . LEU B 1 129 ? 25.062 3.387 -4.223 1 93 129 LEU B CA 1
ATOM 3830 C C . LEU B 1 129 ? 26.016 4.539 -4.539 1 93 129 LEU B C 1
ATOM 3832 O O . LEU B 1 129 ? 27.219 4.422 -4.34 1 93 129 LEU B O 1
ATOM 3836 N N . SER B 1 130 ? 25.453 5.625 -4.992 1 92 130 SER B N 1
ATOM 3837 C CA . SER B 1 130 ? 26.281 6.777 -5.336 1 92 130 SER B CA 1
ATOM 3838 C C . SER B 1 130 ? 26.844 7.449 -4.09 1 92 130 SER B C 1
ATOM 3840 O O . SER B 1 130 ? 27.844 8.164 -4.164 1 92 130 SER B O 1
ATOM 3842 N N . LYS B 1 131 ? 26.281 7.207 -2.955 1 87.25 131 LYS B N 1
ATOM 3843 C CA . LYS B 1 131 ? 26.703 7.848 -1.712 1 87.25 131 LYS B CA 1
ATOM 3844 C C . LYS B 1 131 ? 27.797 7.035 -1.018 1 87.25 131 LYS B C 1
ATOM 3846 O O . LYS B 1 131 ? 28.422 7.512 -0.075 1 87.25 131 LYS B O 1
ATOM 3851 N N . GLY B 1 132 ? 28.062 5.812 -1.491 1 85.88 132 GLY B N 1
ATOM 3852 C CA . GLY B 1 132 ? 29.141 5.031 -0.908 1 85.88 132 GLY B CA 1
ATOM 3853 C C . GLY B 1 132 ? 28.859 3.541 -0.892 1 85.88 132 GLY B C 1
ATOM 3854 O O . GLY B 1 132 ? 27.875 3.084 -1.484 1 85.88 132 GLY B O 1
ATOM 3855 N N . LYS B 1 133 ? 29.75 2.791 -0.228 1 85.19 133 LYS B N 1
ATOM 3856 C CA . LYS B 1 133 ? 29.719 1.333 -0.297 1 85.19 133 LYS B CA 1
ATOM 3857 C C . LYS B 1 133 ? 29 0.737 0.908 1 85.19 133 LYS B C 1
ATOM 3859 O O . LYS B 1 133 ? 28.812 -0.479 0.99 1 85.19 133 LYS B O 1
ATOM 3864 N N . LYS B 1 134 ? 28.5 1.59 1.71 1 83.25 134 LYS B N 1
ATOM 3865 C CA . LYS B 1 134 ? 27.891 1.172 2.975 1 83.25 134 LYS B CA 1
ATOM 3866 C C . LYS B 1 134 ? 26.719 0.228 2.74 1 83.25 134 LYS B C 1
ATOM 3868 O O . LYS B 1 134 ? 26.516 -0.722 3.5 1 83.25 134 LYS B O 1
ATOM 3873 N N . PHE B 1 135 ? 26.047 0.355 1.627 1 84.75 135 PHE B N 1
ATOM 3874 C CA . PHE B 1 135 ? 24.797 -0.37 1.431 1 84.75 135 PHE B CA 1
ATOM 3875 C C . PHE B 1 135 ? 24.953 -1.439 0.356 1 84.75 135 PHE B C 1
ATOM 3877 O O . PHE B 1 135 ? 24 -2.16 0.046 1 84.75 135 PHE B O 1
ATOM 3884 N N . GLU B 1 136 ? 26.109 -1.651 -0.092 1 87.88 136 GLU B N 1
ATOM 3885 C CA . GLU B 1 136 ? 26.344 -2.535 -1.229 1 87.88 136 GLU B CA 1
ATOM 3886 C C . GLU B 1 136 ? 25.938 -3.971 -0.909 1 87.88 136 GLU B C 1
ATOM 3888 O O . GLU B 1 136 ? 25.516 -4.711 -1.793 1 87.88 136 GLU B O 1
ATOM 3893 N N . LYS B 1 137 ? 26.078 -4.285 0.298 1 88.19 137 LYS B N 1
ATOM 3894 C CA . LYS B 1 137 ? 25.781 -5.664 0.679 1 88.19 137 LYS B CA 1
ATOM 3895 C C . LYS B 1 137 ? 24.281 -5.922 0.727 1 88.19 137 LYS B C 1
ATOM 3897 O O . LYS B 1 137 ? 23.844 -7.07 0.751 1 88.19 137 LYS B O 1
ATOM 3902 N N . TYR B 1 138 ? 23.516 -4.863 0.673 1 89.38 138 TYR B N 1
ATOM 3903 C CA . TYR B 1 138 ? 22.078 -5.012 0.855 1 89.38 138 TYR B CA 1
ATOM 3904 C C . TYR B 1 138 ? 21.328 -4.645 -0.418 1 89.38 138 TYR B C 1
ATOM 3906 O O . TYR B 1 138 ? 20.109 -4.867 -0.52 1 89.38 138 TYR B O 1
ATOM 3914 N N . LEU B 1 139 ? 22.047 -4.062 -1.367 1 94.06 139 LEU B N 1
ATOM 3915 C CA . LEU B 1 139 ? 21.391 -3.527 -2.557 1 94.06 139 LEU B CA 1
ATOM 3916 C C . LEU B 1 139 ? 21.969 -4.164 -3.822 1 94.06 139 LEU B C 1
ATOM 3918 O O . LEU B 1 139 ? 23.141 -4.516 -3.869 1 94.06 139 LEU B O 1
ATOM 3922 N N . PRO B 1 140 ? 21.047 -4.297 -4.832 1 96.12 140 PRO B N 1
ATOM 3923 C CA . PRO B 1 140 ? 21.609 -4.785 -6.102 1 96.12 140 PRO B CA 1
ATOM 3924 C C . PRO B 1 140 ? 22.625 -3.83 -6.703 1 96.12 140 PRO B C 1
ATOM 3926 O O . PRO B 1 140 ? 22.469 -2.611 -6.613 1 96.12 140 PRO B O 1
ATOM 3929 N N . ALA B 1 141 ? 23.672 -4.438 -7.312 1 96.19 141 ALA B N 1
ATOM 3930 C CA . ALA B 1 141 ? 24.578 -3.621 -8.125 1 96.19 141 ALA B CA 1
ATOM 3931 C C . ALA B 1 141 ? 23.844 -3.023 -9.32 1 96.19 141 ALA B C 1
ATOM 3933 O O . ALA B 1 141 ? 22.812 -3.543 -9.75 1 96.19 141 ALA B O 1
ATOM 3934 N N . GLU B 1 142 ? 24.406 -1.932 -9.805 1 96.38 142 GLU B N 1
ATOM 3935 C CA . GLU B 1 142 ? 23.75 -1.211 -10.898 1 96.38 142 GLU B CA 1
ATOM 3936 C C . GLU B 1 142 ? 23.516 -2.123 -12.102 1 96.38 142 GLU B C 1
ATOM 3938 O O . GLU B 1 142 ? 22.438 -2.094 -12.703 1 96.38 142 GLU B O 1
ATOM 3943 N N . ASP B 1 143 ? 24.438 -2.986 -12.445 1 97.06 143 ASP B N 1
ATOM 3944 C CA . ASP B 1 143 ? 24.328 -3.801 -13.648 1 97.06 143 ASP B CA 1
ATOM 3945 C C . ASP B 1 143 ? 23.375 -4.973 -13.438 1 97.06 143 ASP B C 1
ATOM 3947 O O . ASP B 1 143 ? 22.969 -5.637 -14.391 1 97.06 143 ASP B O 1
ATOM 3951 N N . TYR B 1 144 ? 22.969 -5.211 -12.133 1 97.5 144 TYR B N 1
ATOM 3952 C CA . TYR B 1 144 ? 22.016 -6.273 -11.859 1 97.5 144 TYR B CA 1
ATOM 3953 C C . TYR B 1 144 ? 20.656 -5.957 -12.477 1 97.5 144 TYR B C 1
ATOM 3955 O O . TYR B 1 144 ? 19.875 -6.863 -12.789 1 97.5 144 TYR B O 1
ATOM 3963 N N . PHE B 1 145 ? 20.391 -4.645 -12.703 1 98.31 145 PHE B N 1
ATOM 3964 C CA . PHE B 1 145 ? 19.109 -4.258 -13.273 1 98.31 145 PHE B CA 1
ATOM 3965 C C . PHE B 1 145 ? 19.031 -4.648 -14.75 1 98.31 145 PHE B C 1
ATOM 3967 O O . PHE B 1 145 ? 17.938 -4.902 -15.273 1 98.31 145 PHE B O 1
ATOM 3974 N N . THR B 1 146 ? 20.188 -4.75 -15.406 1 97.75 146 THR B N 1
ATOM 3975 C CA . THR B 1 146 ? 20.188 -5.176 -16.797 1 97.75 146 THR B CA 1
ATOM 3976 C C . THR B 1 146 ? 20.391 -6.688 -16.906 1 97.75 146 THR B C 1
ATOM 3978 O O . THR B 1 146 ? 19.859 -7.324 -17.812 1 97.75 146 THR B O 1
ATOM 3981 N N . LYS B 1 147 ? 21 -7.277 -15.906 1 97.12 147 LYS B N 1
ATOM 3982 C CA . LYS B 1 147 ? 21.359 -8.688 -15.953 1 97.12 147 LYS B CA 1
ATOM 3983 C C . LYS B 1 147 ? 20.344 -9.547 -15.211 1 97.12 147 LYS B C 1
ATOM 3985 O O . LYS B 1 147 ? 20.406 -10.773 -15.25 1 97.12 147 LYS B O 1
ATOM 3990 N N . GLY B 1 148 ? 19.438 -8.875 -14.555 1 97.94 148 GLY B N 1
ATOM 3991 C CA . GLY B 1 148 ? 18.469 -9.586 -13.734 1 97.94 148 GLY B CA 1
ATOM 3992 C C . GLY B 1 148 ? 17.328 -10.18 -14.531 1 97.94 148 GLY B C 1
ATOM 3993 O O . GLY B 1 148 ? 17.156 -9.867 -15.719 1 97.94 148 GLY B O 1
ATOM 3994 N N . LEU B 1 149 ? 16.578 -11.094 -13.875 1 98.5 149 LEU B N 1
ATOM 3995 C CA . LEU B 1 149 ? 15.359 -11.703 -14.414 1 98.5 149 LEU B CA 1
ATOM 3996 C C . LEU B 1 149 ? 14.117 -10.992 -13.898 1 98.5 149 LEU B C 1
ATOM 3998 O O . LEU B 1 149 ? 13.977 -10.773 -12.695 1 98.5 149 LEU B O 1
ATOM 4002 N N . TYR B 1 150 ? 13.289 -10.562 -14.812 1 98.88 150 TYR B N 1
ATOM 4003 C CA . TYR B 1 150 ? 12.008 -9.945 -14.5 1 98.88 150 TYR B CA 1
ATOM 4004 C C . TYR B 1 150 ? 10.859 -10.922 -14.734 1 98.88 150 TYR B C 1
ATOM 4006 O O . TYR B 1 150 ? 10.633 -11.352 -15.867 1 98.88 150 TYR B O 1
ATOM 4014 N N . MET B 1 151 ? 10.156 -11.258 -13.656 1 98.88 151 MET B N 1
ATOM 4015 C CA . MET B 1 151 ? 9.117 -12.289 -13.734 1 98.88 151 MET B CA 1
ATOM 4016 C C . MET B 1 151 ? 7.734 -11.688 -13.531 1 98.88 151 MET B C 1
ATOM 4018 O O . MET B 1 151 ? 7.555 -10.797 -12.695 1 98.88 151 MET B O 1
ATOM 4022 N N . PHE B 1 152 ? 6.773 -12.156 -14.312 1 98.94 152 PHE B N 1
ATOM 4023 C CA . PHE B 1 152 ? 5.367 -11.805 -14.156 1 98.94 152 PHE B CA 1
ATOM 4024 C C . PHE B 1 152 ? 4.539 -13.039 -13.812 1 98.94 152 PHE B C 1
ATOM 4026 O O . PHE B 1 152 ? 4.648 -14.07 -14.477 1 98.94 152 PHE B O 1
ATOM 4033 N N . ASP B 1 153 ? 3.791 -13.023 -12.766 1 98.81 153 ASP B N 1
ATOM 4034 C CA . ASP B 1 153 ? 2.797 -14.016 -12.367 1 98.81 153 ASP B CA 1
ATOM 4035 C C . ASP B 1 153 ? 1.516 -13.344 -11.883 1 98.81 153 ASP B C 1
ATOM 4037 O O . ASP B 1 153 ? 1.283 -13.234 -10.672 1 98.81 153 ASP B O 1
ATOM 4041 N N . ILE B 1 154 ? 0.708 -12.906 -12.828 1 98.69 154 ILE B N 1
ATOM 4042 C CA . ILE B 1 154 ? -0.444 -12.062 -12.531 1 98.69 154 ILE B CA 1
ATOM 4043 C C . ILE B 1 154 ? -1.542 -12.305 -13.562 1 98.69 154 ILE B C 1
ATOM 4045 O O . ILE B 1 154 ? -1.285 -12.859 -14.633 1 98.69 154 ILE B O 1
ATOM 4049 N N . GLY B 1 155 ? -2.754 -11.969 -13.266 1 98.25 155 GLY B N 1
ATOM 4050 C CA . GLY B 1 155 ? -3.879 -12.078 -14.188 1 98.25 155 GLY B CA 1
ATOM 4051 C C . GLY B 1 155 ? -5.039 -12.875 -13.617 1 98.25 155 GLY B C 1
ATOM 4052 O O . GLY B 1 155 ? -6.18 -12.711 -14.055 1 98.25 155 GLY B O 1
ATOM 4053 N N . GLN B 1 156 ? -4.793 -13.703 -12.633 1 97.62 156 GLN B N 1
ATOM 4054 C CA . GLN B 1 156 ? -5.82 -14.539 -12.023 1 97.62 156 GLN B CA 1
ATOM 4055 C C . GLN B 1 156 ? -6.988 -13.703 -11.516 1 97.62 156 GLN B C 1
ATOM 4057 O O . GLN B 1 156 ? -8.148 -14.047 -11.742 1 97.62 156 GLN B O 1
ATOM 4062 N N . ASN B 1 157 ? -6.723 -12.609 -10.906 1 97.06 157 ASN B N 1
ATOM 4063 C CA . ASN B 1 157 ? -7.758 -11.805 -10.258 1 97.06 157 ASN B CA 1
ATOM 4064 C C . ASN B 1 157 ? -8.523 -10.961 -11.273 1 97.06 157 ASN B C 1
ATOM 4066 O O . ASN B 1 157 ? -9.656 -10.555 -11.016 1 97.06 157 ASN B O 1
ATOM 4070 N N . ASP B 1 158 ? -7.934 -10.703 -12.445 1 97.62 158 ASP B N 1
ATOM 4071 C CA . ASP B 1 158 ? -8.641 -10.031 -13.531 1 97.62 158 ASP B CA 1
ATOM 4072 C C . ASP B 1 158 ? -9.695 -10.945 -14.148 1 97.62 158 ASP B C 1
ATOM 4074 O O . ASP B 1 158 ? -10.688 -10.469 -14.711 1 97.62 158 ASP B O 1
ATOM 4078 N N . LEU B 1 159 ? -9.461 -12.266 -14.016 1 97.56 159 LEU B N 1
ATOM 4079 C CA . LEU B 1 159 ? -10.344 -13.242 -14.641 1 97.56 159 LEU B CA 1
ATOM 4080 C C . LEU B 1 159 ? -11.32 -13.828 -13.625 1 97.56 159 LEU B C 1
ATOM 4082 O O . LEU B 1 159 ? -12.508 -13.516 -13.648 1 97.56 159 LEU B O 1
ATOM 4086 N N . ALA B 1 160 ? -10.773 -14.555 -12.641 1 94.56 160 ALA B N 1
ATOM 4087 C CA . ALA B 1 160 ? -11.625 -15.258 -11.688 1 94.56 160 ALA B CA 1
ATOM 4088 C C . ALA B 1 160 ? -12.414 -14.266 -10.828 1 94.56 160 ALA B C 1
ATOM 4090 O O . ALA B 1 160 ? -13.602 -14.469 -10.562 1 94.56 160 ALA B O 1
ATOM 4091 N N . GLY B 1 161 ? -11.766 -13.203 -10.398 1 92.25 161 GLY B N 1
ATOM 4092 C CA . GLY B 1 161 ? -12.445 -12.203 -9.602 1 92.25 161 GLY B CA 1
ATOM 4093 C C . GLY B 1 161 ? -13.531 -11.469 -10.359 1 92.25 161 GLY B C 1
ATOM 4094 O O . GLY B 1 161 ? -14.539 -11.062 -9.773 1 92.25 161 GLY B O 1
ATOM 4095 N N . ALA B 1 162 ? -13.391 -11.352 -11.609 1 93.38 162 ALA B N 1
ATOM 4096 C CA . ALA B 1 162 ? -14.32 -10.594 -12.438 1 93.38 162 ALA B CA 1
ATOM 4097 C C . ALA B 1 162 ? -15.656 -11.312 -12.555 1 93.38 162 ALA B C 1
ATOM 4099 O O . ALA B 1 162 ? -16.703 -10.672 -12.742 1 93.38 162 ALA B O 1
ATOM 4100 N N . PHE B 1 163 ? -15.711 -12.648 -12.43 1 95.44 163 PHE B N 1
ATOM 4101 C CA . PHE B 1 163 ? -16.922 -13.438 -12.609 1 95.44 163 PHE B CA 1
ATOM 4102 C C . PHE B 1 163 ? -17.938 -13.117 -11.523 1 95.44 163 PHE B C 1
ATOM 4104 O O . PHE B 1 163 ? -19.125 -13.453 -11.648 1 95.44 163 PHE B O 1
ATOM 4111 N N . TYR B 1 164 ? -17.516 -12.492 -10.445 1 93.19 164 TYR B N 1
ATOM 4112 C CA . TYR B 1 164 ? -18.422 -12.156 -9.367 1 93.19 164 TYR B CA 1
ATOM 4113 C C . TYR B 1 164 ? -19.359 -11.023 -9.773 1 93.19 164 TYR B C 1
ATOM 4115 O O . TYR B 1 164 ? -20.422 -10.828 -9.164 1 93.19 164 TYR B O 1
ATOM 4123 N N . SER B 1 165 ? -18.906 -10.305 -10.812 1 93.88 165 SER B N 1
ATOM 4124 C CA . SER B 1 165 ? -19.719 -9.141 -11.133 1 93.88 165 SER B CA 1
ATOM 4125 C C . SER B 1 165 ? -19.922 -8.992 -12.641 1 93.88 165 SER B C 1
ATOM 4127 O O . SER B 1 165 ? -20.641 -8.109 -13.094 1 93.88 165 SER B O 1
ATOM 4129 N N . LYS B 1 166 ? -19.266 -9.836 -13.453 1 95.94 166 LYS B N 1
ATOM 4130 C CA . LYS B 1 166 ? -19.328 -9.734 -14.914 1 95.94 166 LYS B CA 1
ATOM 4131 C C . LYS B 1 166 ? -19.688 -11.078 -15.539 1 95.94 166 LYS B C 1
ATOM 4133 O O . LYS B 1 166 ? -19.375 -12.133 -14.977 1 95.94 166 LYS B O 1
ATOM 4138 N N . SER B 1 167 ? -20.281 -11.031 -16.75 1 97.12 167 SER B N 1
ATOM 4139 C CA . SER B 1 167 ? -20.531 -12.234 -17.547 1 97.12 167 SER B CA 1
ATOM 4140 C C . SER B 1 167 ? -19.281 -12.703 -18.266 1 97.12 167 SER B C 1
ATOM 4142 O O . SER B 1 167 ? -18.297 -11.969 -18.359 1 97.12 167 SER B O 1
ATOM 4144 N N . PHE B 1 168 ? -19.359 -13.938 -18.719 1 97.69 168 PHE B N 1
ATOM 4145 C CA . PHE B 1 168 ? -18.266 -14.508 -19.5 1 97.69 168 PHE B CA 1
ATOM 4146 C C . PHE B 1 168 ? -17.922 -13.594 -20.672 1 97.69 168 PHE B C 1
ATOM 4148 O O . PHE B 1 168 ? -16.734 -13.281 -20.875 1 97.69 168 PHE B O 1
ATOM 4155 N N . ASP B 1 169 ? -18.922 -13.086 -21.359 1 98.19 169 ASP B N 1
ATOM 4156 C CA . ASP B 1 169 ? -18.703 -12.266 -22.531 1 98.19 169 ASP B CA 1
ATOM 4157 C C . ASP B 1 169 ? -18.047 -10.93 -22.156 1 98.19 169 ASP B C 1
ATOM 4159 O O . ASP B 1 169 ? -17.188 -10.43 -22.891 1 98.19 169 ASP B O 1
ATOM 4163 N N . GLN B 1 170 ? -18.438 -10.383 -21.062 1 97.88 170 GLN B N 1
ATOM 4164 C CA . GLN B 1 170 ? -17.875 -9.125 -20.594 1 97.88 170 GLN B CA 1
ATOM 4165 C C . GLN B 1 170 ? -16.406 -9.305 -20.203 1 97.88 170 GLN B C 1
ATOM 4167 O O . GLN B 1 170 ? -15.578 -8.414 -20.453 1 97.88 170 GLN B O 1
ATOM 4172 N N . ILE B 1 171 ? -16.125 -10.391 -19.656 1 98 171 ILE B N 1
ATOM 4173 C CA . ILE B 1 171 ? -14.758 -10.688 -19.25 1 98 171 ILE B CA 1
ATOM 4174 C C . ILE B 1 171 ? -13.875 -10.852 -20.484 1 98 171 ILE B C 1
ATOM 4176 O O . ILE B 1 171 ? -12.805 -10.25 -20.562 1 98 171 ILE B O 1
ATOM 4180 N N . VAL B 1 172 ? -14.32 -11.578 -21.438 1 98.19 172 VAL B N 1
ATOM 4181 C CA . VAL B 1 172 ? -13.562 -11.805 -22.672 1 98.19 172 VAL B CA 1
ATOM 4182 C C . VAL B 1 172 ? -13.344 -10.477 -23.391 1 98.19 172 VAL B C 1
ATOM 4184 O O . VAL B 1 172 ? -12.266 -10.227 -23.938 1 98.19 172 VAL B O 1
ATOM 4187 N N . ALA B 1 173 ? -14.32 -9.602 -23.344 1 98.19 173 ALA B N 1
ATOM 4188 C CA . ALA B 1 173 ? -14.266 -8.312 -24.031 1 98.19 173 ALA B CA 1
ATOM 4189 C C . ALA B 1 173 ? -13.234 -7.391 -23.375 1 98.19 173 ALA B C 1
ATOM 4191 O O . ALA B 1 173 ? -12.766 -6.43 -23.984 1 98.19 173 ALA B O 1
ATOM 4192 N N . SER B 1 174 ? -12.812 -7.715 -22.141 1 97.69 174 SER B N 1
ATOM 4193 C CA . SER B 1 174 ? -11.891 -6.855 -21.406 1 97.69 174 SER B CA 1
ATOM 4194 C C . SER B 1 174 ? -10.438 -7.223 -21.703 1 97.69 174 SER B C 1
ATOM 4196 O O . SER B 1 174 ? -9.523 -6.492 -21.312 1 97.69 174 SER B O 1
ATOM 4198 N N . PHE B 1 175 ? -10.203 -8.359 -22.422 1 98.5 175 PHE B N 1
ATOM 4199 C CA . PHE B 1 175 ? -8.859 -8.922 -22.531 1 98.5 175 PHE B CA 1
ATOM 4200 C C . PHE B 1 175 ? -7.941 -7.949 -23.266 1 98.5 175 PHE B C 1
ATOM 4202 O O . PHE B 1 175 ? -6.812 -7.707 -22.828 1 98.5 175 PHE B O 1
ATOM 4209 N N . PRO B 1 176 ? -8.414 -7.258 -24.359 1 98.38 176 PRO B N 1
ATOM 4210 C CA . PRO B 1 176 ? -7.512 -6.328 -25.031 1 98.38 176 PRO B CA 1
ATOM 4211 C C . PRO B 1 176 ? -7.039 -5.195 -24.125 1 98.38 176 PRO B C 1
ATOM 4213 O O . PRO B 1 176 ? -5.855 -4.848 -24.125 1 98.38 176 PRO B O 1
ATOM 4216 N N . THR B 1 177 ? -7.961 -4.672 -23.297 1 98.38 177 THR B N 1
ATOM 4217 C CA . THR B 1 177 ? -7.605 -3.598 -22.375 1 98.38 177 THR B CA 1
ATOM 4218 C C . THR B 1 177 ? -6.625 -4.098 -21.328 1 98.38 177 THR B C 1
ATOM 4220 O O . THR B 1 177 ? -5.672 -3.396 -20.969 1 98.38 177 THR B O 1
ATOM 4223 N N . THR B 1 178 ? -6.879 -5.266 -20.812 1 98.69 178 THR B N 1
ATOM 4224 C CA . THR B 1 178 ? -6.008 -5.871 -19.812 1 98.69 178 THR B CA 1
ATOM 4225 C C . THR B 1 178 ? -4.602 -6.074 -20.375 1 98.69 178 THR B C 1
ATOM 4227 O O . THR B 1 178 ? -3.611 -5.766 -19.703 1 98.69 178 THR B O 1
ATOM 4230 N N . LEU B 1 179 ? -4.5 -6.539 -21.609 1 98.88 179 LEU B N 1
ATOM 4231 C CA . LEU B 1 179 ? -3.205 -6.855 -22.203 1 98.88 179 LEU B CA 1
ATOM 4232 C C . LEU B 1 179 ? -2.463 -5.582 -22.594 1 98.88 179 LEU B C 1
ATOM 4234 O O . LEU B 1 179 ? -1.23 -5.539 -22.547 1 98.88 179 LEU B O 1
ATOM 4238 N N . VAL B 1 180 ? -3.166 -4.504 -22.938 1 98.75 180 VAL B N 1
ATOM 4239 C CA . VAL B 1 180 ? -2.539 -3.207 -23.172 1 98.75 180 VAL B CA 1
ATOM 4240 C C . VAL B 1 180 ? -1.882 -2.709 -21.891 1 98.75 180 VAL B C 1
ATOM 4242 O O . VAL B 1 180 ? -0.762 -2.191 -21.922 1 98.75 180 VAL B O 1
ATOM 4245 N N . GLU B 1 181 ? -2.621 -2.887 -20.797 1 98.75 181 GLU B N 1
ATOM 4246 C CA . GLU B 1 181 ? -2.07 -2.5 -19.5 1 98.75 181 GLU B CA 1
ATOM 4247 C C . GLU B 1 181 ? -0.847 -3.34 -19.141 1 98.75 181 GLU B C 1
ATOM 4249 O O . GLU B 1 181 ? 0.135 -2.822 -18.609 1 98.75 181 GLU B O 1
ATOM 4254 N N . PHE B 1 182 ? -0.892 -4.621 -19.406 1 98.94 182 PHE B N 1
ATOM 4255 C CA . PHE B 1 182 ? 0.248 -5.5 -19.172 1 98.94 182 PHE B CA 1
ATOM 4256 C C . PHE B 1 182 ? 1.451 -5.051 -20 1 98.94 182 PHE B C 1
ATOM 4258 O O . PHE B 1 182 ? 2.559 -4.93 -19.469 1 98.94 182 PHE B O 1
ATOM 4265 N N . GLU B 1 183 ? 1.231 -4.816 -21.266 1 98.88 183 GLU B N 1
ATOM 4266 C CA . GLU B 1 183 ? 2.291 -4.398 -22.172 1 98.88 183 GLU B CA 1
ATOM 4267 C C . GLU B 1 183 ? 2.92 -3.08 -21.719 1 98.88 183 GLU B C 1
ATOM 4269 O O . GLU B 1 183 ? 4.133 -2.9 -21.828 1 98.88 183 GLU B O 1
ATOM 4274 N N . ALA B 1 184 ? 2.113 -2.141 -21.234 1 98.81 184 ALA B N 1
ATOM 4275 C CA . ALA B 1 184 ? 2.633 -0.869 -20.734 1 98.81 184 ALA B CA 1
ATOM 4276 C C . ALA B 1 184 ? 3.609 -1.087 -19.594 1 98.81 184 ALA B C 1
ATOM 4278 O O . ALA B 1 184 ? 4.645 -0.424 -19.516 1 98.81 184 ALA B O 1
ATOM 4279 N N . GLY B 1 185 ? 3.271 -2.02 -18.672 1 98.81 185 GLY B N 1
ATOM 4280 C CA . GLY B 1 185 ? 4.191 -2.369 -17.594 1 98.81 185 GLY B CA 1
ATOM 4281 C C . GLY B 1 185 ? 5.484 -2.982 -18.109 1 98.81 185 GLY B C 1
ATOM 4282 O O . GLY B 1 185 ? 6.57 -2.596 -17.672 1 98.81 185 GLY B O 1
ATOM 4283 N N . PHE B 1 186 ? 5.316 -3.91 -19.047 1 98.88 186 PHE B N 1
ATOM 4284 C CA . PHE B 1 186 ? 6.473 -4.543 -19.672 1 98.88 186 PHE B CA 1
ATOM 4285 C C . PHE B 1 186 ? 7.383 -3.502 -20.312 1 98.88 186 PHE B C 1
ATOM 4287 O O . PHE B 1 186 ? 8.594 -3.494 -20.062 1 98.88 186 PHE B O 1
ATOM 4294 N N . ASP B 1 187 ? 6.812 -2.59 -21.125 1 98.88 187 ASP B N 1
ATOM 4295 C CA . ASP B 1 187 ? 7.562 -1.572 -21.859 1 98.88 187 ASP B CA 1
ATOM 4296 C C . ASP B 1 187 ? 8.32 -0.654 -20.891 1 98.88 187 ASP B C 1
ATOM 4298 O O . ASP B 1 187 ? 9.461 -0.283 -21.156 1 98.88 187 ASP B O 1
ATOM 4302 N N . THR B 1 188 ? 7.684 -0.322 -19.812 1 98.75 188 THR B N 1
ATOM 4303 C CA . THR B 1 188 ? 8.32 0.544 -18.828 1 98.75 188 THR B CA 1
ATOM 4304 C C . THR B 1 188 ? 9.562 -0.119 -18.234 1 98.75 188 THR B C 1
ATOM 4306 O O . THR B 1 188 ? 10.609 0.52 -18.109 1 98.75 188 THR B O 1
ATOM 4309 N N . LEU B 1 189 ? 9.461 -1.411 -17.891 1 98.88 189 LEU B N 1
ATOM 4310 C CA . LEU B 1 189 ? 10.609 -2.135 -17.359 1 98.88 189 LEU B CA 1
ATOM 4311 C C . LEU B 1 189 ? 11.719 -2.246 -18.406 1 98.88 189 LEU B C 1
ATOM 4313 O O . LEU B 1 189 ? 12.891 -2.064 -18.078 1 98.88 189 LEU B O 1
ATOM 4317 N N . TYR B 1 190 ? 11.312 -2.549 -19.656 1 98.88 190 TYR B N 1
ATOM 4318 C CA . TYR B 1 190 ? 12.281 -2.611 -20.734 1 98.88 190 TYR B CA 1
ATOM 4319 C C . TYR B 1 190 ? 13.023 -1.285 -20.891 1 98.88 190 TYR B C 1
ATOM 4321 O O . TYR B 1 190 ? 14.25 -1.259 -21.016 1 98.88 190 TYR B O 1
ATOM 4329 N N . ASP B 1 191 ? 12.289 -0.188 -20.859 1 98.56 191 ASP B N 1
ATOM 4330 C CA . ASP B 1 191 ? 12.859 1.146 -21.016 1 98.56 191 ASP B CA 1
ATOM 4331 C C . ASP B 1 191 ? 13.805 1.475 -19.859 1 98.56 191 ASP B C 1
ATOM 4333 O O . ASP B 1 191 ? 14.688 2.32 -20 1 98.56 191 ASP B O 1
ATOM 4337 N N . GLN B 1 192 ? 13.641 0.739 -18.766 1 98.19 192 GLN B N 1
ATOM 4338 C CA . GLN B 1 192 ? 14.477 0.959 -17.578 1 98.19 192 GLN B CA 1
ATOM 4339 C C . GLN B 1 192 ? 15.664 0.006 -17.578 1 98.19 192 GLN B C 1
ATOM 4341 O O . GLN B 1 192 ? 16.391 -0.065 -16.578 1 98.19 192 GLN B O 1
ATOM 4346 N N . GLY B 1 193 ? 15.828 -0.813 -18.641 1 98.25 193 GLY B N 1
ATOM 4347 C CA . GLY B 1 193 ? 17.047 -1.593 -18.797 1 98.25 193 GLY B CA 1
ATOM 4348 C C . GLY B 1 193 ? 16.828 -3.086 -18.656 1 98.25 193 GLY B C 1
ATOM 4349 O O . GLY B 1 193 ? 17.734 -3.881 -18.875 1 98.25 193 GLY B O 1
ATOM 4350 N N . ALA B 1 194 ? 15.609 -3.512 -18.312 1 98.75 194 ALA B N 1
ATOM 4351 C CA . ALA B 1 194 ? 15.32 -4.938 -18.219 1 98.75 194 ALA B CA 1
ATOM 4352 C C . ALA B 1 194 ? 15.508 -5.629 -19.562 1 98.75 194 ALA B C 1
ATOM 4354 O O . ALA B 1 194 ? 15.125 -5.082 -20.609 1 98.75 194 ALA B O 1
ATOM 4355 N N . ARG B 1 195 ? 16.125 -6.859 -19.5 1 98.44 195 ARG B N 1
ATOM 4356 C CA . ARG B 1 195 ? 16.391 -7.535 -20.766 1 98.44 195 ARG B CA 1
ATOM 4357 C C . ARG B 1 195 ? 15.977 -9 -20.703 1 98.44 195 ARG B C 1
ATOM 4359 O O . ARG B 1 195 ? 15.844 -9.656 -21.734 1 98.44 195 ARG B O 1
ATOM 4366 N N . ASN B 1 196 ? 15.789 -9.562 -19.531 1 97.88 196 ASN B N 1
ATOM 4367 C CA . ASN B 1 196 ? 15.367 -10.945 -19.344 1 97.88 196 ASN B CA 1
ATOM 4368 C C . ASN B 1 196 ? 14.008 -11.031 -18.672 1 97.88 196 ASN B C 1
ATOM 4370 O O . ASN B 1 196 ? 13.828 -10.539 -17.562 1 97.88 196 ASN B O 1
ATOM 4374 N N . PHE B 1 197 ? 13.031 -11.688 -19.391 1 98.56 197 PHE B N 1
ATOM 4375 C CA . PHE B 1 197 ? 11.656 -11.703 -18.891 1 98.56 197 PHE B CA 1
ATOM 4376 C C . PHE B 1 197 ? 11.102 -13.125 -18.891 1 98.56 197 PHE B C 1
ATOM 4378 O O . PHE B 1 197 ? 11.32 -13.883 -19.844 1 98.56 197 PHE B O 1
ATOM 4385 N N . TRP B 1 198 ? 10.523 -13.539 -17.797 1 98.5 198 TRP B N 1
ATOM 4386 C CA . TRP B 1 198 ? 9.656 -14.711 -17.734 1 98.5 198 TRP B CA 1
ATOM 4387 C C . TRP B 1 198 ? 8.203 -14.305 -17.484 1 98.5 198 TRP B C 1
ATOM 4389 O O . TRP B 1 198 ? 7.898 -13.672 -16.469 1 98.5 198 TRP B O 1
ATOM 4399 N N . ILE B 1 199 ? 7.316 -14.664 -18.422 1 98.88 199 ILE B N 1
ATOM 4400 C CA . ILE B 1 199 ? 5.898 -14.336 -18.344 1 98.88 199 ILE B CA 1
ATOM 4401 C C . ILE B 1 199 ? 5.086 -15.609 -18.125 1 98.88 199 ILE B C 1
ATOM 4403 O O . ILE B 1 199 ? 4.914 -16.406 -19.047 1 98.88 199 ILE B O 1
ATOM 4407 N N . HIS B 1 200 ? 4.586 -15.781 -16.891 1 98.81 200 HIS B N 1
ATOM 4408 C CA . HIS B 1 200 ? 3.725 -16.906 -16.562 1 98.81 200 HIS B CA 1
ATOM 4409 C C . HIS B 1 200 ? 2.275 -16.625 -16.953 1 98.81 200 HIS B C 1
ATOM 4411 O O . HIS B 1 200 ? 1.737 -15.562 -16.625 1 98.81 200 HIS B O 1
ATOM 4417 N N . ASN B 1 201 ? 1.672 -17.578 -17.656 1 98.81 201 ASN B N 1
ATOM 4418 C CA . ASN B 1 201 ? 0.244 -17.391 -17.891 1 98.81 201 ASN B CA 1
ATOM 4419 C C . ASN B 1 201 ? -0.588 -17.828 -16.688 1 98.81 201 ASN B C 1
ATOM 4421 O O . ASN B 1 201 ? -0.041 -18.156 -15.641 1 98.81 201 ASN B O 1
ATOM 4425 N N . THR B 1 202 ? -1.968 -17.734 -16.75 1 98.75 202 THR B N 1
ATOM 4426 C CA . THR B 1 202 ? -2.828 -18.031 -15.609 1 98.75 202 THR B CA 1
ATOM 4427 C C . THR B 1 202 ? -3.15 -19.516 -15.547 1 98.75 202 THR B C 1
ATOM 4429 O O . THR B 1 202 ? -3.027 -20.234 -16.547 1 98.75 202 THR B O 1
ATOM 4432 N N . GLY B 1 203 ? -3.461 -20 -14.383 1 98.62 203 GLY B N 1
ATOM 4433 C CA . GLY B 1 203 ? -3.799 -21.391 -14.18 1 98.62 203 GLY B CA 1
ATOM 4434 C C . GLY B 1 203 ? -5.238 -21.719 -14.531 1 98.62 203 GLY B C 1
ATOM 4435 O O . GLY B 1 203 ? -5.977 -20.859 -15.008 1 98.62 203 GLY B O 1
ATOM 4436 N N . PRO B 1 204 ? -5.574 -23.016 -14.383 1 98.81 204 PRO B N 1
ATOM 4437 C CA . PRO B 1 204 ? -6.965 -23.422 -14.594 1 98.81 204 PRO B CA 1
ATOM 4438 C C . PRO B 1 204 ? -7.898 -22.938 -13.492 1 98.81 204 PRO B C 1
ATOM 4440 O O . PRO B 1 204 ? -8.266 -23.703 -12.594 1 98.81 204 PRO B O 1
ATOM 4443 N N . LEU B 1 205 ? -8.375 -21.75 -13.641 1 98.75 205 LEU B N 1
ATOM 4444 C CA . LEU B 1 205 ? -9.086 -21.016 -12.602 1 98.75 205 LEU B CA 1
ATOM 4445 C C . LEU B 1 205 ? -10.383 -21.719 -12.227 1 98.75 205 LEU B C 1
ATOM 4447 O O . LEU B 1 205 ? -10.859 -21.578 -11.094 1 98.75 205 LEU B O 1
ATOM 4451 N N . GLY B 1 206 ? -10.906 -22.469 -13.156 1 98.75 206 GLY B N 1
ATOM 4452 C CA . GLY B 1 206 ? -12.133 -23.203 -12.891 1 98.75 206 GLY B CA 1
ATOM 4453 C C . GLY B 1 206 ? -11.938 -24.328 -11.891 1 98.75 206 GLY B C 1
ATOM 4454 O O . GLY B 1 206 ? -12.914 -24.859 -11.359 1 98.75 206 GLY B O 1
ATOM 4455 N N . CYS B 1 207 ? -10.688 -24.703 -11.672 1 98.5 207 CYS B N 1
ATOM 4456 C CA . CYS B 1 207 ? -10.398 -25.828 -10.797 1 98.5 207 CYS B CA 1
ATOM 4457 C C . CYS B 1 207 ? -10.094 -25.359 -9.383 1 98.5 207 CYS B C 1
ATOM 4459 O O . CYS B 1 207 ? -9.82 -26.156 -8.492 1 98.5 207 CYS B O 1
ATOM 4461 N N . LEU B 1 208 ? -10.141 -24.016 -9.117 1 98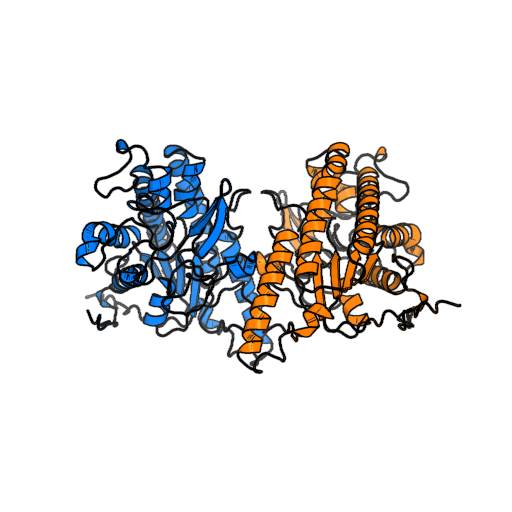.19 208 LEU B N 1
ATOM 4462 C CA . LEU B 1 208 ? -9.977 -23.5 -7.762 1 98.19 208 LEU B CA 1
ATOM 4463 C C . LEU B 1 208 ? -11.219 -23.812 -6.922 1 98.19 208 LEU B C 1
ATOM 4465 O O . LEU B 1 208 ? -12.344 -23.516 -7.34 1 98.19 208 LEU B O 1
ATOM 4469 N N . THR B 1 209 ? -10.984 -24.328 -5.773 1 98.06 209 THR B N 1
ATOM 4470 C CA . THR B 1 209 ? -12.062 -24.766 -4.891 1 98.06 209 THR B CA 1
ATOM 4471 C C . THR B 1 209 ? -13.055 -23.641 -4.652 1 98.06 209 THR B C 1
ATOM 4473 O O . THR B 1 209 ? -14.266 -23.859 -4.652 1 98.06 209 THR B O 1
ATOM 4476 N N . GLN B 1 210 ? -12.586 -22.438 -4.461 1 97.62 210 GLN B N 1
ATOM 4477 C CA . GLN B 1 210 ? -13.43 -21.266 -4.25 1 97.62 210 GLN B CA 1
ATOM 4478 C C . GLN B 1 210 ? -14.383 -21.062 -5.422 1 97.62 210 GLN B C 1
ATOM 4480 O O . GLN B 1 210 ? -15.555 -20.734 -5.227 1 97.62 210 GLN B O 1
ATOM 4485 N N . ASN B 1 211 ? -13.867 -21.219 -6.617 1 98.25 211 ASN B N 1
ATOM 4486 C CA . ASN B 1 211 ? -14.695 -21.016 -7.801 1 98.25 211 ASN B CA 1
ATOM 4487 C C . ASN B 1 211 ? -15.688 -22.156 -8.008 1 98.25 211 ASN B C 1
ATOM 4489 O O . ASN B 1 211 ? -16.828 -21.922 -8.422 1 98.25 211 ASN B O 1
ATOM 4493 N N . VAL B 1 212 ? -15.289 -23.375 -7.75 1 98.19 212 VAL B N 1
ATOM 4494 C CA . VAL B 1 212 ? -16.203 -24.5 -7.836 1 98.19 212 VAL B CA 1
ATOM 4495 C C . VAL B 1 212 ? -17.328 -24.328 -6.824 1 98.19 212 VAL B C 1
ATOM 4497 O O . VAL B 1 212 ? -18.5 -24.531 -7.152 1 98.19 212 VAL B O 1
ATOM 4500 N N . ALA B 1 213 ? -16.969 -23.906 -5.605 1 96.75 213 ALA B N 1
ATOM 4501 C CA . ALA B 1 213 ? -17.953 -23.75 -4.531 1 96.75 213 ALA B CA 1
ATOM 4502 C C . ALA B 1 213 ? -18.969 -22.672 -4.891 1 96.75 213 ALA B C 1
ATOM 4504 O O . ALA B 1 213 ? -20.172 -22.844 -4.625 1 96.75 213 ALA B O 1
ATOM 4505 N N . LYS B 1 214 ? -18.547 -21.641 -5.492 1 96.81 214 LYS B N 1
ATOM 4506 C CA . LYS B 1 214 ? -19.422 -20.5 -5.75 1 96.81 214 LYS B CA 1
ATOM 4507 C C . LYS B 1 214 ? -20.172 -20.672 -7.066 1 96.81 214 LYS B C 1
ATOM 4509 O O . LYS B 1 214 ? -21.375 -20.375 -7.148 1 96.81 214 LYS B O 1
ATOM 4514 N N . PHE B 1 215 ? -19.5 -21.203 -8.094 1 97.06 215 PHE B N 1
ATOM 4515 C CA . PHE B 1 215 ? -20.047 -21.141 -9.438 1 97.06 215 PHE B CA 1
ATOM 4516 C C . PHE B 1 215 ? -20.328 -22.531 -9.977 1 97.06 215 PHE B C 1
ATOM 4518 O O . PHE B 1 215 ? -20.891 -22.688 -11.062 1 97.06 215 PHE B O 1
ATOM 4525 N N . GLY B 1 216 ? -19.953 -23.516 -9.25 1 96.31 216 GLY B N 1
ATOM 4526 C CA . GLY B 1 216 ? -20.125 -24.891 -9.703 1 96.31 216 GLY B CA 1
ATOM 4527 C C . GLY B 1 216 ? -21.297 -25.594 -9.07 1 96.31 216 GLY B C 1
ATOM 4528 O O . GLY B 1 216 ? -21.328 -26.828 -9.016 1 96.31 216 GLY B O 1
ATOM 4529 N N . THR B 1 217 ? -22.219 -24.875 -8.516 1 94.56 217 THR B N 1
ATOM 4530 C CA . THR B 1 217 ? -23.375 -25.469 -7.863 1 94.56 217 THR B CA 1
ATOM 4531 C C . THR B 1 217 ? -24.266 -26.172 -8.891 1 94.56 217 THR B C 1
ATOM 4533 O O . THR B 1 217 ? -25 -27.094 -8.547 1 94.56 217 THR B O 1
ATOM 4536 N N . ASP B 1 218 ? -24.25 -25.703 -10.117 1 95.38 218 ASP B N 1
ATOM 4537 C CA . ASP B 1 218 ? -24.891 -26.375 -11.25 1 95.38 218 ASP B CA 1
ATOM 4538 C C . ASP B 1 218 ? -23.906 -27.328 -11.938 1 95.38 218 ASP B C 1
ATOM 4540 O O . ASP B 1 218 ? -22.953 -26.875 -12.586 1 95.38 218 ASP B O 1
ATOM 4544 N N . PRO B 1 219 ? -24.219 -28.594 -11.836 1 94.12 219 PRO B N 1
ATOM 4545 C CA . PRO B 1 219 ? -23.297 -29.578 -12.398 1 94.12 219 PRO B CA 1
ATOM 4546 C C . PRO B 1 219 ? -23.062 -29.391 -13.898 1 94.12 219 PRO B C 1
ATOM 4548 O O . PRO B 1 219 ? -22.016 -29.797 -14.422 1 94.12 219 PRO B O 1
ATOM 4551 N N . SER B 1 220 ? -23.969 -28.797 -14.586 1 96.31 220 SER B N 1
ATOM 4552 C CA . SER B 1 220 ? -23.844 -28.594 -16.016 1 96.31 220 SER B CA 1
ATOM 4553 C C . SER B 1 220 ? -22.734 -27.594 -16.344 1 96.31 220 SER B C 1
ATOM 4555 O O . SER B 1 220 ? -22.297 -27.5 -17.484 1 96.31 220 SER B O 1
ATOM 4557 N N . LYS B 1 221 ? -22.328 -26.844 -15.328 1 97.31 221 LYS B N 1
ATOM 4558 C CA . LYS B 1 221 ? -21.281 -25.828 -15.516 1 97.31 221 LYS B CA 1
ATOM 4559 C C . LYS B 1 221 ? -19.891 -26.422 -15.273 1 97.31 221 LYS B C 1
ATOM 4561 O O . LYS B 1 221 ? -18.891 -25.75 -15.516 1 97.31 221 LYS B O 1
ATOM 4566 N N . LEU B 1 222 ? -19.875 -27.672 -14.883 1 97.94 222 LEU B N 1
ATOM 4567 C CA . LEU B 1 222 ? -18.609 -28.312 -14.539 1 97.94 222 LEU B CA 1
ATOM 4568 C C . LEU B 1 222 ? -18.109 -29.188 -15.68 1 97.94 222 LEU B C 1
ATOM 4570 O O . LEU B 1 222 ? -18.906 -29.797 -16.391 1 97.94 222 LEU B O 1
ATOM 4574 N N . ASP B 1 223 ? -16.828 -29.219 -15.828 1 96.5 223 ASP B N 1
ATOM 4575 C CA . ASP B 1 223 ? -16.234 -30.125 -16.812 1 96.5 223 ASP B CA 1
ATOM 4576 C C . ASP B 1 223 ? -15.961 -31.5 -16.203 1 96.5 223 ASP B C 1
ATOM 4578 O O . ASP B 1 223 ? -16.438 -31.797 -15.102 1 96.5 223 ASP B O 1
ATOM 4582 N N . GLU B 1 224 ? -15.211 -32.344 -16.969 1 93.25 224 GLU B N 1
ATOM 4583 C CA . GLU B 1 224 ? -15.016 -33.719 -16.578 1 93.25 224 GLU B CA 1
ATOM 4584 C C . GLU B 1 224 ? -14.164 -33.844 -15.32 1 93.25 224 GLU B C 1
ATOM 4586 O O . GLU B 1 224 ? -14.234 -34.844 -14.602 1 93.25 224 GLU B O 1
ATOM 4591 N N . GLN B 1 225 ? -13.438 -32.812 -15.008 1 94.12 225 GLN B N 1
ATOM 4592 C CA . GLN B 1 225 ? -12.57 -32.812 -13.836 1 94.12 225 GLN B CA 1
ATOM 4593 C C . GLN B 1 225 ? -13.266 -32.188 -12.633 1 94.12 225 GLN B C 1
ATOM 4595 O O . GLN B 1 225 ? -12.688 -32.094 -11.547 1 94.12 225 GLN B O 1
ATOM 4600 N N . GLY B 1 226 ? -14.508 -31.703 -12.844 1 96.81 226 GLY B N 1
ATOM 4601 C CA . GLY B 1 226 ? -15.227 -31.031 -11.781 1 96.81 226 GLY B CA 1
ATOM 4602 C C . GLY B 1 226 ? -14.883 -29.562 -11.656 1 96.81 226 GLY B C 1
ATOM 4603 O O . GLY B 1 226 ? -15.18 -28.922 -10.641 1 96.81 226 GLY B O 1
ATOM 4604 N N . CYS B 1 227 ? -14.297 -29 -12.695 1 98.38 227 CYS B N 1
ATOM 4605 C CA . CYS B 1 227 ? -13.906 -27.594 -12.727 1 98.38 227 CYS B CA 1
ATOM 4606 C C . CYS B 1 227 ? -14.953 -26.766 -13.453 1 98.38 227 CYS B C 1
ATOM 4608 O O . CYS B 1 227 ? -15.633 -27.25 -14.352 1 98.38 227 CYS B O 1
ATOM 4610 N N . VAL B 1 228 ? -15.062 -25.516 -13.07 1 98.69 228 VAL B N 1
ATOM 4611 C CA . VAL B 1 228 ? -16.031 -24.625 -13.711 1 98.69 228 VAL B CA 1
ATOM 4612 C C . VAL B 1 228 ? -15.562 -24.312 -15.133 1 98.69 228 VAL B C 1
ATOM 4614 O O . VAL B 1 228 ? -14.539 -23.656 -15.328 1 98.69 228 VAL B O 1
ATOM 4617 N N . SER B 1 229 ? -16.312 -24.641 -16.094 1 98.5 229 SER B N 1
ATOM 4618 C CA . SER B 1 229 ? -15.922 -24.625 -17.484 1 98.5 229 SER B CA 1
ATOM 4619 C C . SER B 1 229 ? -15.656 -23.203 -17.969 1 98.5 229 SER B C 1
ATOM 4621 O O . SER B 1 229 ? -14.656 -22.953 -18.641 1 98.5 229 SER B O 1
ATOM 4623 N N . ASN B 1 230 ? -16.531 -22.234 -17.625 1 98.31 230 ASN B N 1
ATOM 4624 C CA . ASN B 1 230 ? -16.391 -20.859 -18.109 1 98.31 230 ASN B CA 1
ATOM 4625 C C . ASN B 1 230 ? -15.102 -20.219 -17.609 1 98.31 230 ASN B C 1
ATOM 4627 O O . ASN B 1 230 ? -14.461 -19.453 -18.344 1 98.31 230 ASN B O 1
ATOM 4631 N N . HIS B 1 231 ? -14.758 -20.484 -16.422 1 98.69 231 HIS B N 1
ATOM 4632 C CA . HIS B 1 231 ? -13.523 -19.953 -15.859 1 98.69 231 HIS B CA 1
ATOM 4633 C C . HIS B 1 231 ? -12.305 -20.469 -16.609 1 98.69 231 HIS B C 1
ATOM 4635 O O . HIS B 1 231 ? -11.391 -19.703 -16.922 1 98.69 231 HIS B O 1
ATOM 4641 N N . ASN B 1 232 ? -12.281 -21.766 -16.906 1 98.75 232 ASN B N 1
ATOM 4642 C CA . ASN B 1 232 ? -11.156 -22.344 -17.625 1 98.75 232 ASN B CA 1
ATOM 4643 C C . ASN B 1 232 ? -11.117 -21.875 -19.078 1 98.75 232 ASN B C 1
ATOM 4645 O O . ASN B 1 232 ? -10.039 -21.656 -19.641 1 98.75 232 ASN B O 1
ATOM 4649 N N . GLN B 1 233 ? -12.266 -21.703 -19.641 1 98.62 233 GLN B N 1
ATOM 4650 C CA . GLN B 1 233 ? -12.305 -21.172 -21 1 98.62 233 GLN B CA 1
ATOM 4651 C C . GLN B 1 233 ? -11.773 -19.75 -21.047 1 98.62 233 GLN B C 1
ATOM 4653 O O . GLN B 1 233 ? -11.031 -19.391 -21.969 1 98.62 233 GLN B O 1
ATOM 4658 N N . ALA B 1 234 ? -12.148 -18.938 -20.078 1 98.75 234 ALA B N 1
ATOM 4659 C CA . ALA B 1 234 ? -11.641 -17.578 -20 1 98.75 234 ALA B CA 1
ATOM 4660 C C . ALA B 1 234 ? -10.117 -17.562 -19.844 1 98.75 234 ALA B C 1
ATOM 4662 O O . ALA B 1 234 ? -9.43 -16.797 -20.531 1 98.75 234 ALA B O 1
ATOM 4663 N N . ALA B 1 235 ? -9.648 -18.391 -18.984 1 98.81 235 ALA B N 1
ATOM 4664 C CA . ALA B 1 235 ? -8.203 -18.469 -18.766 1 98.81 235 ALA B CA 1
ATOM 4665 C C . ALA B 1 235 ? -7.48 -18.859 -20.047 1 98.81 235 ALA B C 1
ATOM 4667 O O . ALA B 1 235 ? -6.469 -18.266 -20.406 1 98.81 235 ALA B O 1
ATOM 4668 N N . LYS B 1 236 ? -8.016 -19.844 -20.734 1 98.75 236 LYS B N 1
ATOM 4669 C CA . LYS B 1 236 ? -7.395 -20.328 -21.969 1 98.75 236 LYS B CA 1
ATOM 4670 C C . LYS B 1 236 ? -7.348 -19.219 -23.016 1 98.75 236 LYS B C 1
ATOM 4672 O O . LYS B 1 236 ? -6.328 -19.016 -23.672 1 98.75 236 LYS B O 1
ATOM 4677 N N . LEU B 1 237 ? -8.438 -18.516 -23.156 1 98.75 237 LEU B N 1
ATOM 4678 C CA . LEU B 1 237 ? -8.516 -17.438 -24.156 1 98.75 237 LEU B CA 1
ATOM 4679 C C . LEU B 1 237 ? -7.562 -16.312 -23.797 1 98.75 237 LEU B C 1
ATOM 4681 O O . LEU B 1 237 ? -6.875 -15.773 -24.672 1 98.75 237 LEU B O 1
ATOM 4685 N N . PHE B 1 238 ? -7.535 -15.953 -22.562 1 98.88 238 PHE B N 1
ATOM 4686 C CA . PHE B 1 238 ? -6.609 -14.914 -22.125 1 98.88 238 PHE B CA 1
ATOM 4687 C C . PHE B 1 238 ? -5.164 -15.344 -22.375 1 98.88 238 PHE B C 1
ATOM 4689 O O . PHE B 1 238 ? -4.359 -14.555 -22.875 1 98.88 238 PHE B O 1
ATOM 4696 N N . ASN B 1 239 ? -4.859 -16.578 -21.984 1 98.88 239 ASN B N 1
ATOM 4697 C CA . ASN B 1 239 ? -3.504 -17.094 -22.125 1 98.88 239 ASN B CA 1
ATOM 4698 C C . ASN B 1 239 ? -3.055 -17.141 -23.578 1 98.88 239 ASN B C 1
ATOM 4700 O O . ASN B 1 239 ? -1.883 -16.891 -23.875 1 98.88 239 ASN B O 1
ATOM 4704 N N . LEU B 1 240 ? -3.971 -17.484 -24.438 1 98.81 240 LEU B N 1
ATOM 4705 C CA . LEU B 1 240 ? -3.664 -17.469 -25.859 1 98.81 240 LEU B CA 1
ATOM 4706 C C . LEU B 1 240 ? -3.256 -16.078 -26.328 1 98.81 240 LEU B C 1
ATOM 4708 O O . LEU B 1 240 ? -2.291 -15.93 -27.078 1 98.81 240 LEU B O 1
ATOM 4712 N N . GLN B 1 241 ? -3.971 -15.094 -25.891 1 98.88 241 GLN B N 1
ATOM 4713 C CA . GLN B 1 241 ? -3.674 -13.719 -26.281 1 98.88 241 GLN B CA 1
ATOM 4714 C C . GLN B 1 241 ? -2.393 -13.227 -25.609 1 98.88 241 GLN B C 1
ATOM 4716 O O . GLN B 1 241 ? -1.63 -12.461 -26.203 1 98.88 241 GLN B O 1
ATOM 4721 N N . LEU B 1 242 ? -2.166 -13.609 -24.359 1 98.94 242 LEU B N 1
ATOM 4722 C CA . LEU B 1 242 ? -0.924 -13.273 -23.672 1 98.94 242 LEU B CA 1
ATOM 4723 C C . LEU B 1 242 ? 0.276 -13.875 -24.406 1 98.94 242 LEU B C 1
ATOM 4725 O O . LEU B 1 242 ? 1.325 -13.234 -24.516 1 98.94 242 LEU B O 1
ATOM 4729 N N . HIS B 1 243 ? 0.123 -15.117 -24.859 1 98.81 243 HIS B N 1
ATOM 4730 C CA . HIS B 1 243 ? 1.173 -15.766 -25.641 1 98.81 243 HIS B CA 1
ATOM 4731 C C . HIS B 1 243 ? 1.463 -14.992 -26.922 1 98.81 243 HIS B C 1
ATOM 4733 O O . HIS B 1 243 ? 2.625 -14.781 -27.281 1 98.81 243 HIS B O 1
ATOM 4739 N N . ALA B 1 244 ? 0.433 -14.594 -27.609 1 98.75 244 ALA B N 1
ATOM 4740 C CA . ALA B 1 244 ? 0.587 -13.781 -28.812 1 98.75 244 ALA B CA 1
ATOM 4741 C C . ALA B 1 244 ? 1.301 -12.469 -28.5 1 98.75 244 ALA B C 1
ATOM 4743 O O . ALA B 1 244 ? 2.133 -12.016 -29.297 1 98.75 244 ALA B O 1
ATOM 4744 N N . LEU B 1 245 ? 0.955 -11.852 -27.406 1 98.88 245 LEU B N 1
ATOM 4745 C CA . LEU B 1 245 ? 1.626 -10.625 -26.984 1 98.88 245 LEU B CA 1
ATOM 4746 C C . LEU B 1 245 ? 3.111 -10.867 -26.75 1 98.88 245 LEU B C 1
ATOM 4748 O O . LEU B 1 245 ? 3.953 -10.07 -27.172 1 98.88 245 LEU B O 1
ATOM 4752 N N . ALA B 1 246 ? 3.443 -11.953 -26.047 1 98.75 246 ALA B N 1
ATOM 4753 C CA . ALA B 1 246 ? 4.844 -12.281 -25.812 1 98.75 246 ALA B CA 1
ATOM 4754 C C . ALA B 1 246 ? 5.605 -12.445 -27.125 1 98.75 246 ALA B C 1
ATOM 4756 O O . ALA B 1 246 ? 6.742 -11.984 -27.25 1 98.75 246 ALA B O 1
ATOM 4757 N N . THR B 1 247 ? 5.012 -13.086 -28.062 1 98.38 247 THR B N 1
ATOM 4758 C CA . THR B 1 247 ? 5.605 -13.273 -29.391 1 98.38 247 THR B CA 1
ATOM 4759 C C . THR B 1 247 ? 5.832 -11.922 -30.062 1 98.38 247 THR B C 1
ATOM 4761 O O . THR B 1 247 ? 6.906 -11.68 -30.625 1 98.38 247 THR B O 1
ATOM 4764 N N . LYS B 1 248 ? 4.824 -11.094 -30.016 1 98.62 248 LYS B N 1
ATOM 4765 C CA . LYS B 1 248 ? 4.938 -9.75 -30.578 1 98.62 248 LYS B CA 1
ATOM 4766 C C . LYS B 1 248 ? 6.094 -8.984 -29.938 1 98.62 248 LYS B C 1
ATOM 4768 O O . LYS B 1 248 ? 6.871 -8.328 -30.641 1 98.62 248 LYS B O 1
ATOM 4773 N N . LEU B 1 249 ? 6.211 -9.062 -28.641 1 98.81 249 LEU B N 1
ATOM 4774 C CA . LEU B 1 249 ? 7.246 -8.336 -27.906 1 98.81 249 LEU B CA 1
ATOM 4775 C C . LEU B 1 249 ? 8.633 -8.844 -28.281 1 98.81 249 LEU B C 1
ATOM 4777 O O . LEU B 1 249 ? 9.586 -8.07 -28.344 1 98.81 249 LEU B O 1
ATOM 4781 N N . ARG B 1 250 ? 8.797 -10.141 -28.562 1 97.81 250 ARG B N 1
ATOM 4782 C CA . ARG B 1 250 ? 10.078 -10.688 -29 1 97.81 250 ARG B CA 1
ATOM 4783 C C . ARG B 1 250 ? 10.5 -10.078 -30.328 1 97.81 250 ARG B C 1
ATOM 4785 O O . ARG B 1 250 ? 11.695 -9.852 -30.562 1 97.81 250 ARG B O 1
ATOM 4792 N N . GLY B 1 251 ? 9.578 -9.945 -31.188 1 98.06 251 GLY B N 1
ATOM 4793 C CA . GLY B 1 251 ? 9.875 -9.297 -32.438 1 98.06 251 GLY B CA 1
ATOM 4794 C C . GLY B 1 251 ? 10.219 -7.828 -32.312 1 98.06 251 GLY B C 1
ATOM 4795 O O . GLY B 1 251 ? 11.102 -7.324 -33 1 98.06 251 GLY B O 1
ATOM 4796 N N . GLN B 1 252 ? 9.578 -7.156 -31.406 1 98.25 252 GLN B N 1
ATOM 4797 C CA . GLN B 1 252 ? 9.734 -5.723 -31.188 1 98.25 252 GLN B CA 1
ATOM 4798 C C . GLN B 1 252 ? 11.047 -5.41 -30.484 1 98.25 252 GLN B C 1
ATOM 4800 O O . GLN B 1 252 ? 11.656 -4.363 -30.719 1 98.25 252 GLN B O 1
ATOM 4805 N N . TYR B 1 253 ? 11.453 -6.289 -29.594 1 98.44 253 TYR B N 1
ATOM 4806 C CA . TYR B 1 253 ? 12.648 -6.07 -28.781 1 98.44 253 TYR B CA 1
ATOM 4807 C C . TYR B 1 253 ? 13.648 -7.211 -28.969 1 98.44 253 TYR B C 1
ATOM 4809 O O . TYR B 1 253 ? 13.836 -8.031 -28.062 1 98.44 253 TYR B O 1
ATOM 4817 N N . PRO B 1 254 ? 14.438 -7.242 -30.016 1 96.81 254 PRO B N 1
ATOM 4818 C CA . PRO B 1 254 ? 15.32 -8.367 -30.328 1 96.81 254 PRO B CA 1
ATOM 4819 C C . PRO B 1 254 ? 16.469 -8.508 -29.328 1 96.81 254 PRO B C 1
ATOM 4821 O O . PRO B 1 254 ? 17.125 -9.555 -29.281 1 96.81 254 PRO B O 1
ATOM 4824 N N . ASP B 1 255 ? 16.734 -7.449 -28.5 1 97.75 255 ASP B N 1
ATOM 4825 C CA . ASP B 1 255 ? 17.828 -7.523 -27.547 1 97.75 255 ASP B CA 1
ATOM 4826 C C . ASP B 1 255 ? 17.328 -8.047 -26.188 1 97.75 255 ASP B C 1
ATOM 4828 O O . ASP B 1 255 ? 18.109 -8.133 -25.234 1 97.75 255 ASP B O 1
ATOM 4832 N N . ALA B 1 256 ? 16.031 -8.391 -26.109 1 97.75 256 ALA B N 1
ATOM 4833 C CA . ALA B 1 256 ? 15.469 -8.938 -24.891 1 97.75 256 ALA B CA 1
ATOM 4834 C C . ALA B 1 256 ? 15.234 -10.438 -25.016 1 97.75 256 ALA B C 1
ATOM 4836 O O . ALA B 1 256 ? 14.922 -10.938 -26.094 1 97.75 256 ALA B O 1
ATOM 4837 N N . ASN B 1 257 ? 15.445 -11.141 -23.922 1 96.88 257 ASN B N 1
ATOM 4838 C CA . ASN B 1 257 ? 15.055 -12.539 -23.781 1 96.88 257 ASN B CA 1
ATOM 4839 C C . ASN B 1 257 ? 13.695 -12.68 -23.109 1 96.88 257 ASN B C 1
ATOM 4841 O O . ASN B 1 257 ? 13.578 -12.508 -21.891 1 96.88 257 ASN B O 1
ATOM 4845 N N . ILE B 1 258 ? 12.672 -13 -23.906 1 98.06 258 ILE B N 1
ATOM 4846 C CA . ILE B 1 258 ? 11.305 -13.055 -23.406 1 98.06 258 ILE B CA 1
ATOM 4847 C C . 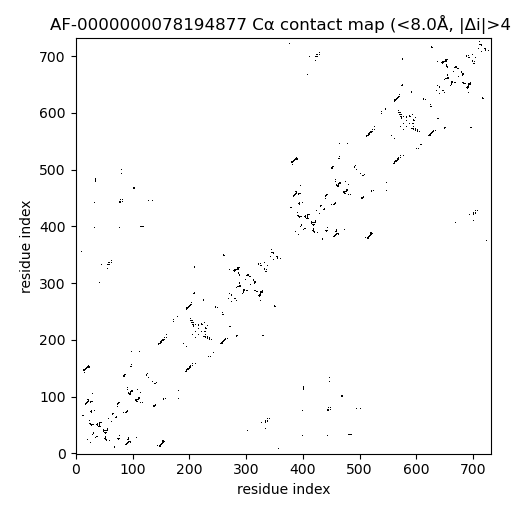ILE B 1 258 ? 10.797 -14.492 -23.453 1 98.06 258 ILE B C 1
ATOM 4849 O O . ILE B 1 258 ? 10.625 -15.055 -24.547 1 98.06 258 ILE B O 1
ATOM 4853 N N . THR B 1 259 ? 10.578 -15.078 -22.281 1 97.5 259 THR B N 1
ATOM 4854 C CA . THR B 1 259 ? 10.117 -16.453 -22.188 1 97.5 259 THR B CA 1
ATOM 4855 C C . THR B 1 259 ? 8.688 -16.516 -21.656 1 97.5 259 THR B C 1
ATOM 4857 O O . THR B 1 259 ? 8.391 -15.984 -20.578 1 97.5 259 THR B O 1
ATOM 4860 N N . TYR B 1 260 ? 7.793 -17.031 -22.469 1 98.38 260 TYR B N 1
ATOM 4861 C CA . TYR B 1 260 ? 6.43 -17.359 -22.047 1 98.38 260 TYR B CA 1
ATOM 4862 C C . TYR B 1 260 ? 6.363 -18.734 -21.406 1 98.38 260 TYR B C 1
ATOM 4864 O O . TYR B 1 260 ? 6.902 -19.703 -21.938 1 98.38 260 TYR B O 1
ATOM 4872 N N . VAL B 1 261 ? 5.746 -18.828 -20.219 1 98.5 261 VAL B N 1
ATOM 4873 C CA . VAL B 1 261 ? 5.676 -20.094 -19.484 1 98.5 261 VAL B CA 1
ATOM 4874 C C . VAL B 1 261 ? 4.219 -20.516 -19.328 1 98.5 261 VAL B C 1
ATOM 4876 O O . VAL B 1 261 ? 3.395 -19.766 -18.797 1 98.5 261 VAL B O 1
ATOM 4879 N N . ASP B 1 262 ? 3.881 -21.734 -19.672 1 98.75 262 ASP B N 1
ATOM 4880 C CA . ASP B 1 262 ? 2.521 -22.266 -19.719 1 98.75 262 ASP B CA 1
ATOM 4881 C C . ASP B 1 262 ? 2.139 -22.922 -18.391 1 98.75 262 ASP B C 1
ATOM 4883 O O . ASP B 1 262 ? 2.02 -24.141 -18.312 1 98.75 262 ASP B O 1
ATOM 4887 N N . ILE B 1 263 ? 1.755 -22.078 -17.484 1 98.69 263 ILE B N 1
ATOM 4888 C CA . ILE B 1 263 ? 1.344 -22.516 -16.156 1 98.69 263 ILE B CA 1
ATOM 4889 C C . ILE B 1 263 ? 0.025 -23.281 -16.234 1 98.69 263 ILE B C 1
ATOM 4891 O O . ILE B 1 263 ? -0.193 -24.25 -15.508 1 98.69 263 ILE B O 1
ATOM 4895 N N . PHE B 1 264 ? -0.824 -22.875 -17.125 1 98.88 264 PHE B N 1
ATOM 4896 C CA . PHE B 1 264 ? -2.137 -23.484 -17.297 1 98.88 264 PHE B CA 1
ATOM 4897 C C . PHE B 1 264 ? -2.006 -24.969 -17.578 1 98.88 264 PHE B C 1
ATOM 4899 O O . PHE B 1 264 ? -2.623 -25.797 -16.906 1 98.88 264 PHE B O 1
ATOM 4906 N N . SER B 1 265 ? -1.205 -25.312 -18.547 1 98.69 265 SER B N 1
ATOM 4907 C CA . SER B 1 265 ? -1.056 -26.719 -18.938 1 98.69 265 SER B CA 1
ATOM 4908 C C . SER B 1 265 ? -0.436 -27.547 -17.828 1 98.69 265 SER B C 1
ATOM 4910 O O . SER B 1 265 ? -0.871 -28.672 -17.562 1 98.69 265 SER B O 1
ATOM 4912 N N . ILE B 1 266 ? 0.538 -26.953 -17.172 1 98.69 266 ILE B N 1
ATOM 4913 C CA . ILE B 1 266 ? 1.206 -27.672 -16.094 1 98.69 266 ILE B CA 1
ATOM 4914 C C . ILE B 1 266 ? 0.199 -28 -14.984 1 98.69 266 ILE B C 1
ATOM 4916 O O . ILE B 1 266 ? 0.093 -29.141 -14.555 1 98.69 266 ILE B O 1
ATOM 4920 N N . LYS B 1 267 ? -0.555 -26.984 -14.562 1 98.81 267 LYS B N 1
ATOM 4921 C CA . LYS B 1 267 ? -1.489 -27.156 -13.453 1 98.81 267 LYS B CA 1
ATOM 4922 C C . LYS B 1 267 ? -2.686 -28 -13.875 1 98.81 267 LYS B C 1
ATOM 4924 O O . LYS B 1 267 ? -3.207 -28.797 -13.086 1 98.81 267 LYS B O 1
ATOM 4929 N N . SER B 1 268 ? -3.15 -27.906 -15.125 1 98.56 268 SER B N 1
ATOM 4930 C CA . SER B 1 268 ? -4.234 -28.734 -15.633 1 98.56 268 SER B CA 1
ATOM 4931 C C . SER B 1 268 ? -3.836 -30.219 -15.641 1 98.56 268 SER B C 1
ATOM 4933 O O . SER B 1 268 ? -4.621 -31.078 -15.25 1 98.56 268 SER B O 1
ATOM 4935 N N . ASN B 1 269 ? -2.609 -30.438 -16.062 1 98.19 269 ASN B N 1
ATOM 4936 C CA . ASN B 1 269 ? -2.105 -31.812 -16.078 1 98.19 269 ASN B CA 1
ATOM 4937 C C . ASN B 1 269 ? -1.989 -32.375 -14.672 1 98.19 269 ASN B C 1
ATOM 4939 O O . ASN B 1 269 ? -2.309 -33.562 -14.445 1 98.19 269 ASN B O 1
ATOM 4943 N N . LEU B 1 270 ? -1.554 -31.562 -13.781 1 98.69 270 LEU B N 1
ATOM 4944 C CA . LEU B 1 270 ? -1.438 -31.984 -12.391 1 98.69 270 LEU B CA 1
ATOM 4945 C C . LEU B 1 270 ? -2.795 -32.406 -11.836 1 98.69 270 LEU B C 1
ATOM 4947 O O . LEU B 1 270 ? -2.906 -33.438 -11.188 1 98.69 270 LEU B O 1
ATOM 4951 N N . ILE B 1 271 ? -3.83 -31.625 -12.109 1 98.56 271 ILE B N 1
ATOM 4952 C CA . ILE B 1 271 ? -5.168 -31.891 -11.594 1 98.56 271 ILE B CA 1
ATOM 4953 C C . ILE B 1 271 ? -5.738 -33.156 -12.266 1 98.56 271 ILE B C 1
ATOM 4955 O O . ILE B 1 271 ? -6.305 -34 -11.602 1 98.56 271 ILE B O 1
ATOM 4959 N N . ALA B 1 272 ? -5.52 -33.281 -13.531 1 97.75 272 ALA B N 1
ATOM 4960 C CA . ALA B 1 272 ? -6.062 -34.406 -14.305 1 97.75 272 ALA B CA 1
ATOM 4961 C C . ALA B 1 272 ? -5.414 -35.719 -13.891 1 97.75 272 ALA B C 1
ATOM 4963 O O . ALA B 1 272 ? -6.07 -36.781 -13.867 1 97.75 272 ALA B O 1
ATOM 4964 N N . ASP B 1 273 ? -4.113 -35.656 -13.531 1 97.69 273 ASP B N 1
ATOM 4965 C CA . ASP B 1 273 ? -3.355 -36.844 -13.227 1 97.69 273 ASP B CA 1
ATOM 4966 C C . ASP B 1 273 ? -2.83 -36.844 -11.797 1 97.69 273 ASP B C 1
ATOM 4968 O O . ASP B 1 273 ? -1.711 -37.281 -11.531 1 97.69 273 ASP B O 1
ATOM 4972 N N . TYR B 1 274 ? -3.598 -36.281 -10.93 1 98 274 TYR B N 1
ATOM 4973 C CA . TYR B 1 274 ? -3.145 -35.969 -9.578 1 98 274 TYR B CA 1
ATOM 4974 C C . TYR B 1 274 ? -2.619 -37.25 -8.898 1 98 274 TYR B C 1
ATOM 4976 O O . TYR B 1 274 ? -1.598 -37.188 -8.211 1 98 274 TYR B O 1
ATOM 4984 N N . SER B 1 275 ? -3.283 -38.375 -9.062 1 97.56 275 SER B N 1
ATOM 4985 C CA . SER B 1 275 ? -2.883 -39.625 -8.375 1 97.56 275 SER B CA 1
ATOM 4986 C C . SER B 1 275 ? -1.517 -40.094 -8.852 1 97.56 275 SER B C 1
ATOM 4988 O O . SER B 1 275 ? -0.726 -40.625 -8.062 1 97.56 275 SER B O 1
ATOM 4990 N N . ARG B 1 276 ? -1.276 -39.844 -10.078 1 97.62 276 ARG B N 1
ATOM 4991 C CA . ARG B 1 276 ? 0.007 -40.25 -10.648 1 97.62 276 ARG B CA 1
ATOM 4992 C C . ARG B 1 276 ? 1.153 -39.469 -10.008 1 97.62 276 ARG B C 1
ATOM 4994 O O . ARG B 1 276 ? 2.281 -39.969 -9.938 1 97.62 276 ARG B O 1
ATOM 5001 N N . TYR B 1 277 ? 0.842 -38.312 -9.555 1 97.19 277 TYR B N 1
ATOM 5002 C CA . TYR B 1 277 ? 1.891 -37.469 -9.023 1 97.19 277 TYR B CA 1
ATOM 5003 C C . TYR B 1 277 ? 1.892 -37.469 -7.5 1 97.19 277 TYR B C 1
ATOM 5005 O O . TYR B 1 277 ? 2.52 -36.625 -6.867 1 97.19 277 TYR B O 1
ATOM 5013 N N . GLY B 1 278 ? 1.098 -38.375 -6.934 1 96.94 278 GLY B N 1
ATOM 5014 C CA . GLY B 1 278 ? 1.183 -38.625 -5.5 1 96.94 278 GLY B CA 1
ATOM 5015 C C . GLY B 1 278 ? 0.157 -37.844 -4.699 1 96.94 278 GLY B C 1
ATOM 5016 O O . GLY B 1 278 ? 0.153 -37.906 -3.467 1 96.94 278 GLY B O 1
ATOM 5017 N N . PHE B 1 279 ? -0.751 -37.156 -5.387 1 98.25 279 PHE B N 1
ATOM 5018 C CA . PHE B 1 279 ? -1.797 -36.438 -4.688 1 98.25 279 PHE B CA 1
ATOM 5019 C C . PHE B 1 279 ? -3.053 -37.281 -4.535 1 98.25 279 PHE B C 1
ATOM 5021 O O . PHE B 1 279 ? -3.254 -38.219 -5.285 1 98.25 279 PHE B O 1
ATOM 5028 N N . GLU B 1 280 ? -3.85 -36.906 -3.553 1 96.81 280 GLU B N 1
ATOM 5029 C CA . GLU B 1 280 ? -5.098 -37.625 -3.301 1 96.81 280 GLU B CA 1
ATOM 5030 C C . GLU B 1 280 ? -6.309 -36.75 -3.561 1 96.81 280 GLU B C 1
ATOM 5032 O O . GLU B 1 280 ? -7.375 -37.25 -3.934 1 96.81 280 GLU B O 1
ATOM 5037 N N . GLN B 1 281 ? -6.109 -35.469 -3.344 1 95 281 GLN B N 1
ATOM 5038 C CA . GLN B 1 281 ? -7.223 -34.531 -3.461 1 95 281 GLN B CA 1
ATOM 5039 C C . GLN B 1 281 ? -6.922 -33.438 -4.488 1 95 281 GLN B C 1
ATOM 5041 O O . GLN B 1 281 ? -6.195 -32.469 -4.195 1 95 281 GLN B O 1
ATOM 5046 N N . PRO B 1 282 ? -7.535 -33.5 -5.629 1 95 282 PRO B N 1
ATOM 5047 C CA . PRO B 1 282 ? -7.199 -32.531 -6.68 1 95 282 PRO B CA 1
ATOM 5048 C C . PRO B 1 282 ? -7.906 -31.203 -6.496 1 95 282 PRO B C 1
ATOM 5050 O O . PRO B 1 282 ? -7.406 -30.172 -6.949 1 95 282 PRO B O 1
ATOM 5053 N N . LEU B 1 283 ? -9.125 -31.234 -5.785 1 96.56 283 LEU B N 1
ATOM 5054 C CA . LEU B 1 283 ? -9.906 -30.016 -5.73 1 96.56 283 LEU B CA 1
ATOM 5055 C C . LEU B 1 283 ? -10.148 -29.594 -4.285 1 96.56 283 LEU B C 1
ATOM 5057 O O . LEU B 1 283 ? -10.273 -28.391 -3.992 1 96.56 283 LEU B O 1
ATOM 5061 N N . MET B 1 284 ? -10.164 -30.562 -3.383 1 96.88 284 MET B N 1
ATOM 5062 C CA . MET B 1 284 ? -10.461 -30.266 -1.984 1 96.88 284 MET B CA 1
ATOM 5063 C C . MET B 1 284 ? -9.383 -29.375 -1.383 1 96.88 284 MET B C 1
ATOM 5065 O O . MET B 1 284 ? -8.188 -29.578 -1.622 1 96.88 284 MET B O 1
ATOM 5069 N N . ALA B 1 285 ? -9.812 -28.328 -0.644 1 98.12 285 ALA B N 1
ATOM 5070 C CA . ALA B 1 285 ? -8.852 -27.453 0.032 1 98.12 285 ALA B CA 1
ATOM 5071 C C . ALA B 1 285 ? -8.227 -28.156 1.232 1 98.12 285 ALA B C 1
ATOM 5073 O O . ALA B 1 285 ? -8.906 -28.875 1.969 1 98.12 285 ALA B O 1
ATOM 5074 N N . CYS B 1 286 ? -6.918 -27.984 1.423 1 98.38 286 CYS B N 1
ATOM 5075 C CA . CYS B 1 286 ? -6.234 -28.531 2.59 1 98.38 286 CYS B CA 1
ATOM 5076 C C . CYS B 1 286 ? -6.59 -27.75 3.846 1 98.38 286 CYS B C 1
ATOM 5078 O O . CYS B 1 286 ? -6.734 -28.328 4.926 1 98.38 286 CYS B O 1
ATOM 5080 N N . CYS B 1 287 ? -6.672 -26.469 3.707 1 98.25 287 CYS B N 1
ATOM 5081 C CA . CYS B 1 287 ? -7.047 -25.578 4.809 1 98.25 287 CYS B CA 1
ATOM 5082 C C . CYS B 1 287 ? -8.406 -24.953 4.555 1 98.25 287 CYS B C 1
ATOM 5084 O O . CYS B 1 287 ? -8.531 -24.062 3.703 1 98.25 287 CYS B O 1
ATOM 5086 N N . GLY B 1 288 ? -9.352 -25.344 5.246 1 96.56 288 GLY B N 1
ATOM 5087 C CA . GLY B 1 288 ? -10.703 -24.844 5.047 1 96.56 288 GLY B CA 1
ATOM 5088 C C . GLY B 1 288 ? -11.664 -25.281 6.129 1 96.56 288 GLY B C 1
ATOM 5089 O O . GLY B 1 288 ? -11.25 -25.625 7.242 1 96.56 288 GLY B O 1
ATOM 5090 N N . TYR B 1 289 ? -12.82 -25.062 5.895 1 95.94 289 TYR B N 1
ATOM 5091 C CA . TYR B 1 289 ? -13.898 -25.422 6.809 1 95.94 289 TYR B CA 1
ATOM 5092 C C . TYR B 1 289 ? -15 -26.188 6.078 1 95.94 289 TYR B C 1
ATOM 5094 O O . TYR B 1 289 ? -15.312 -25.875 4.926 1 95.94 289 TYR B O 1
ATOM 5102 N N . GLY B 1 290 ? -15.539 -27.078 6.832 1 92.38 290 GLY B N 1
ATOM 5103 C CA . GLY B 1 290 ? -16.547 -27.969 6.273 1 92.38 290 GLY B CA 1
ATOM 5104 C C . GLY B 1 290 ? -16 -29.344 5.945 1 92.38 290 GLY B C 1
ATOM 5105 O O . GLY B 1 290 ? -14.961 -29.75 6.465 1 92.38 290 GLY B O 1
ATOM 5106 N N . GLY B 1 291 ? -16.719 -30.172 5.16 1 88.25 291 GLY B N 1
ATOM 5107 C CA . GLY B 1 291 ? -16.328 -31.516 4.777 1 88.25 291 GLY B CA 1
ATOM 5108 C C . GLY B 1 291 ? -16.219 -31.703 3.273 1 88.25 291 GLY B C 1
ATOM 5109 O O . GLY B 1 291 ? -16.406 -30.75 2.512 1 88.25 291 GLY B O 1
ATOM 5110 N N . PRO B 1 292 ? -15.797 -32.906 2.906 1 88.94 292 PRO B N 1
ATOM 5111 C CA . PRO B 1 292 ? -15.758 -33.188 1.467 1 88.94 292 PRO B CA 1
ATOM 5112 C C . PRO B 1 292 ? -17.047 -32.812 0.753 1 88.94 292 PRO B C 1
ATOM 5114 O O . PRO B 1 292 ? -18.109 -32.719 1.382 1 88.94 292 PRO B O 1
ATOM 5117 N N . PRO B 1 293 ? -17.062 -32.312 -0.501 1 90.69 293 PRO B N 1
ATOM 5118 C CA . PRO B 1 293 ? -15.938 -32.562 -1.4 1 90.69 293 PRO B CA 1
ATOM 5119 C C . PRO B 1 293 ? -14.984 -31.375 -1.514 1 90.69 293 PRO B C 1
ATOM 5121 O O . PRO B 1 293 ? -13.883 -31.516 -2.047 1 90.69 293 PRO B O 1
ATOM 5124 N N . LEU B 1 294 ? -15.305 -30.203 -1.009 1 93.62 294 LEU B N 1
ATOM 5125 C CA . LEU B 1 294 ? -14.508 -29.016 -1.308 1 93.62 294 LEU B CA 1
ATOM 5126 C C . LEU B 1 294 ? -13.836 -28.484 -0.047 1 93.62 294 LEU B C 1
ATOM 5128 O O . LEU B 1 294 ? -12.789 -27.828 -0.124 1 93.62 294 LEU B O 1
ATOM 5132 N N . ASN B 1 295 ? -14.539 -28.703 1.165 1 95.56 295 ASN B N 1
ATOM 5133 C CA . ASN B 1 295 ? -14.062 -28.188 2.443 1 95.56 295 ASN B CA 1
ATOM 5134 C C . ASN B 1 295 ? -13.75 -26.703 2.367 1 95.56 295 ASN B C 1
ATOM 5136 O O . ASN B 1 295 ? -12.648 -26.281 2.723 1 95.56 295 ASN B O 1
ATOM 5140 N N . TYR B 1 296 ? -14.641 -25.906 1.887 1 96.75 296 TYR B N 1
ATOM 5141 C CA . TYR B 1 296 ? -14.391 -24.484 1.668 1 96.75 296 TYR B CA 1
ATOM 5142 C C . TYR B 1 296 ? -15.594 -23.656 2.086 1 96.75 296 TYR B C 1
ATOM 5144 O O . TYR B 1 296 ? -16.734 -23.984 1.744 1 96.75 296 TYR B O 1
ATOM 5152 N N . ASP B 1 297 ? -15.32 -22.656 2.846 1 95.12 297 ASP B N 1
ATOM 5153 C CA . ASP B 1 297 ? -16.297 -21.625 3.223 1 95.12 297 ASP B CA 1
ATOM 5154 C C . ASP B 1 297 ? -15.727 -20.234 3.029 1 95.12 297 ASP B C 1
ATOM 5156 O O . ASP B 1 297 ? -14.742 -19.859 3.674 1 95.12 297 ASP B O 1
ATOM 5160 N N . SER B 1 298 ? -16.391 -19.469 2.162 1 93 298 SER B N 1
ATOM 5161 C CA . SER B 1 298 ? -15.875 -18.172 1.776 1 93 298 SER B CA 1
ATOM 5162 C C . SER B 1 298 ? -15.891 -17.203 2.955 1 93 298 SER B C 1
ATOM 5164 O O . SER B 1 298 ? -15.25 -16.141 2.908 1 93 298 SER B O 1
ATOM 5166 N N . ARG B 1 299 ? -16.562 -17.562 4.07 1 93.81 299 ARG B N 1
ATOM 5167 C CA . ARG B 1 299 ? -16.75 -16.656 5.195 1 93.81 299 ARG B CA 1
ATOM 5168 C C . ARG B 1 299 ? -15.578 -16.75 6.176 1 93.81 299 ARG B C 1
ATOM 5170 O O . ARG B 1 299 ? -15.484 -15.961 7.117 1 93.81 299 ARG B O 1
ATOM 5177 N N . ILE B 1 300 ? -14.625 -17.625 5.93 1 93.75 300 ILE B N 1
ATOM 5178 C CA . ILE B 1 300 ? -13.531 -17.797 6.879 1 93.75 300 ILE B CA 1
ATOM 5179 C C . ILE B 1 300 ? -12.25 -18.156 6.133 1 93.75 300 ILE B C 1
ATOM 5181 O O . ILE B 1 300 ? -12.266 -18.984 5.215 1 93.75 300 ILE B O 1
ATOM 5185 N N . SER B 1 301 ? -11.133 -17.484 6.457 1 93.06 301 SER B N 1
ATOM 5186 C CA . SER B 1 301 ? -9.836 -17.703 5.828 1 93.06 301 SER B CA 1
ATOM 5187 C C . SER B 1 301 ? -9.023 -18.75 6.594 1 93.06 301 SER B C 1
ATOM 5189 O O . SER B 1 301 ? -9.258 -18.969 7.785 1 93.06 301 SER B O 1
ATOM 5191 N N . CYS B 1 302 ? -8.109 -19.328 5.895 1 96.31 302 CYS B N 1
ATOM 5192 C CA . CYS B 1 302 ? -7.246 -20.344 6.469 1 96.31 302 CYS B CA 1
ATOM 5193 C C . CYS B 1 302 ? -6.633 -19.875 7.781 1 96.31 302 CYS B C 1
ATOM 5195 O O . CYS B 1 302 ? -6.055 -18.781 7.836 1 96.31 302 CYS B O 1
ATOM 5197 N N . GLY B 1 303 ? -6.777 -20.656 8.836 1 94.88 303 GLY B N 1
ATOM 5198 C CA . GLY B 1 303 ? -6.152 -20.391 10.117 1 94.88 303 GLY B CA 1
ATOM 5199 C C . GLY B 1 303 ? -6.984 -19.484 11.008 1 94.88 303 GLY B C 1
ATOM 5200 O O . GLY B 1 303 ? -6.633 -19.25 12.164 1 94.88 303 GLY B O 1
ATOM 5201 N N . GLN B 1 304 ? -8.062 -19 10.555 1 94.06 304 GLN B N 1
ATOM 5202 C CA . GLN B 1 304 ? -8.867 -18.047 11.32 1 94.06 304 GLN B CA 1
ATOM 5203 C C . GLN B 1 304 ? -10 -18.766 12.055 1 94.06 304 GLN B C 1
ATOM 5205 O O . GLN B 1 304 ? -10.406 -19.859 11.664 1 94.06 304 GLN B O 1
ATOM 5210 N N . THR B 1 305 ? -10.438 -18.203 13.164 1 94.88 305 THR B N 1
ATOM 5211 C CA . THR B 1 305 ? -11.656 -18.547 13.883 1 94.88 305 THR B CA 1
ATOM 5212 C C . THR B 1 305 ? -12.633 -17.375 13.883 1 94.88 305 THR B C 1
ATOM 5214 O O . THR B 1 305 ? -12.25 -16.234 14.164 1 94.88 305 THR B O 1
ATOM 5217 N N . LYS B 1 306 ? -13.781 -17.609 13.477 1 93.38 306 LYS B N 1
ATOM 5218 C CA . LYS B 1 306 ? -14.82 -16.594 13.438 1 93.38 306 LYS B CA 1
ATOM 5219 C C . LYS B 1 306 ? -16.141 -17.125 13.969 1 93.38 306 LYS B C 1
ATOM 5221 O O . LYS B 1 306 ? -16.375 -18.344 13.984 1 93.38 306 LYS B O 1
ATOM 5226 N N . VAL B 1 307 ? -17 -16.234 14.516 1 94.56 307 VAL B N 1
ATOM 5227 C CA . VAL B 1 307 ? -18.375 -16.594 14.875 1 94.56 307 VAL B CA 1
ATOM 5228 C C . VAL B 1 307 ? -19.297 -16.328 13.695 1 94.56 307 VAL B C 1
ATOM 5230 O O . VAL B 1 307 ? -19.422 -15.188 13.234 1 94.56 307 VAL B O 1
ATOM 5233 N N . VAL B 1 308 ? -19.75 -17.344 13.195 1 90.81 308 VAL B N 1
ATOM 5234 C CA . VAL B 1 308 ? -20.703 -17.266 12.094 1 90.81 308 VAL B CA 1
ATOM 5235 C C . VAL B 1 308 ? -22.062 -17.797 12.539 1 90.81 308 VAL B C 1
ATOM 5237 O O . VAL B 1 308 ? -22.172 -18.969 12.93 1 90.81 308 VAL B O 1
ATOM 5240 N N . ASN B 1 309 ? -23.094 -16.938 12.461 1 92 309 ASN B N 1
ATOM 5241 C CA . ASN B 1 309 ? -24.438 -17.312 12.898 1 92 309 ASN B CA 1
ATOM 5242 C C . ASN B 1 309 ? -24.438 -17.891 14.305 1 92 309 ASN B C 1
ATOM 5244 O O . ASN B 1 309 ? -25.031 -18.953 14.547 1 92 309 ASN B O 1
ATOM 5248 N N . GLY B 1 310 ? -23.641 -17.297 15.164 1 93.44 310 GLY B N 1
ATOM 5249 C CA . GLY B 1 310 ? -23.625 -17.656 16.578 1 93.44 310 GLY B CA 1
ATOM 5250 C C . GLY B 1 310 ? -22.734 -18.844 16.891 1 93.44 310 GLY B C 1
ATOM 5251 O O . GLY B 1 310 ? -22.594 -19.219 18.047 1 93.44 310 GLY B O 1
ATOM 5252 N N . THR B 1 311 ? -22.156 -19.453 15.891 1 93.25 311 THR B N 1
ATOM 5253 C CA . THR B 1 311 ? -21.297 -20.609 16.078 1 93.25 311 THR B CA 1
ATOM 5254 C C . THR B 1 311 ? -19.844 -20.266 15.75 1 93.25 311 THR B C 1
ATOM 5256 O O . THR B 1 311 ? -19.562 -19.688 14.695 1 93.25 311 THR B O 1
ATOM 5259 N N . SER B 1 312 ? -18.938 -20.594 16.594 1 95.38 312 SER B N 1
ATOM 5260 C CA . SER B 1 312 ? -17.5 -20.422 16.344 1 95.38 312 SER B CA 1
ATOM 5261 C C . SER B 1 312 ? -16.984 -21.484 15.375 1 95.38 312 SER B C 1
ATOM 5263 O O . SER B 1 312 ? -17.125 -22.688 15.625 1 95.38 312 SER B O 1
ATOM 5265 N N . ILE B 1 313 ? -16.5 -21.016 14.266 1 95.25 313 ILE B N 1
ATOM 5266 C CA . ILE B 1 313 ? -15.953 -21.938 13.281 1 95.25 313 ILE B CA 1
ATOM 5267 C C . ILE B 1 313 ? -14.477 -21.609 13.039 1 95.25 313 ILE B C 1
ATOM 5269 O O . ILE B 1 313 ? -14.055 -20.469 13.203 1 95.25 313 ILE B O 1
ATOM 5273 N N . THR B 1 314 ? -13.68 -22.578 12.711 1 95.5 314 THR B N 1
ATOM 5274 C CA . THR B 1 314 ? -12.258 -22.438 12.445 1 95.5 314 THR B CA 1
ATOM 5275 C C . THR B 1 314 ? -11.883 -23.125 11.133 1 95.5 314 THR B C 1
ATOM 5277 O O . THR B 1 314 ? -12.25 -24.281 10.906 1 95.5 314 THR B O 1
ATOM 5280 N N . ALA B 1 315 ? -11.258 -22.359 10.188 1 96 315 ALA B N 1
ATOM 5281 C CA . ALA B 1 315 ? -10.648 -23 9.031 1 96 315 ALA B CA 1
ATOM 5282 C C . ALA B 1 315 ? -9.32 -23.656 9.406 1 96 315 ALA B C 1
ATOM 5284 O O . ALA B 1 315 ? -8.344 -22.969 9.719 1 96 315 ALA B O 1
ATOM 5285 N N . LYS B 1 316 ? -9.305 -24.969 9.336 1 95.62 316 LYS B N 1
ATOM 5286 C CA . LYS B 1 316 ? -8.148 -25.719 9.828 1 95.62 316 LYS B CA 1
ATOM 5287 C C . LYS B 1 316 ? -7.406 -26.391 8.68 1 95.62 316 LYS B C 1
ATOM 5289 O O . LYS B 1 316 ? -8.008 -26.75 7.664 1 95.62 316 LYS B O 1
ATOM 5294 N N . ALA B 1 317 ? -6.133 -26.562 8.875 1 97.44 317 ALA B N 1
ATOM 5295 C CA . ALA B 1 317 ? -5.32 -27.266 7.879 1 97.44 317 ALA B CA 1
ATOM 5296 C C . ALA B 1 317 ? -5.57 -28.766 7.93 1 97.44 317 ALA B C 1
ATOM 5298 O O . ALA B 1 317 ? -5.859 -29.312 8.992 1 97.44 317 ALA B O 1
ATOM 5299 N N . CYS B 1 318 ? -5.43 -29.406 6.828 1 96.69 318 CYS B N 1
ATOM 5300 C CA . CYS B 1 318 ? -5.434 -30.859 6.758 1 96.69 318 CYS B CA 1
ATOM 5301 C C . CYS B 1 318 ? -4.227 -31.438 7.477 1 96.69 318 CYS B C 1
ATOM 5303 O O . CYS B 1 318 ? -3.281 -30.719 7.801 1 96.69 318 CYS B O 1
ATOM 5305 N N . ASP B 1 319 ? -4.262 -32.656 7.715 1 94.69 319 ASP B N 1
ATOM 5306 C CA . ASP B 1 319 ? -3.191 -33.312 8.453 1 94.69 319 ASP B CA 1
ATOM 5307 C C . ASP B 1 319 ? -1.925 -33.406 7.605 1 94.69 319 ASP B C 1
ATOM 5309 O O . ASP B 1 319 ? -0.814 -33.281 8.125 1 94.69 319 ASP B O 1
ATOM 5313 N N . ASP B 1 320 ? -2.096 -33.656 6.273 1 97.06 320 ASP B N 1
ATOM 5314 C CA . ASP B 1 320 ? -0.967 -33.844 5.363 1 97.06 320 ASP B CA 1
ATOM 5315 C C . ASP B 1 320 ? -1.165 -33.031 4.082 1 97.06 320 ASP B C 1
ATOM 5317 O O . ASP B 1 320 ? -1.836 -33.5 3.152 1 97.06 320 ASP B O 1
ATOM 5321 N N . SER B 1 321 ? -0.473 -31.906 3.986 1 97.75 321 SER B N 1
ATOM 5322 C CA . SER B 1 321 ? -0.667 -31 2.861 1 97.75 321 SER B CA 1
ATOM 5323 C C . SER B 1 321 ? -0.069 -31.578 1.58 1 97.75 321 SER B C 1
ATOM 5325 O O . SER B 1 321 ? -0.392 -31.125 0.481 1 97.75 321 SER B O 1
ATOM 5327 N N . THR B 1 322 ? 0.765 -32.594 1.666 1 97.81 322 THR B N 1
ATOM 5328 C CA . THR B 1 322 ? 1.379 -33.188 0.482 1 97.81 322 THR B CA 1
ATOM 5329 C C . THR B 1 322 ? 0.351 -34 -0.321 1 97.81 322 THR B C 1
ATOM 5331 O O . THR B 1 322 ? 0.597 -34.344 -1.476 1 97.81 322 THR B O 1
ATOM 5334 N N . GLU B 1 323 ? -0.781 -34.25 0.271 1 97.44 323 GLU B N 1
ATOM 5335 C CA . GLU B 1 323 ? -1.831 -35.031 -0.394 1 97.44 323 GLU B CA 1
ATOM 5336 C C . GLU B 1 323 ? -2.789 -34.094 -1.149 1 97.44 323 GLU B C 1
ATOM 5338 O O . GLU B 1 323 ? -3.619 -34.562 -1.931 1 97.44 323 GLU B O 1
ATOM 5343 N N . HIS B 1 324 ? -2.684 -32.812 -0.962 1 98.31 324 HIS B N 1
ATOM 5344 C CA . HIS B 1 324 ? -3.609 -31.844 -1.53 1 98.31 324 HIS B CA 1
ATOM 5345 C C . HIS B 1 324 ? -2.912 -30.953 -2.549 1 98.31 324 HIS B C 1
ATOM 5347 O O . HIS B 1 324 ? -1.771 -30.531 -2.336 1 98.31 324 HIS B O 1
ATOM 5353 N N . ILE B 1 325 ? -3.611 -30.672 -3.629 1 98.69 325 ILE B N 1
ATOM 5354 C CA . ILE B 1 325 ? -3.117 -29.703 -4.594 1 98.69 325 ILE B CA 1
ATOM 5355 C C . ILE B 1 325 ? -3.477 -28.281 -4.133 1 98.69 325 ILE B C 1
ATOM 5357 O O . ILE B 1 325 ? -2.637 -27.391 -4.164 1 98.69 325 ILE B O 1
ATOM 5361 N N . ASN B 1 326 ? -4.719 -28.141 -3.666 1 98.69 326 ASN B N 1
ATOM 5362 C CA . ASN B 1 326 ? -5.223 -26.844 -3.244 1 98.69 326 ASN B CA 1
ATOM 5363 C C . ASN B 1 326 ? -4.988 -26.609 -1.755 1 98.69 326 ASN B C 1
ATOM 5365 O O . ASN B 1 326 ? -5.199 -27.5 -0.937 1 98.69 326 ASN B O 1
ATOM 5369 N N . TRP B 1 327 ? -4.508 -25.406 -1.405 1 98.62 327 TRP B N 1
ATOM 5370 C CA . TRP B 1 327 ? -4.188 -25.078 -0.019 1 98.62 327 TRP B CA 1
ATOM 5371 C C . TRP B 1 327 ? -5.391 -24.484 0.694 1 98.62 327 TRP B C 1
ATOM 5373 O O . TRP B 1 327 ? -5.938 -25.078 1.623 1 98.62 327 TRP B O 1
ATOM 5383 N N . ASP B 1 328 ? -5.934 -23.406 0.201 1 98.12 328 ASP B N 1
ATOM 5384 C CA . ASP B 1 328 ? -6.922 -22.672 0.978 1 98.12 328 ASP B CA 1
ATOM 5385 C C . ASP B 1 328 ? -8.148 -22.344 0.135 1 98.12 328 ASP B C 1
ATOM 5387 O O . ASP B 1 328 ? -8.922 -21.438 0.474 1 98.12 328 ASP B O 1
ATOM 5391 N N . GLY B 1 329 ? -8.266 -23 -0.998 1 97.88 329 GLY B N 1
ATOM 5392 C CA . GLY B 1 329 ? -9.367 -22.766 -1.918 1 97.88 329 GLY B CA 1
ATOM 5393 C C . GLY B 1 329 ? -8.992 -21.875 -3.09 1 97.88 329 GLY B C 1
ATOM 5394 O O . GLY B 1 329 ? -9.672 -21.875 -4.121 1 97.88 329 GLY B O 1
ATOM 5395 N N . ILE B 1 330 ? -7.812 -21.141 -2.936 1 97.75 330 ILE B N 1
ATOM 5396 C CA . ILE B 1 330 ? -7.41 -20.156 -3.938 1 97.75 330 ILE B CA 1
ATOM 5397 C C . ILE B 1 330 ? -5.984 -20.438 -4.395 1 97.75 330 ILE B C 1
ATOM 5399 O O . ILE B 1 330 ? -5.637 -20.203 -5.555 1 97.75 330 ILE B O 1
ATOM 5403 N N . HIS B 1 331 ? -5.137 -20.938 -3.498 1 98.56 331 HIS B N 1
ATOM 5404 C CA . HIS B 1 331 ? -3.709 -21.109 -3.723 1 98.56 331 HIS B CA 1
ATOM 5405 C C . HIS B 1 331 ? -3.312 -22.578 -3.633 1 98.56 331 HIS B C 1
ATOM 5407 O O . HIS B 1 331 ? -4.105 -23.422 -3.191 1 98.56 331 HIS B O 1
ATOM 5413 N N . TYR B 1 332 ? -2.168 -22.875 -4.16 1 98.81 332 TYR B N 1
ATOM 5414 C CA . TYR B 1 332 ? -1.672 -24.25 -4.168 1 98.81 332 TYR B CA 1
ATOM 5415 C C . TYR B 1 332 ? -0.816 -24.531 -2.938 1 98.81 332 TYR B C 1
ATOM 5417 O O . TYR B 1 332 ? -0.297 -23.609 -2.312 1 98.81 332 TYR B O 1
ATOM 5425 N N . THR B 1 333 ? -0.726 -25.781 -2.553 1 98.88 333 THR B N 1
ATOM 5426 C CA . THR B 1 333 ? 0.156 -26.234 -1.48 1 98.88 333 THR B CA 1
ATOM 5427 C C . THR B 1 333 ? 1.617 -26.156 -1.908 1 98.88 333 THR B C 1
ATOM 5429 O O . THR B 1 333 ? 1.916 -26.047 -3.102 1 98.88 333 THR B O 1
ATOM 5432 N N . GLU B 1 334 ? 2.494 -26.172 -0.926 1 98.75 334 GLU B N 1
ATOM 5433 C CA . GLU B 1 334 ? 3.924 -26.234 -1.213 1 98.75 334 GLU B CA 1
ATOM 5434 C C . GLU B 1 334 ? 4.25 -27.422 -2.121 1 98.75 334 GLU B C 1
ATOM 5436 O O . GLU B 1 334 ? 5.051 -27.297 -3.047 1 98.75 334 GLU B O 1
ATOM 5441 N N . ALA B 1 335 ? 3.615 -28.547 -1.883 1 98.75 335 ALA B N 1
ATOM 5442 C CA . ALA B 1 335 ? 3.863 -29.75 -2.682 1 98.75 335 ALA B CA 1
ATOM 5443 C C . ALA B 1 335 ? 3.465 -29.531 -4.137 1 98.75 335 ALA B C 1
ATOM 5445 O O . ALA B 1 335 ? 4.195 -29.906 -5.055 1 98.75 335 ALA B O 1
ATOM 5446 N N . ALA B 1 336 ? 2.32 -28.969 -4.312 1 98.88 336 ALA B N 1
ATOM 5447 C CA . ALA B 1 336 ? 1.864 -28.688 -5.672 1 98.88 336 ALA B CA 1
ATOM 5448 C C . ALA B 1 336 ? 2.768 -27.656 -6.344 1 98.88 336 ALA B C 1
ATOM 5450 O O . ALA B 1 336 ? 3.1 -27.797 -7.523 1 98.88 336 ALA B O 1
ATOM 5451 N N . ASN B 1 337 ? 3.182 -26.609 -5.605 1 98.88 337 ASN B N 1
ATOM 5452 C CA . ASN B 1 337 ? 4.094 -25.609 -6.141 1 98.88 337 ASN B CA 1
ATOM 5453 C C . ASN B 1 337 ? 5.43 -26.219 -6.551 1 98.88 337 ASN B C 1
ATOM 5455 O O . ASN B 1 337 ? 6.027 -25.812 -7.547 1 98.88 337 ASN B O 1
ATOM 5459 N N . GLN B 1 338 ? 5.879 -27.141 -5.781 1 98.62 338 GLN B N 1
ATOM 5460 C CA . GLN B 1 338 ? 7.117 -27.844 -6.125 1 98.62 338 GLN B CA 1
ATOM 5461 C C . GLN B 1 338 ? 6.984 -28.578 -7.445 1 98.62 338 GLN B C 1
ATOM 5463 O O . GLN B 1 338 ? 7.879 -28.531 -8.289 1 98.62 338 GLN B O 1
ATOM 5468 N N . PHE B 1 339 ? 5.906 -29.281 -7.578 1 98.44 339 PHE B N 1
ATOM 5469 C CA . PHE B 1 339 ? 5.66 -29.984 -8.828 1 98.44 339 PHE B CA 1
ATOM 5470 C C . PHE B 1 339 ? 5.652 -29.016 -10.008 1 98.44 339 PHE B C 1
ATOM 5472 O O . PHE B 1 339 ? 6.32 -29.25 -11.016 1 98.44 339 PHE B O 1
ATOM 5479 N N . VAL B 1 340 ? 4.883 -27.922 -9.859 1 98.69 340 VAL B N 1
ATOM 5480 C CA . VAL B 1 340 ? 4.742 -26.953 -10.938 1 98.69 340 VAL B CA 1
ATOM 5481 C C . VAL B 1 340 ? 6.113 -26.375 -11.297 1 98.69 340 VAL B C 1
ATOM 5483 O O . VAL B 1 340 ? 6.453 -26.266 -12.477 1 98.69 340 VAL B O 1
ATOM 5486 N N . SER B 1 341 ? 6.895 -26.047 -10.281 1 98.25 341 SER B N 1
ATOM 5487 C CA . SER B 1 341 ? 8.219 -25.484 -10.508 1 98.25 341 SER B CA 1
ATOM 5488 C C . SER B 1 341 ? 9.125 -26.469 -11.227 1 98.25 341 SER B C 1
ATOM 5490 O O . SER B 1 341 ? 9.914 -26.094 -12.094 1 98.25 341 SER B O 1
ATOM 5492 N N . SER B 1 342 ? 9.016 -27.734 -10.883 1 96.81 342 SER B N 1
ATOM 5493 C CA . SER B 1 342 ? 9.82 -28.75 -11.531 1 96.81 342 SER B CA 1
ATOM 5494 C C . SER B 1 342 ? 9.492 -28.859 -13.016 1 96.81 342 SER B C 1
ATOM 5496 O O . SER B 1 342 ? 10.383 -29.062 -13.844 1 96.81 342 SER B O 1
ATOM 5498 N N . GLN B 1 343 ? 8.227 -28.75 -13.328 1 97 343 GLN B N 1
ATOM 5499 C CA . GLN B 1 343 ? 7.82 -28.797 -14.727 1 97 343 GLN B CA 1
ATOM 5500 C C . GLN B 1 343 ? 8.289 -27.547 -15.469 1 97 343 GLN B C 1
ATOM 5502 O O . GLN B 1 343 ? 8.703 -27.625 -16.625 1 97 343 GLN B O 1
ATOM 5507 N N . ILE B 1 344 ? 8.219 -26.359 -14.82 1 97.31 344 ILE B N 1
ATOM 5508 C CA . ILE B 1 344 ? 8.711 -25.125 -15.414 1 97.31 344 ILE B CA 1
ATOM 5509 C C . ILE B 1 344 ? 10.188 -25.281 -15.781 1 97.31 344 ILE B C 1
ATOM 5511 O O . ILE B 1 344 ? 10.602 -24.906 -16.891 1 97.31 344 ILE B O 1
ATOM 5515 N N . LEU B 1 345 ? 10.953 -25.875 -14.922 1 95.06 345 LEU B N 1
ATOM 5516 C CA . LEU B 1 345 ? 12.406 -25.906 -15.023 1 95.06 345 LEU B CA 1
ATOM 5517 C C . LEU B 1 345 ? 12.852 -26.922 -16.078 1 95.06 345 LEU B C 1
ATOM 5519 O O . LEU B 1 345 ? 14.016 -26.922 -16.484 1 95.06 345 LEU B O 1
ATOM 5523 N N . THR B 1 346 ? 11.922 -27.75 -16.594 1 93.5 346 THR B N 1
ATOM 5524 C CA . THR B 1 346 ? 12.258 -28.625 -17.703 1 93.5 346 THR B CA 1
ATOM 5525 C C . THR B 1 346 ? 12.422 -27.812 -18.984 1 93.5 346 THR B C 1
ATOM 5527 O O . THR B 1 346 ? 13.047 -28.281 -19.953 1 93.5 346 THR B O 1
ATOM 5530 N N . GLY B 1 347 ? 11.734 -26.672 -19.047 1 93.62 347 GLY B N 1
ATOM 5531 C CA . GLY B 1 347 ? 11.773 -25.828 -20.234 1 93.62 347 GLY B CA 1
ATOM 5532 C C . GLY B 1 347 ? 10.797 -26.266 -21.312 1 93.62 347 GLY B C 1
ATOM 5533 O O . GLY B 1 347 ? 10.609 -25.578 -22.312 1 93.62 347 GLY B O 1
ATOM 5534 N N . LYS B 1 348 ? 10.102 -27.375 -21.094 1 94.31 348 LYS B N 1
ATOM 5535 C CA . LYS B 1 348 ? 9.203 -27.938 -22.094 1 94.31 348 LYS B CA 1
ATOM 5536 C C . LYS B 1 348 ? 7.938 -27.109 -22.234 1 94.31 348 LYS B C 1
ATOM 5538 O O . LYS B 1 348 ? 7.293 -27.109 -23.281 1 94.31 348 LYS B O 1
ATOM 5543 N N . TYR B 1 349 ? 7.617 -26.406 -21.188 1 97.25 349 TYR B N 1
ATOM 5544 C CA . TYR B 1 349 ? 6.379 -25.641 -21.172 1 97.25 349 TYR B CA 1
ATOM 5545 C C . TYR B 1 349 ? 6.648 -24.156 -21.453 1 97.25 349 TYR B C 1
ATOM 5547 O O . TYR B 1 349 ? 5.809 -23.297 -21.156 1 97.25 349 TYR B O 1
ATOM 5555 N N . SER B 1 350 ? 7.828 -23.906 -21.953 1 96.38 350 SER B N 1
ATOM 5556 C CA . SER B 1 350 ? 8.234 -22.531 -22.203 1 96.38 350 SER B CA 1
ATOM 5557 C C . SER B 1 350 ? 8.305 -22.234 -23.703 1 96.38 350 SER B C 1
ATOM 5559 O O . SER B 1 350 ? 8.516 -23.141 -24.5 1 96.38 350 SER B O 1
ATOM 5561 N N . ASP B 1 351 ? 8.055 -21.047 -24.078 1 96.31 351 ASP B N 1
ATOM 5562 C CA . ASP B 1 351 ? 8.25 -20.547 -25.438 1 96.31 351 ASP B CA 1
ATOM 5563 C C . ASP B 1 351 ? 9.125 -19.297 -25.438 1 96.31 351 ASP B C 1
ATOM 5565 O O . ASP B 1 351 ? 8.711 -18.234 -24.953 1 96.31 351 ASP B O 1
ATOM 5569 N N . PRO B 1 352 ? 10.336 -19.328 -26.016 1 94.81 352 PRO B N 1
ATOM 5570 C CA . PRO B 1 352 ? 10.969 -20.516 -26.594 1 94.81 352 PRO B CA 1
ATOM 5571 C C . PRO B 1 352 ? 11.328 -21.562 -25.531 1 94.81 352 PRO B C 1
ATOM 5573 O O . PRO B 1 352 ? 11.516 -21.219 -24.359 1 94.81 352 PRO B O 1
ATOM 5576 N N . PRO B 1 353 ? 11.273 -22.828 -25.938 1 90.12 353 PRO B N 1
ATOM 5577 C CA . PRO B 1 353 ? 11.695 -23.875 -25 1 90.12 353 PRO B CA 1
ATOM 5578 C C . PRO B 1 353 ? 13.18 -23.797 -24.656 1 90.12 353 PRO B C 1
ATOM 5580 O O . PRO B 1 353 ? 13.969 -23.266 -25.453 1 90.12 353 PRO B O 1
ATOM 5583 N N . PHE B 1 354 ? 13.57 -24.141 -23.469 1 80.06 354 PHE B N 1
ATOM 5584 C CA . PHE B 1 354 ? 14.984 -24.172 -23.125 1 80.06 354 PHE B CA 1
ATOM 5585 C C . PHE B 1 354 ? 15.352 -25.516 -22.5 1 80.06 354 PHE B C 1
ATOM 5587 O O . PHE B 1 354 ? 16.281 -25.609 -21.703 1 80.06 354 PHE B O 1
ATOM 5594 N N . ALA B 1 355 ? 14.664 -26.594 -22.812 1 67.25 355 ALA B N 1
ATOM 5595 C CA . ALA B 1 355 ? 14.867 -27.922 -22.266 1 67.25 355 ALA B CA 1
ATOM 5596 C C . ALA B 1 355 ? 16.297 -28.391 -22.5 1 67.25 355 ALA B C 1
ATOM 5598 O O . ALA B 1 355 ? 16.875 -29.078 -21.656 1 67.25 355 ALA B O 1
ATOM 5599 N N . ASP B 1 356 ? 16.828 -28.047 -23.5 1 59.38 356 ASP B N 1
ATOM 5600 C CA . ASP B 1 356 ? 18.172 -28.516 -23.828 1 59.38 356 ASP B CA 1
ATOM 5601 C C . ASP B 1 356 ? 19.234 -27.719 -23.047 1 59.38 356 ASP B C 1
ATOM 5603 O O . ASP B 1 356 ? 20.422 -28.062 -23.078 1 59.38 356 ASP B O 1
ATOM 5607 N N . LYS B 1 357 ? 18.844 -26.719 -22.344 1 54.91 357 LYS B N 1
ATOM 5608 C CA . LYS B 1 357 ? 19.812 -25.828 -21.703 1 54.91 357 LYS B CA 1
ATOM 5609 C C . LYS B 1 357 ? 19.812 -26.031 -20.188 1 54.91 357 LYS B C 1
ATOM 5611 O O . LYS B 1 357 ? 20.547 -25.375 -19.469 1 54.91 357 LYS B O 1
ATOM 5616 N N . MET B 1 358 ? 18.922 -26.656 -19.625 1 53.44 358 MET B N 1
ATOM 5617 C CA . MET B 1 358 ? 18.812 -26.703 -18.172 1 53.44 358 MET B CA 1
ATOM 5618 C C . MET B 1 358 ? 19.859 -27.625 -17.562 1 53.44 358 MET B C 1
ATOM 5620 O O . MET B 1 358 ? 19.938 -28.797 -17.922 1 53.44 358 MET B O 1
ATOM 5624 N N . PRO B 1 359 ? 20.938 -27.031 -17.109 1 45.19 359 PRO B N 1
ATOM 5625 C CA . PRO B 1 359 ? 21.875 -27.922 -16.406 1 45.19 359 PRO B CA 1
ATOM 5626 C C . PRO B 1 359 ? 21.203 -28.75 -15.328 1 45.19 359 PRO B C 1
ATOM 5628 O O . PRO B 1 359 ? 21.844 -29.594 -14.703 1 45.19 359 PRO B O 1
ATOM 5631 N N . PHE B 1 360 ? 20.094 -28.234 -14.742 1 43.84 360 PHE B N 1
ATOM 5632 C CA . PHE B 1 360 ? 19.625 -28.797 -13.477 1 43.84 360 PHE B CA 1
ATOM 5633 C C . PHE B 1 360 ? 19.172 -30.25 -13.672 1 43.84 360 PHE B C 1
ATOM 5635 O O . PHE B 1 360 ? 18.094 -30.5 -14.211 1 43.84 360 PHE B O 1
ATOM 5642 N N . LEU B 1 361 ? 20.062 -31.156 -14.055 1 38.25 361 LEU B N 1
ATOM 5643 C CA . LEU B 1 361 ? 19.641 -32.469 -13.633 1 38.25 361 LEU B CA 1
ATOM 5644 C C . LEU B 1 361 ? 19.031 -32.438 -12.234 1 38.25 361 LEU B C 1
ATOM 5646 O O . LEU B 1 361 ? 19.75 -32.312 -11.242 1 38.25 361 LEU B O 1
ATOM 5650 N N . LEU B 1 362 ? 18.047 -31.641 -11.992 1 37.44 362 LEU B N 1
ATOM 5651 C CA . LEU B 1 362 ? 17.391 -31.797 -10.703 1 37.44 362 LEU B CA 1
ATOM 5652 C C . LEU B 1 362 ? 17.281 -33.281 -10.32 1 37.44 362 LEU B C 1
ATOM 5654 O O . LEU B 1 362 ? 16.844 -34.094 -11.125 1 37.44 362 LEU B O 1
ATOM 5658 N N . LYS B 1 363 ? 18.234 -33.875 -9.695 1 36.28 363 LYS B N 1
ATOM 5659 C CA . LYS B 1 363 ? 17.938 -35.125 -9.008 1 36.28 363 LYS B CA 1
ATOM 5660 C C . LYS B 1 363 ? 16.547 -35.125 -8.391 1 36.28 363 LYS B C 1
ATOM 5662 O O . LYS B 1 363 ? 16.328 -34.5 -7.348 1 36.28 363 LYS B O 1
ATOM 5667 N N . LEU B 1 364 ? 15.469 -35 -9.023 1 32.94 364 LEU B N 1
ATOM 5668 C CA . LEU B 1 364 ? 14.141 -35.281 -8.492 1 32.94 364 LEU B CA 1
ATOM 5669 C C . LEU B 1 364 ? 14.172 -36.531 -7.609 1 32.94 364 LEU B C 1
ATOM 5671 O O . LEU B 1 364 ? 14.531 -37.594 -8.07 1 32.94 364 LEU B O 1
ATOM 5675 N N . LYS B 1 365 ? 14.789 -36.469 -6.504 1 32.09 365 LYS B N 1
ATOM 5676 C CA . LYS B 1 365 ? 14.57 -37.625 -5.621 1 32.09 365 LYS B CA 1
ATOM 5677 C C . LYS B 1 365 ? 13.094 -37.969 -5.539 1 32.09 365 LYS B C 1
ATOM 5679 O O . LYS B 1 365 ? 12.289 -37.188 -5.027 1 32.09 365 LYS B O 1
ATOM 5684 N N . PHE B 1 366 ? 12.508 -38.594 -6.387 1 27.31 366 PHE B N 1
ATOM 5685 C CA . PHE B 1 366 ? 11.258 -39.281 -6.109 1 27.31 366 PHE B CA 1
ATOM 5686 C C . PHE B 1 366 ? 11.438 -40.312 -4.984 1 27.31 366 PHE B C 1
ATOM 5688 O O . PHE B 1 366 ? 12.523 -40.875 -4.812 1 27.31 366 PHE B O 1
#

Nearest PDB structures (foldseek):
  6uqy-assembly1_A  TM=7.864E-01  e=1.218E-12  Pseudomonas aeruginosa PAO1
  6ur0-assembly2_B  TM=7.900E-01  e=2.714E-12  Pseudomonas aeruginosa PAO1
  6ur1-assembly2_B  TM=7.885E-01  e=3.827E-12  Pseudomonas aeruginosa PAO1
  6uqv-assembly1_A  TM=8.025E-01  e=6.406E-12  Pseudomonas aeruginosa PAO1
  8d90-assembly2_B  TM=7.808E-01  e=1.512E-11  Pseudomonas aeruginosa PAO1

InterPro domains:
  IPR001087 GDSL lipase/esterase [PF00657] (17-343)
  IPR035669 GDSL lipase/esterase-like, plant [cd01837] (16-347)
  IPR036514 SGNH hydrolase superfamily [G3DSA:3.40.50.1110] (7-347)